Protein AF-A0A7S4EQ60-F1 (afdb_monomer)

Mean predicted aligned error: 7.99 Å

Secondary structure (DSSP, 8-state):
-HHHHHHHHHHHH---HHHHHHHHTT-THHHHHHHH-THHHHTTSPTT-HHHHTTS-SSHHHHHHHHHHHHHHHHHTTT-HHHHHHHHHHHHHHHHH---TTHHHHHHHHHHHHHHHHHHTS-TT-HHHHHHHHHHHHHHHHHHHHHHHHGGGSHHHHTTHHHHHHHHHHHHTT-STT--HHHHHHH-HHHHHHHHHHHHHHHHHHHHHHHHSPTT-GGGGHHHHHHHHHHHHHHHHH-THHHHHHHHHGGGGS--HHHHHHHHTTTSPPPPHHHHHHHHHHHHH-TTTT--TTSSSSS---TTSSHHHHHHHHHHHHHHHHHHHHHTT-HHHH-TTTTTS--TT---EESEEETTEESEEEEEEETTEEPP-THHHH-TTS-TTSB-HHHHHHT-HHHHHHHHH-GGGHHHHHHHHHHHHTHHHH-TT-EEEEEEEEEEETT--EEE-B-TTS-HHHHHHHHHHS-HHHHHHHHHHT-PPTT---B---TT-----------S-TTEEEEEEEHHHHHHS-EEEE-S-EEEEEEESS-----EEEEEESSS-GGGPEEEEE-TT-EEEE-S-SEEEEEE-TTS---S-TT-SS--EEEEEEEE--

Foldseek 3Di:
DLVLLVLLLVQLPDQDPVLVCVVCVLQLLQVLDVVQDPQVQCLQFDFLCVVLSVVADSHPVSNVVLSVVLSVLSNCVSVDLVSLVVNLVSLVSCLRNDQDLLSVLSVLVSQLSVLSSQLSPPDPVPLVLNLLSLLLLLLLLLLLLVQQLVLLVDPCLLQLLLQLCLQVVCVVVVNQVPPPSVVCCVVPVVVSNVVSVVSNVLSVQCSCCSAAPAQPDPSLCSLVVVLVVCLVGPCNPNNNSRSSSSVSSSVSSHDDVSQVVNCVVVVDDGGGSNRVLVVVVCCVPPVPPPPPDPDPPPDPPPPDSSVVSNVSSVCLNVLQVLQCVLQVNVCLFQVFSVVSHSSPSPKDKDQALDVLDGQKFKFKAQQPHTDAAPVCVVVVLDDRRTPPVCVSCVSPPSSVSCVGNHVVSVLSSLSSSCVSCPHCVNRVSHMFMFIGTWMDISLDATEGFFQRPDRSPVLNVVLVPDDSVVSVVCVSSSHRDPPSDGTAHDQPPDPPPPPPDDPPDSFKHKYKAFQQSCAVPWDKDFAQKKKKAKAKPDPDFWWWWKWFDLGPPSVRTDIDTHTHGDIDIDHRTGMITTGTDNVDPPVDGSRDNPGTMMMMMIGHDD

Structure (mmCIF, N/CA/C/O backbone):
data_AF-A0A7S4EQ60-F1
#
_entry.id   AF-A0A7S4EQ60-F1
#
loop_
_atom_site.group_PDB
_atom_site.id
_atom_site.type_symbol
_atom_site.label_atom_id
_atom_site.label_alt_id
_atom_site.label_comp_id
_atom_site.label_asym_id
_atom_site.label_entity_id
_atom_site.label_seq_id
_atom_site.pdbx_PDB_ins_code
_atom_site.Cartn_x
_atom_site.Cartn_y
_atom_site.Cartn_z
_atom_site.occupancy
_atom_site.B_iso_or_equiv
_atom_site.auth_seq_id
_atom_site.auth_comp_id
_atom_site.auth_asym_id
_atom_site.auth_atom_id
_atom_site.pdbx_PDB_model_num
ATOM 1 N N . MET A 1 1 ? -8.842 3.482 29.049 1.00 35.31 1 MET A N 1
ATOM 2 C CA . MET A 1 1 ? -8.895 4.311 27.819 1.00 35.31 1 MET A CA 1
ATOM 3 C C . MET A 1 1 ? -7.928 5.488 27.866 1.00 35.31 1 MET A C 1
ATOM 5 O O . MET A 1 1 ? -7.155 5.607 26.933 1.00 35.31 1 MET A O 1
ATOM 9 N N . LEU A 1 2 ? -7.858 6.271 28.951 1.00 31.08 2 LEU A N 1
ATOM 10 C CA . LEU A 1 2 ? -6.842 7.331 29.128 1.00 31.08 2 LEU A CA 1
ATOM 11 C C . LEU A 1 2 ? -5.395 6.834 28.940 1.00 31.08 2 LEU A C 1
ATOM 13 O O . LEU A 1 2 ? -4.630 7.429 28.195 1.00 31.08 2 LEU A O 1
ATOM 17 N N . LEU A 1 3 ? -5.065 5.662 29.495 1.00 36.66 3 LEU A N 1
ATOM 18 C CA . LEU A 1 3 ? -3.789 4.972 29.256 1.00 36.66 3 LEU A CA 1
ATOM 19 C C . LEU A 1 3 ? -3.560 4.569 27.791 1.00 36.66 3 LEU A C 1
ATOM 21 O O . LEU A 1 3 ? -2.415 4.502 27.377 1.00 36.66 3 LEU A O 1
ATOM 25 N N . VAL A 1 4 ? -4.616 4.329 27.005 1.00 42.75 4 VAL A N 1
ATOM 26 C CA . VAL A 1 4 ? -4.507 4.003 25.571 1.00 42.75 4 VAL A CA 1
ATOM 27 C C . VAL A 1 4 ? -4.148 5.244 24.767 1.00 42.75 4 VAL A C 1
ATOM 29 O O . VAL A 1 4 ? -3.251 5.163 23.935 1.00 42.75 4 VAL A O 1
ATOM 32 N N . CYS A 1 5 ? -4.738 6.400 25.093 1.00 39.25 5 CYS A N 1
ATOM 33 C CA . CYS A 1 5 ? -4.276 7.689 24.576 1.00 39.25 5 CYS A CA 1
ATOM 34 C C . CYS A 1 5 ? -2.818 7.956 24.990 1.00 39.25 5 CYS A C 1
ATOM 36 O O . CYS A 1 5 ? -2.003 8.225 24.116 1.00 39.25 5 CYS A O 1
ATOM 38 N N . CYS A 1 6 ? -2.451 7.766 26.270 1.00 42.09 6 CYS A N 1
ATOM 39 C CA . CYS A 1 6 ? -1.064 7.899 26.760 1.00 42.09 6 CYS A CA 1
ATOM 40 C C . CYS A 1 6 ? -0.061 6.941 26.093 1.00 42.09 6 CYS A C 1
ATOM 42 O O . CYS A 1 6 ? 1.130 7.241 26.025 1.00 42.09 6 CYS A O 1
ATOM 44 N N . PHE A 1 7 ? -0.511 5.785 25.607 1.00 47.03 7 PHE A N 1
ATOM 45 C CA . PHE A 1 7 ? 0.366 4.816 24.959 1.00 47.03 7 PHE A CA 1
ATOM 46 C C . PHE A 1 7 ? 0.511 5.084 23.463 1.00 47.03 7 PHE A C 1
ATOM 48 O O . PHE A 1 7 ? 1.642 5.111 22.984 1.00 47.03 7 PHE A O 1
ATOM 55 N N . VAL A 1 8 ? -0.588 5.395 22.758 1.00 44.66 8 VAL A N 1
ATOM 56 C CA . VAL A 1 8 ? -0.557 5.982 21.398 1.00 44.66 8 VAL A CA 1
ATOM 57 C C . VAL A 1 8 ? 0.331 7.241 21.381 1.00 44.66 8 VAL A C 1
ATOM 59 O O . VAL A 1 8 ? 0.967 7.551 20.383 1.00 44.66 8 VAL A O 1
ATOM 62 N N . LEU A 1 9 ? 0.482 7.908 22.520 1.00 43.78 9 LEU A N 1
ATOM 63 C CA . LEU A 1 9 ? 1.415 9.003 22.768 1.00 43.78 9 LEU A CA 1
ATOM 64 C C . LEU A 1 9 ? 2.905 8.632 22.749 1.00 43.78 9 LEU A C 1
ATOM 66 O O . LEU A 1 9 ? 3.676 9.267 22.035 1.00 43.78 9 LEU A O 1
ATOM 70 N N . PHE A 1 10 ? 3.330 7.603 23.489 1.00 37.44 10 PHE A N 1
ATOM 71 C CA . PHE A 1 10 ? 4.735 7.150 23.499 1.00 37.44 10 PHE A CA 1
ATOM 72 C C . PHE A 1 10 ? 5.164 6.618 22.118 1.00 37.44 10 PHE A C 1
ATOM 74 O O . PHE A 1 10 ? 6.274 6.840 21.637 1.00 37.44 10 PHE A O 1
ATOM 81 N N . CYS A 1 11 ? 4.216 5.991 21.430 1.00 40.78 11 CYS A N 1
ATOM 82 C CA . CYS A 1 11 ? 4.324 5.451 20.083 1.00 40.78 11 CYS A CA 1
ATOM 83 C C . CYS A 1 11 ? 4.802 6.453 19.021 1.00 40.78 11 CYS A C 1
ATOM 85 O O . CYS A 1 11 ? 5.648 6.112 18.196 1.00 40.78 11 CYS A O 1
ATOM 87 N N . PHE A 1 12 ? 4.277 7.682 19.035 1.00 38.66 12 PHE A N 1
ATOM 88 C CA . PHE A 1 12 ? 4.636 8.727 18.067 1.00 38.66 12 PHE A CA 1
ATOM 89 C C . PHE A 1 12 ? 6.031 9.339 18.313 1.00 38.66 12 PHE A C 1
ATOM 91 O O . PHE A 1 12 ? 6.581 10.009 17.431 1.00 38.66 12 PHE A O 1
ATOM 98 N N . VAL A 1 13 ? 6.625 9.104 19.489 1.00 36.03 13 VAL A N 1
ATOM 99 C CA . VAL A 1 13 ? 7.835 9.797 19.962 1.00 36.03 13 VAL A CA 1
ATOM 100 C C . VAL A 1 13 ? 9.104 8.942 19.823 1.00 36.03 13 VAL A C 1
ATOM 102 O O . VAL A 1 13 ? 10.157 9.479 19.488 1.00 36.03 13 VAL A O 1
ATOM 105 N N . SER A 1 14 ? 9.048 7.619 20.016 1.00 31.39 14 SER A N 1
ATOM 106 C CA . SER A 1 14 ? 10.261 6.816 20.287 1.00 31.39 14 SER A CA 1
ATOM 107 C C . SER A 1 14 ? 10.904 6.098 19.082 1.00 31.39 14 SER A C 1
ATOM 109 O O . SER A 1 14 ? 11.335 4.950 19.201 1.00 31.39 14 SER A O 1
ATOM 111 N N . ALA A 1 15 ? 11.035 6.759 17.927 1.00 36.94 15 ALA A N 1
ATOM 112 C CA . ALA A 1 15 ? 11.922 6.261 16.864 1.00 36.94 15 ALA A CA 1
ATOM 113 C C . ALA A 1 15 ? 13.407 6.479 17.261 1.00 36.94 15 ALA A C 1
ATOM 115 O O . ALA A 1 15 ? 13.760 7.578 17.692 1.00 36.94 15 ALA A O 1
ATOM 116 N N . PRO A 1 16 ? 14.309 5.481 17.158 1.00 36.06 16 PRO A N 1
ATOM 117 C CA . PRO A 1 16 ? 15.703 5.640 17.580 1.00 36.06 16 PRO A CA 1
ATOM 118 C C . PRO A 1 16 ? 16.502 6.563 16.643 1.00 36.06 16 PRO A C 1
ATOM 120 O O . PRO A 1 16 ? 16.438 6.411 15.422 1.00 36.06 16 PRO A O 1
ATOM 123 N N . LYS A 1 17 ? 17.331 7.455 17.220 1.00 35.84 17 LYS A N 1
ATOM 124 C CA . LYS A 1 17 ? 18.165 8.471 16.526 1.00 35.84 17 LYS A CA 1
ATOM 125 C C . LYS A 1 17 ? 19.006 7.937 15.347 1.00 35.84 17 LYS A C 1
ATOM 127 O O . LYS A 1 17 ? 19.201 8.658 14.377 1.00 35.84 17 LYS A O 1
ATOM 132 N N . LYS A 1 18 ? 19.468 6.678 15.385 1.00 32.97 18 LYS A N 1
ATOM 133 C CA . LYS A 1 18 ? 20.256 6.062 14.292 1.00 32.97 18 LYS A CA 1
ATOM 134 C C . LYS A 1 18 ? 19.406 5.462 13.158 1.00 32.97 18 LYS A C 1
ATOM 136 O O . LYS A 1 18 ? 19.837 5.513 12.017 1.00 32.97 18 LYS A O 1
ATOM 141 N N . SER A 1 19 ? 18.179 5.000 13.435 1.00 35.53 19 SER A N 1
ATOM 142 C CA . SER A 1 19 ? 17.189 4.710 12.373 1.00 35.53 19 SER A CA 1
ATOM 143 C C . SER A 1 19 ? 16.591 5.998 11.805 1.00 35.53 19 SER A C 1
ATOM 145 O O . SER A 1 19 ? 16.250 6.058 10.630 1.00 35.53 19 SER A O 1
ATOM 147 N N . MET A 1 20 ? 16.555 7.056 12.628 1.00 33.78 20 MET A N 1
ATOM 148 C CA . MET A 1 20 ? 16.254 8.404 12.182 1.00 33.78 20 MET A CA 1
ATOM 149 C C . MET A 1 20 ? 17.315 8.882 11.205 1.00 33.78 20 MET A C 1
ATOM 151 O O . MET A 1 20 ? 16.902 9.333 10.170 1.00 33.78 20 MET A O 1
ATOM 155 N N . ALA A 1 21 ? 18.623 8.685 11.381 1.00 30.27 21 ALA A N 1
ATOM 156 C CA . ALA A 1 21 ? 19.586 9.075 10.339 1.00 30.27 21 ALA A CA 1
ATOM 157 C C . ALA A 1 21 ? 19.311 8.428 8.958 1.00 30.27 21 ALA A C 1
ATOM 159 O O . ALA A 1 21 ? 19.474 9.102 7.957 1.00 30.27 21 ALA A O 1
ATOM 160 N N . ALA A 1 22 ? 18.793 7.195 8.873 1.00 32.56 22 ALA A N 1
ATOM 161 C CA . ALA A 1 22 ? 18.378 6.582 7.597 1.00 32.56 22 ALA A CA 1
ATOM 162 C C . ALA A 1 22 ? 16.990 7.054 7.092 1.00 32.56 22 ALA A C 1
ATOM 164 O O . ALA A 1 22 ? 16.714 7.019 5.894 1.00 32.56 22 ALA A O 1
ATOM 165 N N . TRP A 1 23 ? 16.124 7.536 7.992 1.00 32.59 23 TRP A N 1
ATOM 166 C CA . TRP A 1 23 ? 14.869 8.239 7.674 1.00 32.59 23 TRP A CA 1
ATOM 167 C C . TRP A 1 23 ? 15.075 9.748 7.400 1.00 32.59 23 TRP A C 1
ATOM 169 O O . TRP A 1 23 ? 14.255 10.357 6.727 1.00 32.59 23 TRP A O 1
ATOM 179 N N . PHE A 1 24 ? 16.175 10.330 7.892 1.00 32.47 24 PHE A N 1
ATOM 180 C CA . PHE A 1 24 ? 16.556 11.750 7.911 1.00 32.47 24 PHE A CA 1
ATOM 181 C C . PHE A 1 24 ? 17.666 12.086 6.906 1.00 32.47 24 PHE A C 1
ATOM 183 O O . PHE A 1 24 ? 17.723 13.215 6.446 1.00 32.47 24 PHE A O 1
ATOM 190 N N . LEU A 1 25 ? 18.443 11.117 6.410 1.00 32.62 25 LEU A N 1
ATOM 191 C CA . LEU A 1 25 ? 19.180 11.250 5.139 1.00 32.62 25 LEU A CA 1
ATOM 192 C C . LEU A 1 25 ? 18.228 11.337 3.929 1.00 32.62 25 LEU A C 1
ATOM 194 O O . LEU A 1 25 ? 18.667 11.485 2.798 1.00 32.62 25 LEU A O 1
ATOM 198 N N . ARG A 1 26 ? 16.910 11.291 4.174 1.00 40.22 26 ARG A N 1
ATOM 199 C CA . ARG A 1 26 ? 15.844 11.664 3.241 1.00 40.22 26 ARG A CA 1
ATOM 200 C C . ARG A 1 26 ? 15.302 13.087 3.480 1.00 40.22 26 ARG A C 1
ATOM 202 O O . ARG A 1 26 ? 14.237 13.366 2.970 1.00 40.22 26 ARG A O 1
ATOM 209 N N . TYR A 1 27 ? 15.926 13.963 4.279 1.00 41.75 27 TYR A N 1
ATOM 210 C CA . TYR A 1 27 ? 15.361 15.285 4.644 1.00 41.75 27 TYR A CA 1
ATOM 211 C C . TYR A 1 27 ? 15.945 16.498 3.895 1.00 41.75 27 TYR A C 1
ATOM 213 O O . TYR A 1 27 ? 15.439 17.603 4.092 1.00 41.75 27 TYR A O 1
ATOM 221 N N . ASP A 1 28 ? 16.881 16.305 2.959 1.00 35.84 28 ASP A N 1
ATOM 222 C CA . ASP A 1 28 ? 17.242 17.344 1.966 1.00 35.84 28 ASP A CA 1
ATOM 223 C C . ASP A 1 28 ? 16.096 17.675 0.982 1.00 35.84 28 ASP A C 1
ATOM 225 O O . ASP A 1 28 ? 16.182 18.622 0.205 1.00 35.84 28 ASP A O 1
ATOM 229 N N . ILE A 1 29 ? 14.972 16.958 1.109 1.00 40.00 29 ILE A N 1
ATOM 230 C CA . ILE A 1 29 ? 13.679 17.139 0.439 1.00 40.00 29 ILE A CA 1
ATOM 231 C C . ILE A 1 29 ? 13.255 18.606 0.309 1.00 40.00 29 ILE A C 1
ATOM 233 O O . ILE A 1 29 ? 12.805 19.015 -0.753 1.00 40.00 29 ILE A O 1
ATOM 237 N N . TYR A 1 30 ? 13.361 19.415 1.365 1.00 38.41 30 TYR A N 1
ATOM 238 C CA . TYR A 1 30 ? 12.691 20.720 1.369 1.00 38.41 30 TYR A CA 1
ATOM 239 C C . TYR A 1 30 ? 13.505 21.884 0.788 1.00 38.41 30 TYR A C 1
ATOM 241 O O . TYR A 1 30 ? 12.899 22.827 0.287 1.00 38.41 30 TYR A O 1
ATOM 249 N N . SER A 1 31 ? 14.844 21.822 0.798 1.00 37.16 31 SER A N 1
ATOM 250 C CA . SER A 1 31 ? 15.664 22.852 0.125 1.00 37.16 31 SER A CA 1
ATOM 251 C C . SER A 1 31 ? 15.678 22.660 -1.399 1.00 37.16 31 SER A C 1
ATOM 253 O O . SER A 1 31 ? 15.714 23.625 -2.158 1.00 37.16 31 SER A O 1
ATOM 255 N N . ALA A 1 32 ? 15.556 21.404 -1.832 1.00 39.94 32 ALA A N 1
ATOM 256 C CA . ALA A 1 32 ? 15.238 20.993 -3.191 1.00 39.94 32 ALA A CA 1
ATOM 257 C C . ALA A 1 32 ? 13.850 21.491 -3.643 1.00 39.94 32 ALA A C 1
ATOM 259 O O . ALA A 1 32 ? 13.713 22.121 -4.687 1.00 39.94 32 ALA A O 1
ATOM 260 N N . ILE A 1 33 ? 12.821 21.290 -2.811 1.00 41.94 33 ILE A N 1
ATOM 261 C CA . ILE A 1 33 ? 11.419 21.675 -3.074 1.00 41.94 33 ILE A CA 1
ATOM 262 C C . ILE A 1 33 ? 11.228 23.161 -3.387 1.00 41.94 33 ILE A C 1
ATOM 264 O O . ILE A 1 33 ? 10.439 23.491 -4.272 1.00 41.94 33 ILE A O 1
ATOM 268 N N . GLU A 1 34 ? 11.931 24.058 -2.692 1.00 46.81 34 GLU A N 1
ATOM 269 C CA . GLU A 1 34 ? 11.792 25.504 -2.918 1.00 46.81 34 GLU A CA 1
ATOM 270 C C . GLU A 1 34 ? 12.225 25.900 -4.345 1.00 46.81 34 GLU A C 1
ATOM 272 O O . GLU A 1 34 ? 11.746 26.894 -4.887 1.00 46.81 34 GLU A O 1
ATOM 277 N N . LYS A 1 35 ? 13.057 25.072 -4.999 1.00 44.09 35 LYS A N 1
ATOM 278 C CA . LYS A 1 35 ? 13.492 25.261 -6.390 1.00 44.09 35 LYS A CA 1
ATOM 279 C C . LYS A 1 35 ? 12.542 24.680 -7.442 1.00 44.09 35 LYS A C 1
ATOM 281 O O . LYS A 1 35 ? 12.590 25.150 -8.574 1.00 44.09 35 LYS A O 1
ATOM 286 N N . VAL A 1 36 ? 11.706 23.686 -7.115 1.00 47.22 36 VAL A N 1
ATOM 287 C CA . VAL A 1 36 ? 10.884 22.959 -8.118 1.00 47.22 36 VAL A CA 1
ATOM 288 C C . VAL A 1 36 ? 9.399 23.370 -8.110 1.00 47.22 36 V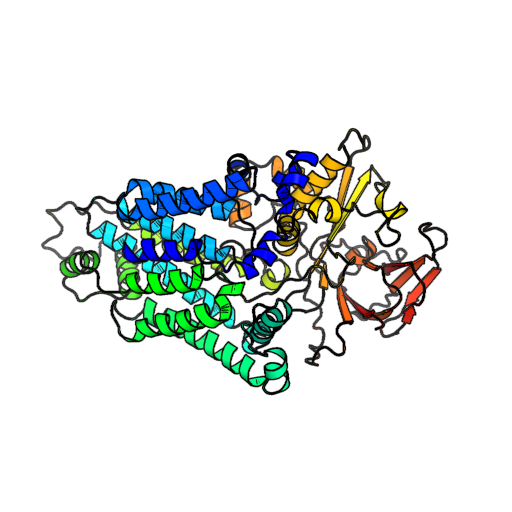AL A C 1
ATOM 290 O O . VAL A 1 36 ? 8.647 23.022 -9.017 1.00 47.22 36 VAL A O 1
ATOM 293 N N . GLY A 1 37 ? 8.975 24.201 -7.153 1.00 52.97 37 GLY A N 1
ATOM 294 C CA . GLY A 1 37 ? 7.659 24.850 -7.166 1.00 52.97 37 GLY A CA 1
ATOM 295 C C . GLY A 1 37 ? 6.481 23.949 -6.762 1.00 52.97 37 GLY A C 1
ATOM 296 O O . GLY A 1 37 ? 6.626 22.773 -6.435 1.00 52.97 37 GLY A O 1
ATOM 297 N N . HIS A 1 38 ? 5.274 24.527 -6.766 1.00 55.41 38 HIS A N 1
ATOM 298 C CA . HIS A 1 38 ? 4.036 23.911 -6.262 1.00 55.41 38 HIS A CA 1
ATOM 299 C C . HIS A 1 38 ? 3.579 22.628 -6.985 1.00 55.41 38 HIS A C 1
ATOM 301 O O . HIS A 1 38 ? 2.645 21.977 -6.532 1.00 55.41 38 HIS A O 1
ATOM 307 N N . THR A 1 39 ? 4.197 22.259 -8.099 1.00 50.78 39 THR A N 1
ATOM 308 C CA . THR A 1 39 ? 3.744 21.203 -9.014 1.00 50.78 39 THR A CA 1
ATOM 309 C C . THR A 1 39 ? 4.140 19.806 -8.540 1.00 50.78 39 THR A C 1
ATOM 311 O O . THR A 1 39 ? 3.306 18.903 -8.477 1.00 50.78 39 THR A O 1
ATOM 314 N N . VAL A 1 40 ? 5.380 19.627 -8.073 1.00 54.78 40 VAL A N 1
ATOM 315 C CA . VAL A 1 40 ? 5.894 18.333 -7.573 1.00 54.78 40 VAL A CA 1
ATOM 316 C C . VAL A 1 40 ? 5.121 17.829 -6.350 1.00 54.78 40 VAL A C 1
ATOM 318 O O . VAL A 1 40 ? 5.009 16.631 -6.089 1.00 54.78 40 VAL A O 1
ATOM 321 N N . HIS A 1 41 ? 4.535 18.761 -5.614 1.00 55.78 41 HIS A N 1
ATOM 322 C CA . HIS A 1 41 ? 3.712 18.524 -4.446 1.00 55.78 41 HIS A CA 1
ATOM 323 C C . HIS A 1 41 ? 2.432 17.726 -4.724 1.00 55.78 41 HIS A C 1
ATOM 325 O O . HIS A 1 41 ? 2.101 16.816 -3.956 1.00 55.78 41 HIS A O 1
ATOM 331 N N . ASP A 1 42 ? 1.755 17.995 -5.842 1.00 57.06 42 ASP A N 1
ATOM 332 C CA . ASP A 1 42 ? 0.503 17.322 -6.197 1.00 57.06 42 ASP A CA 1
ATOM 333 C C . ASP A 1 42 ? 0.712 15.818 -6.421 1.00 57.06 42 ASP A C 1
ATOM 335 O O . ASP A 1 42 ? -0.129 15.011 -6.010 1.00 57.06 42 ASP A O 1
ATOM 339 N N . ALA A 1 43 ? 1.862 15.421 -6.982 1.00 52.59 43 ALA A N 1
ATOM 340 C CA . ALA A 1 43 ? 2.224 14.018 -7.218 1.00 52.59 43 ALA A CA 1
ATOM 341 C C . ALA A 1 43 ? 2.476 13.205 -5.943 1.00 52.59 43 ALA A C 1
ATOM 343 O O . ALA A 1 43 ? 2.476 11.974 -5.980 1.00 52.59 43 ALA A O 1
ATOM 344 N N . LEU A 1 44 ? 2.643 13.873 -4.799 1.00 56.91 44 LEU A N 1
ATOM 345 C CA . LEU A 1 44 ? 2.834 13.233 -3.496 1.00 56.91 44 LEU A CA 1
ATOM 346 C C . LEU A 1 44 ? 1.566 13.201 -2.648 1.00 56.91 44 LEU A C 1
ATOM 348 O O . LEU A 1 44 ? 1.617 12.743 -1.500 1.00 56.91 44 LEU A O 1
ATOM 352 N N . SER A 1 45 ? 0.451 13.710 -3.161 1.00 64.81 45 SER A N 1
ATOM 353 C CA . SER A 1 45 ? -0.856 13.576 -2.529 1.00 64.81 45 SER A CA 1
ATOM 354 C C . SER A 1 45 ? -1.538 12.312 -3.038 1.00 64.81 45 SER A C 1
ATOM 356 O O . SER A 1 45 ? -1.344 11.911 -4.184 1.00 64.81 45 SER A O 1
ATOM 358 N N . TYR A 1 46 ? -2.360 11.677 -2.206 1.00 68.44 46 TYR A N 1
ATOM 359 C CA . TYR A 1 46 ? -3.284 10.677 -2.732 1.00 68.44 46 TYR A CA 1
ATOM 360 C C . TYR A 1 46 ? -4.380 11.367 -3.531 1.00 68.44 46 TYR A C 1
ATOM 362 O O . TYR A 1 46 ? -4.777 12.484 -3.186 1.00 68.44 46 TYR A O 1
ATOM 370 N N . ASP A 1 47 ? -4.867 10.720 -4.586 1.00 63.16 47 ASP A N 1
ATOM 371 C CA . ASP A 1 47 ? -6.011 11.244 -5.323 1.00 63.16 47 ASP A CA 1
ATOM 372 C C . ASP A 1 47 ? -7.166 11.549 -4.354 1.00 63.16 47 ASP A C 1
ATOM 374 O O . ASP A 1 47 ? -7.471 10.777 -3.439 1.00 63.16 47 ASP A O 1
ATOM 378 N N . HIS A 1 48 ? -7.768 12.729 -4.532 1.00 68.88 48 HIS A N 1
ATOM 379 C CA . HIS A 1 48 ? -8.938 13.260 -3.811 1.00 68.88 48 HIS A CA 1
ATOM 380 C C . HIS A 1 48 ? -8.690 13.790 -2.393 1.00 68.88 48 HIS A C 1
ATOM 382 O O . HIS A 1 48 ? -9.624 14.252 -1.721 1.00 68.88 48 HIS A O 1
ATOM 388 N N . ALA A 1 49 ? -7.435 13.757 -1.947 1.00 73.00 49 ALA A N 1
ATOM 389 C CA . ALA A 1 49 ? -6.964 14.443 -0.750 1.00 73.00 49 ALA A CA 1
ATOM 390 C C . ALA A 1 49 ? -6.043 15.629 -1.087 1.00 73.00 49 ALA A C 1
ATOM 392 O O . ALA A 1 49 ? -5.272 16.067 -0.233 1.00 73.00 49 ALA A O 1
ATOM 393 N N . GLU A 1 50 ? -6.128 16.174 -2.305 1.00 74.62 50 GLU A N 1
ATOM 394 C CA . GLU A 1 50 ? -5.319 17.322 -2.740 1.00 74.62 50 GLU A CA 1
ATOM 395 C C . GLU A 1 50 ? -5.578 18.536 -1.837 1.00 74.62 50 GLU A C 1
ATOM 397 O O . GLU A 1 50 ? -4.660 19.255 -1.457 1.00 74.62 50 GLU A O 1
ATOM 402 N N . TRP A 1 51 ? -6.821 18.702 -1.375 1.00 76.69 51 TRP A N 1
ATOM 403 C CA . TRP A 1 51 ? -7.185 19.755 -0.425 1.00 76.69 51 TRP A CA 1
ATOM 404 C C . TRP A 1 51 ? -6.451 19.638 0.920 1.00 76.69 51 TRP A C 1
ATOM 406 O O . TRP A 1 51 ? -6.121 20.652 1.529 1.00 76.69 51 TRP A O 1
ATOM 416 N N . VAL A 1 52 ? -6.156 18.416 1.382 1.00 76.56 52 VAL A N 1
ATOM 417 C CA . VAL A 1 52 ? -5.392 18.199 2.623 1.00 76.56 52 VAL A CA 1
ATOM 418 C C . VAL A 1 52 ? -3.949 18.648 2.429 1.00 76.56 52 VAL A C 1
ATOM 420 O O . VAL A 1 52 ? -3.308 19.111 3.371 1.00 76.56 52 VAL A O 1
ATOM 423 N N . TYR A 1 53 ? -3.442 18.533 1.201 1.00 68.06 53 TYR A N 1
ATOM 424 C CA . TYR A 1 53 ? -2.082 18.910 0.869 1.00 68.06 53 TYR A CA 1
ATOM 425 C C . TYR A 1 53 ? -1.846 20.418 0.989 1.00 68.06 53 TYR A C 1
ATOM 427 O O . TYR A 1 53 ? -0.820 20.816 1.531 1.00 68.06 53 TYR A O 1
ATOM 435 N N . TYR A 1 54 ? -2.801 21.268 0.595 1.00 74.94 54 TYR A N 1
ATOM 436 C CA . TYR A 1 54 ? -2.678 22.722 0.807 1.00 74.94 54 TYR A CA 1
ATOM 437 C C . TYR A 1 54 ? -2.540 23.110 2.288 1.00 74.94 54 TYR A C 1
ATOM 439 O O . TYR A 1 54 ? -2.095 24.209 2.608 1.00 74.94 54 TYR A O 1
ATOM 447 N N . HIS A 1 55 ? -2.901 22.201 3.195 1.00 79.06 55 HIS A N 1
ATOM 448 C CA . HIS A 1 55 ? -2.731 22.351 4.636 1.00 79.06 55 HIS A CA 1
ATOM 449 C C . HIS A 1 55 ? -1.572 21.517 5.197 1.00 79.06 55 HIS A C 1
ATOM 451 O O . HIS A 1 55 ? -1.339 21.524 6.408 1.00 79.06 55 HIS A O 1
ATOM 457 N N . ALA A 1 56 ? -0.856 20.770 4.355 1.00 73.69 56 ALA A N 1
ATOM 458 C CA . ALA A 1 56 ? 0.337 20.055 4.762 1.00 73.69 56 ALA A CA 1
ATOM 459 C C . ALA A 1 56 ? 1.473 21.057 5.044 1.00 73.69 56 ALA A C 1
ATOM 461 O O . ALA A 1 56 ? 1.590 22.084 4.373 1.00 73.69 56 ALA A O 1
ATOM 462 N N . PRO A 1 57 ? 2.319 20.784 6.046 1.00 73.81 57 PRO A N 1
ATOM 463 C CA . PRO A 1 57 ? 3.450 21.642 6.357 1.00 73.81 57 PRO A CA 1
ATOM 464 C C . PRO A 1 57 ? 4.423 21.688 5.173 1.00 73.81 57 PRO A C 1
ATOM 466 O O . PRO A 1 57 ? 4.953 20.660 4.766 1.00 73.81 57 PRO A O 1
ATOM 469 N N . GLY A 1 58 ? 4.677 22.889 4.649 1.00 67.69 58 GLY A N 1
ATOM 470 C CA . GLY A 1 58 ? 5.557 23.103 3.494 1.00 67.69 58 GLY A CA 1
ATOM 471 C C . GLY A 1 58 ? 7.055 23.084 3.809 1.00 67.69 58 GLY A C 1
ATOM 472 O O . GLY A 1 58 ? 7.856 23.255 2.901 1.00 67.69 58 GLY A O 1
ATOM 473 N N . THR A 1 59 ? 7.450 22.897 5.075 1.00 71.94 59 THR A N 1
ATOM 474 C CA . THR A 1 59 ? 8.860 22.852 5.499 1.00 71.94 59 THR A CA 1
ATOM 475 C C . THR A 1 59 ? 9.110 21.714 6.501 1.00 71.94 59 THR A C 1
ATOM 477 O O . THR A 1 59 ? 8.167 21.250 7.163 1.00 71.94 59 THR A O 1
ATOM 480 N N . PRO A 1 60 ? 10.368 21.258 6.687 1.00 63.69 60 PRO A N 1
ATOM 481 C CA . PRO A 1 60 ? 10.690 20.233 7.678 1.00 63.69 60 PRO A CA 1
ATOM 482 C C . PRO A 1 60 ? 10.413 20.727 9.094 1.00 63.69 60 PRO A C 1
ATOM 484 O O . PRO A 1 60 ? 9.875 19.992 9.918 1.00 63.69 60 PRO A O 1
ATOM 487 N N . GLU A 1 61 ? 10.740 21.992 9.365 1.00 77.06 61 GLU A N 1
ATOM 488 C CA . GLU A 1 61 ? 10.485 22.626 10.653 1.00 77.06 61 GLU A CA 1
ATOM 489 C C . GLU A 1 61 ? 8.980 22.693 10.941 1.00 77.06 61 GLU A C 1
ATOM 491 O O . GLU A 1 61 ? 8.553 22.337 12.035 1.00 77.06 61 GLU A O 1
ATOM 496 N N . ALA A 1 62 ? 8.156 23.079 9.958 1.00 77.12 62 ALA A N 1
ATOM 497 C CA . ALA A 1 62 ? 6.702 23.065 10.099 1.00 77.12 62 ALA A CA 1
ATOM 498 C C . ALA A 1 62 ? 6.163 21.641 10.299 1.00 77.12 62 ALA A C 1
ATOM 500 O O . ALA A 1 62 ? 5.240 21.444 11.086 1.00 77.12 62 ALA A O 1
ATOM 501 N N . THR A 1 63 ? 6.757 20.641 9.641 1.00 75.38 63 THR A N 1
ATOM 502 C CA . THR A 1 63 ? 6.391 19.227 9.808 1.00 75.38 63 THR A CA 1
ATOM 503 C C . THR A 1 63 ? 6.684 18.748 11.225 1.00 75.38 63 THR A C 1
ATOM 505 O O . THR A 1 63 ? 5.829 18.140 11.868 1.00 75.38 63 THR A O 1
ATOM 508 N N . GLU A 1 64 ? 7.870 19.058 11.743 1.00 75.56 64 GLU A N 1
ATOM 509 C CA . GLU A 1 64 ? 8.265 18.688 13.098 1.00 75.56 64 GLU A CA 1
ATOM 510 C C . GLU A 1 64 ? 7.445 19.460 14.145 1.00 75.56 64 GLU A C 1
ATOM 512 O O . GLU A 1 64 ? 6.964 18.865 15.108 1.00 75.56 64 GLU A O 1
ATOM 517 N N . LYS A 1 65 ? 7.168 20.753 13.923 1.00 84.12 65 LYS A N 1
ATOM 518 C CA . LYS A 1 65 ? 6.233 21.536 14.750 1.00 84.12 65 LYS A CA 1
ATOM 519 C C . LYS A 1 65 ? 4.835 20.923 14.751 1.00 84.12 65 LYS A C 1
ATOM 521 O O . LYS A 1 65 ? 4.263 20.757 15.823 1.00 84.12 65 LYS A O 1
ATOM 526 N N . LEU A 1 66 ? 4.298 20.541 13.589 1.00 84.50 66 LEU A N 1
ATOM 527 C CA . LEU A 1 66 ? 2.991 19.887 13.479 1.00 84.50 66 LEU A CA 1
ATOM 528 C C . LEU A 1 66 ? 2.978 18.540 14.208 1.00 84.50 66 LEU A C 1
ATOM 530 O O . LEU A 1 66 ? 1.992 18.199 14.861 1.00 84.50 66 LEU A O 1
ATOM 534 N N . ARG A 1 67 ? 4.076 17.784 14.152 1.00 78.94 67 ARG A N 1
ATOM 535 C CA . ARG A 1 67 ? 4.232 16.536 14.900 1.00 78.94 67 ARG A CA 1
ATOM 536 C C . ARG A 1 67 ? 4.210 16.777 16.409 1.00 78.94 67 ARG A C 1
ATOM 538 O O . ARG A 1 67 ? 3.423 16.134 17.101 1.00 78.94 67 ARG A O 1
ATOM 545 N N . TRP A 1 68 ? 5.019 17.704 16.925 1.00 85.88 68 TRP A N 1
ATOM 546 C CA . TRP A 1 68 ? 5.017 18.051 18.353 1.00 85.88 68 TRP A CA 1
ATOM 547 C C . TRP A 1 68 ? 3.682 18.632 18.804 1.00 85.88 68 TRP A C 1
ATOM 549 O O . TRP A 1 68 ? 3.198 18.284 19.878 1.00 85.88 68 TRP A O 1
ATOM 559 N N . PHE A 1 69 ? 3.041 19.440 17.961 1.00 91.12 69 PHE A N 1
ATOM 560 C CA . PHE A 1 69 ? 1.686 19.919 18.189 1.00 91.12 69 PHE A CA 1
ATOM 561 C C . PHE A 1 69 ? 0.691 18.758 18.267 1.00 91.12 69 PHE A C 1
ATOM 563 O O . PHE A 1 69 ? -0.085 18.684 19.212 1.00 91.12 69 PHE A O 1
ATOM 570 N N . THR A 1 70 ? 0.761 17.792 17.348 1.00 85.56 70 THR A N 1
ATOM 571 C CA . THR A 1 70 ? -0.081 16.585 17.371 1.00 85.56 70 THR A CA 1
ATOM 572 C C . THR A 1 70 ? 0.136 15.773 18.646 1.00 85.56 70 THR A C 1
ATOM 574 O O . THR A 1 70 ? -0.831 15.307 19.245 1.00 85.56 70 THR A O 1
ATOM 577 N N . ILE A 1 71 ? 1.382 15.652 19.114 1.00 83.25 71 ILE A N 1
ATOM 578 C CA . ILE A 1 71 ? 1.718 15.016 20.396 1.00 83.25 71 ILE A CA 1
ATOM 579 C C . ILE A 1 71 ? 1.105 15.799 21.566 1.00 83.25 71 ILE A C 1
ATOM 581 O O . ILE A 1 71 ? 0.466 15.202 22.431 1.00 83.25 71 ILE A O 1
ATOM 585 N N . ALA A 1 72 ? 1.241 17.125 21.586 1.00 89.88 72 ALA A N 1
ATOM 586 C CA . ALA A 1 72 ? 0.671 17.976 22.627 1.00 89.88 72 ALA A CA 1
ATOM 587 C C . ALA A 1 72 ? -0.865 17.901 22.659 1.00 89.88 72 ALA A C 1
ATOM 589 O O . ALA A 1 72 ? -1.451 17.751 23.728 1.00 89.88 72 ALA A O 1
ATOM 590 N N . VAL A 1 73 ? -1.523 17.920 21.496 1.00 91.06 73 VAL A N 1
ATOM 591 C CA . VAL A 1 73 ? -2.976 17.725 21.367 1.00 91.06 73 VAL A CA 1
ATOM 592 C C . VAL A 1 73 ? -3.378 16.328 21.835 1.00 91.06 73 VAL A C 1
ATOM 594 O O . VAL A 1 73 ? -4.381 16.178 22.531 1.00 91.06 73 VAL A O 1
ATOM 597 N N . CYS A 1 74 ? -2.584 15.304 21.521 1.00 84.19 74 CYS A N 1
ATOM 598 C CA . CYS A 1 74 ? -2.815 13.955 22.024 1.00 84.19 74 CYS A CA 1
ATOM 599 C C . CYS A 1 74 ? -2.728 13.902 23.562 1.00 84.19 74 CYS A C 1
ATOM 601 O O . CYS A 1 74 ? -3.597 13.306 24.194 1.00 84.19 74 CYS A O 1
ATOM 603 N N . LEU A 1 75 ? -1.757 14.583 24.190 1.00 86.19 75 LEU A N 1
ATOM 604 C CA . LEU A 1 75 ? -1.686 14.723 25.658 1.00 86.19 75 LEU A CA 1
ATOM 605 C C . LEU A 1 75 ? -2.897 15.465 26.210 1.00 86.19 75 LEU A C 1
ATOM 607 O O . LEU A 1 75 ? -3.516 15.011 27.168 1.00 86.19 75 LEU A O 1
ATOM 611 N N . ALA A 1 76 ? -3.282 16.572 25.582 1.00 90.81 76 ALA A N 1
ATOM 612 C CA . ALA A 1 76 ? -4.459 17.330 25.981 1.00 90.81 76 ALA A CA 1
ATOM 613 C C . ALA A 1 76 ? -5.752 16.502 25.863 1.00 90.81 76 ALA A C 1
ATOM 615 O O . ALA A 1 76 ? -6.670 16.694 26.658 1.00 90.81 76 ALA A O 1
ATOM 616 N N . SER A 1 77 ? -5.814 15.537 24.937 1.00 89.19 77 SER A N 1
ATOM 617 C CA . SER A 1 77 ? -6.964 14.636 24.749 1.00 89.19 77 SER A CA 1
ATOM 618 C C . SER A 1 77 ? -7.258 13.740 25.957 1.00 89.19 77 SER A C 1
ATOM 620 O O . SER A 1 77 ? -8.370 13.237 26.097 1.00 89.19 77 SER A O 1
ATOM 622 N N . ILE A 1 78 ? -6.291 13.582 26.868 1.00 84.94 78 ILE A N 1
ATOM 623 C CA . ILE A 1 78 ? -6.476 12.909 28.161 1.00 84.94 78 ILE A CA 1
ATOM 624 C C . ILE A 1 78 ? -7.423 13.722 29.056 1.00 84.94 78 ILE A C 1
ATOM 626 O O . ILE A 1 78 ? -8.199 13.167 29.827 1.00 84.94 78 ILE A O 1
ATOM 630 N N . PHE A 1 79 ? -7.371 15.047 28.955 1.00 90.50 79 PHE A N 1
ATOM 631 C CA . PHE A 1 79 ? -8.077 15.953 29.858 1.00 90.50 79 PHE A CA 1
ATOM 632 C C . PHE A 1 79 ? -9.242 16.687 29.187 1.00 90.50 79 PHE A C 1
ATOM 634 O O . PHE A 1 79 ? -10.022 17.340 29.875 1.00 90.50 79 PHE A O 1
ATOM 641 N N . SER A 1 80 ? -9.370 16.600 27.859 1.00 92.44 80 SER A N 1
ATOM 642 C CA . SER A 1 80 ? -10.341 17.373 27.083 1.00 92.44 80 SER A CA 1
ATOM 643 C C . SER A 1 80 ? -10.975 16.558 25.958 1.00 92.44 80 SER A C 1
ATOM 645 O O . SER A 1 80 ? -10.297 16.109 25.030 1.00 92.44 80 SER A O 1
ATOM 647 N N . ASP A 1 81 ? -12.306 16.455 25.996 1.00 91.44 81 ASP A N 1
ATOM 648 C CA . ASP A 1 81 ? -13.106 15.809 24.952 1.00 91.44 81 ASP A CA 1
ATOM 649 C C . ASP A 1 81 ? -12.934 16.529 23.600 1.00 91.44 81 ASP A C 1
ATOM 651 O O . ASP A 1 81 ? -12.800 15.877 22.563 1.00 91.44 81 ASP A O 1
ATOM 655 N N . THR A 1 82 ? -12.811 17.860 23.588 1.00 93.94 82 THR A N 1
ATOM 656 C CA . THR A 1 82 ? -12.538 18.641 22.367 1.00 93.94 82 THR A CA 1
ATOM 657 C C . THR A 1 82 ? -11.171 18.308 21.770 1.00 93.94 82 THR A C 1
ATOM 659 O O . THR A 1 82 ? -11.032 18.183 20.551 1.00 93.94 82 THR A O 1
ATOM 662 N N . ALA A 1 83 ? -10.153 18.104 22.611 1.00 93.69 83 ALA A N 1
ATOM 663 C CA . ALA A 1 83 ? -8.823 17.730 22.136 1.00 93.69 83 ALA A CA 1
ATOM 664 C C . ALA A 1 83 ? -8.804 16.330 21.491 1.00 93.69 83 ALA A C 1
ATOM 666 O O . ALA A 1 83 ? -7.993 16.095 20.598 1.00 93.69 83 ALA A O 1
ATOM 667 N N . THR A 1 84 ? -9.726 15.423 21.848 1.00 90.25 84 THR A N 1
ATOM 668 C CA . THR A 1 84 ? -9.866 14.129 21.144 1.00 90.25 84 THR A CA 1
ATOM 669 C C . THR A 1 84 ? -10.352 14.292 19.700 1.00 90.25 84 THR A C 1
ATOM 671 O O . THR A 1 84 ? -9.890 13.563 18.823 1.00 90.25 84 THR A O 1
ATOM 674 N N . ILE A 1 85 ? -11.226 15.271 19.426 1.00 95.19 85 ILE A N 1
ATOM 675 C CA . ILE A 1 85 ? -11.677 15.596 18.063 1.00 95.19 85 ILE A CA 1
ATOM 676 C C . ILE A 1 85 ? -10.511 16.171 17.264 1.00 95.19 85 ILE A C 1
ATOM 678 O O . ILE A 1 85 ? -10.230 15.702 16.163 1.00 95.19 85 ILE A O 1
ATOM 682 N N . LEU A 1 86 ? -9.797 17.148 17.832 1.00 95.38 86 LEU A N 1
ATOM 683 C CA . LEU A 1 86 ? -8.639 17.745 17.168 1.00 95.38 86 LEU A CA 1
ATOM 684 C C . LEU A 1 86 ? -7.558 16.694 16.883 1.00 95.38 86 LEU A C 1
ATOM 686 O O . LEU A 1 86 ? -7.009 16.664 15.786 1.00 95.38 86 LEU A O 1
ATOM 690 N N . PHE A 1 87 ? -7.300 15.782 17.825 1.00 93.00 87 PHE A N 1
ATOM 691 C CA . PHE A 1 87 ? -6.377 14.671 17.608 1.00 93.00 87 PHE A CA 1
ATOM 692 C C . PHE A 1 87 ? -6.829 13.754 16.464 1.00 93.00 87 PHE A C 1
ATOM 694 O O . PHE A 1 87 ? -6.009 13.384 15.628 1.00 93.00 87 PHE A O 1
ATOM 701 N N . ALA A 1 88 ? -8.121 13.417 16.380 1.00 93.94 88 ALA A N 1
ATOM 702 C CA . ALA A 1 88 ? -8.656 12.619 15.278 1.00 93.94 88 ALA A CA 1
ATOM 703 C C . ALA A 1 88 ? -8.498 13.324 13.918 1.00 93.94 88 ALA A C 1
ATOM 705 O O . ALA A 1 88 ? -8.126 12.676 12.939 1.00 93.94 88 ALA A O 1
ATOM 706 N N . ILE A 1 89 ? -8.703 14.645 13.862 1.00 93.38 89 ILE A N 1
ATOM 707 C CA . ILE A 1 89 ? -8.480 15.457 12.654 1.00 93.38 89 ILE A CA 1
ATOM 708 C C . ILE A 1 89 ? -7.003 15.434 12.252 1.00 93.38 89 ILE A C 1
ATOM 710 O O . ILE A 1 89 ? -6.702 15.166 11.093 1.00 93.38 89 ILE A O 1
ATOM 714 N N . LEU A 1 90 ? -6.081 15.649 13.196 1.00 89.88 90 LEU A N 1
ATOM 715 C CA . LEU A 1 90 ? -4.636 15.614 12.933 1.00 89.88 90 LEU A CA 1
ATOM 716 C C . LEU A 1 90 ? -4.163 14.216 12.502 1.00 89.88 90 LEU A C 1
ATOM 718 O O . LEU A 1 90 ? -3.365 14.089 11.575 1.00 89.88 90 LEU A O 1
ATOM 722 N N . ALA A 1 91 ? -4.691 13.151 13.112 1.00 89.12 91 ALA A N 1
ATOM 723 C CA . ALA A 1 91 ? -4.435 11.778 12.678 1.00 89.12 91 ALA A CA 1
ATOM 724 C C . ALA A 1 91 ? -4.972 11.521 11.257 1.00 89.12 91 ALA A C 1
ATOM 726 O O . ALA A 1 91 ? -4.310 10.856 10.460 1.00 89.12 91 ALA A O 1
ATOM 727 N N . GLY A 1 92 ? -6.138 12.089 10.927 1.00 89.38 92 GLY A N 1
ATOM 728 C CA . GLY A 1 92 ? -6.714 12.099 9.583 1.00 89.38 92 GLY A CA 1
ATOM 729 C C . GLY A 1 92 ? -5.807 12.809 8.582 1.00 89.38 92 GLY A C 1
ATOM 730 O O . GLY A 1 92 ? -5.428 12.238 7.562 1.00 89.38 92 GLY A O 1
ATOM 731 N N . GLN A 1 93 ? -5.380 14.029 8.905 1.00 86.62 93 GLN A N 1
ATOM 732 C CA . GLN A 1 93 ? -4.425 14.781 8.099 1.00 86.62 93 GLN A CA 1
ATOM 733 C C . GLN A 1 93 ? -3.164 13.952 7.848 1.00 86.62 93 GLN A C 1
ATOM 735 O O . GLN A 1 93 ? -2.733 13.841 6.702 1.00 86.62 93 GLN A O 1
ATOM 740 N N . LEU A 1 94 ? -2.614 13.298 8.877 1.00 82.69 94 LEU A N 1
ATOM 741 C CA . LEU A 1 94 ? -1.425 12.464 8.735 1.00 82.69 94 LEU A CA 1
ATOM 742 C C . LEU A 1 94 ? -1.640 11.305 7.758 1.00 82.69 94 LEU A C 1
ATOM 744 O O . LEU A 1 94 ? -0.777 11.075 6.923 1.00 82.69 94 LEU A O 1
ATOM 748 N N . ILE A 1 95 ? -2.761 10.580 7.806 1.00 84.81 95 ILE A N 1
ATOM 749 C CA . ILE A 1 95 ? -2.985 9.486 6.847 1.00 84.81 95 ILE A CA 1
ATOM 750 C C . ILE A 1 95 ? -3.209 9.982 5.414 1.00 84.81 95 ILE A C 1
ATOM 752 O O . ILE A 1 95 ? -2.738 9.361 4.460 1.00 84.81 95 ILE A O 1
ATOM 756 N N . PHE A 1 96 ? -3.901 11.101 5.231 1.00 82.94 96 PHE A N 1
ATOM 757 C CA . PHE A 1 96 ? -4.131 11.651 3.896 1.00 82.94 96 PHE A CA 1
ATOM 758 C C . PHE A 1 96 ? -2.864 12.270 3.295 1.00 82.94 96 PHE A C 1
ATOM 760 O O . PHE A 1 96 ? -2.674 12.234 2.081 1.00 82.94 96 PHE A O 1
ATOM 767 N N . THR A 1 97 ? -1.960 12.748 4.151 1.00 75.50 97 THR A N 1
ATOM 768 C CA . THR A 1 97 ? -0.661 13.318 3.774 1.00 75.50 97 THR A CA 1
ATOM 769 C C . THR A 1 97 ? 0.503 12.349 3.919 1.00 75.50 97 THR A C 1
ATOM 771 O O . THR A 1 97 ? 1.625 12.762 3.658 1.00 75.50 97 THR A O 1
ATOM 774 N N . SER A 1 98 ? 0.305 11.092 4.313 1.00 71.94 98 SER A N 1
ATOM 775 C CA . SER A 1 98 ? 1.378 10.100 4.429 1.00 71.94 98 SER A CA 1
ATOM 776 C C . SER A 1 98 ? 1.243 9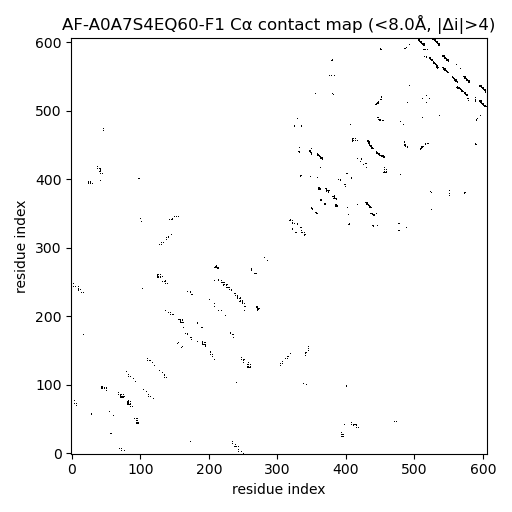.062 3.326 1.00 71.94 98 SER A C 1
ATOM 778 O O . SER A 1 98 ? 0.158 8.554 3.053 1.00 71.94 98 SER A O 1
ATOM 780 N N . LEU A 1 99 ? 2.363 8.736 2.684 1.00 68.94 99 LEU A N 1
ATOM 781 C CA . LEU A 1 99 ? 2.446 7.684 1.676 1.00 68.94 99 LEU A CA 1
ATOM 782 C C . LEU A 1 99 ? 3.608 6.770 2.056 1.00 68.94 99 LEU A C 1
ATOM 784 O O . LEU A 1 99 ? 4.762 7.020 1.719 1.00 68.94 99 LEU A O 1
ATOM 788 N N . THR A 1 100 ? 3.298 5.749 2.854 1.00 71.44 100 THR A N 1
ATOM 789 C CA . THR A 1 100 ? 4.275 4.801 3.406 1.00 71.44 100 THR A CA 1
ATOM 790 C C . THR A 1 100 ? 3.796 3.363 3.214 1.00 71.44 100 THR A C 1
ATOM 792 O O . THR A 1 100 ? 2.592 3.114 3.158 1.00 71.44 100 THR A O 1
ATOM 795 N N . CYS A 1 101 ? 4.726 2.398 3.191 1.00 67.12 101 CYS A N 1
ATOM 796 C CA . CYS A 1 101 ? 4.410 0.960 3.109 1.00 67.12 101 CYS A CA 1
ATOM 797 C C . CYS A 1 101 ? 3.544 0.463 4.269 1.00 67.12 101 CYS A C 1
ATOM 799 O O . CYS A 1 101 ? 2.867 -0.556 4.157 1.00 67.12 101 CYS A O 1
ATOM 801 N N . PHE A 1 102 ? 3.541 1.209 5.374 1.00 75.00 102 PHE A N 1
ATOM 802 C CA . PHE A 1 102 ? 2.811 0.898 6.594 1.00 75.00 102 PHE A CA 1
ATOM 803 C C . PHE A 1 102 ? 1.633 1.850 6.821 1.00 75.00 102 PHE A C 1
ATOM 805 O O . PHE A 1 102 ? 1.244 2.094 7.964 1.00 75.00 102 PHE A O 1
ATOM 812 N N . ILE A 1 103 ? 1.044 2.384 5.744 1.00 82.94 103 ILE A N 1
ATOM 813 C CA . ILE A 1 103 ? -0.076 3.330 5.831 1.00 82.94 103 ILE A CA 1
ATOM 814 C C . ILE A 1 103 ? -1.258 2.779 6.639 1.00 82.94 103 ILE A C 1
ATOM 816 O O . ILE A 1 103 ? -1.936 3.534 7.331 1.00 82.94 103 ILE A O 1
ATOM 820 N N . ASN A 1 104 ? -1.453 1.460 6.650 1.00 87.62 104 ASN A N 1
ATOM 821 C CA . ASN A 1 104 ? -2.532 0.833 7.407 1.00 87.62 104 ASN A CA 1
ATOM 822 C C . ASN A 1 104 ? -2.335 0.954 8.938 1.00 87.62 104 ASN A C 1
ATOM 824 O O . ASN A 1 104 ? -3.319 0.949 9.670 1.00 87.62 104 ASN A O 1
ATOM 828 N N . HIS A 1 105 ? -1.107 1.134 9.456 1.00 88.12 105 HIS A N 1
ATOM 829 C CA . HIS A 1 105 ? -0.913 1.462 10.881 1.00 88.12 105 HIS A CA 1
ATOM 830 C C . HIS A 1 105 ? -1.490 2.838 11.204 1.00 88.12 105 HIS A C 1
ATOM 832 O O . HIS A 1 105 ? -2.272 2.985 12.140 1.00 88.12 105 HIS A O 1
ATOM 838 N N . TYR A 1 106 ? -1.161 3.837 10.383 1.00 86.69 106 TYR A N 1
ATOM 839 C CA . TYR A 1 106 ? -1.745 5.170 10.508 1.00 86.69 106 TYR A CA 1
ATOM 840 C C . TYR A 1 106 ? -3.258 5.137 10.296 1.00 86.69 106 TYR A C 1
ATOM 842 O O . TYR A 1 106 ? -3.978 5.885 10.953 1.00 86.69 106 TYR A O 1
ATOM 850 N N . TYR A 1 107 ? -3.748 4.222 9.454 1.00 91.75 107 TYR A N 1
ATOM 851 C CA . TYR A 1 107 ? -5.179 4.027 9.262 1.00 91.75 107 TYR A CA 1
ATOM 852 C C . TYR A 1 107 ? -5.847 3.546 10.535 1.00 91.75 107 TYR A C 1
ATOM 854 O O . TYR A 1 107 ? -6.815 4.156 10.982 1.00 91.75 107 TYR A O 1
ATOM 862 N N . LEU A 1 108 ? -5.283 2.524 11.177 1.00 92.69 108 LEU A N 1
ATOM 863 C CA . LEU A 1 108 ? -5.761 2.062 12.471 1.00 92.69 108 LEU A CA 1
ATOM 864 C C . LEU A 1 108 ? -5.752 3.190 13.509 1.00 92.69 108 LEU A C 1
ATOM 866 O O . LEU A 1 108 ? -6.732 3.353 14.233 1.00 92.69 108 LEU A O 1
ATOM 870 N N . PHE A 1 109 ? -4.688 3.994 13.569 1.00 90.25 109 PHE A N 1
ATOM 871 C CA . PHE A 1 109 ? -4.599 5.102 14.526 1.00 90.25 109 PHE A CA 1
ATOM 872 C C . PHE A 1 109 ? -5.680 6.153 14.282 1.00 90.25 109 PHE A C 1
ATOM 874 O O . PHE A 1 109 ? -6.342 6.572 15.228 1.00 90.25 109 PHE A O 1
ATOM 881 N N . PHE A 1 110 ? -5.909 6.527 13.023 1.00 93.12 110 PHE A N 1
ATOM 882 C CA . PHE A 1 110 ? -6.977 7.443 12.641 1.00 93.12 110 PHE A CA 1
ATOM 883 C C . PHE A 1 110 ? -8.363 6.898 13.013 1.00 93.12 110 PHE A C 1
ATOM 885 O O . PHE A 1 110 ? -9.170 7.618 13.605 1.00 93.12 110 PHE A O 1
ATOM 892 N N . LEU A 1 111 ? -8.636 5.622 12.729 1.00 95.12 111 LEU A N 1
ATOM 893 C CA . LEU A 1 111 ? -9.910 4.988 13.070 1.00 95.12 111 LEU A CA 1
ATOM 894 C C . LEU A 1 111 ? -10.133 4.935 14.582 1.00 95.12 111 LEU A C 1
ATOM 896 O O . LEU A 1 111 ? -11.201 5.313 15.059 1.00 95.12 111 LEU A O 1
ATOM 900 N N . LEU A 1 112 ? -9.125 4.516 15.351 1.00 93.75 112 LEU A N 1
ATOM 901 C CA . LEU A 1 112 ? -9.216 4.466 16.809 1.00 93.75 112 LEU A CA 1
ATOM 902 C C . LEU A 1 112 ? -9.375 5.865 17.412 1.00 93.75 112 LEU A C 1
ATOM 904 O O . LEU A 1 112 ? -10.218 6.037 18.288 1.00 93.75 112 LEU A O 1
ATOM 908 N N . ALA A 1 113 ? -8.635 6.867 16.926 1.00 92.31 113 ALA A N 1
ATOM 909 C CA . ALA A 1 113 ? -8.783 8.258 17.356 1.00 92.31 113 ALA A CA 1
ATOM 910 C C . ALA A 1 113 ? -10.187 8.798 17.044 1.00 92.31 113 ALA A C 1
ATOM 912 O O . ALA A 1 113 ? -10.817 9.426 17.894 1.00 92.31 113 ALA A O 1
ATOM 913 N N . THR A 1 114 ? -10.720 8.481 15.862 1.00 95.50 114 THR A N 1
ATOM 914 C CA . THR A 1 114 ? -12.082 8.856 15.465 1.00 95.50 114 THR A CA 1
ATOM 915 C C . THR A 1 114 ? -13.120 8.224 16.393 1.00 95.50 114 THR A C 1
ATOM 917 O O . THR A 1 114 ? -13.965 8.930 16.943 1.00 95.50 114 THR A O 1
ATOM 920 N N . LEU A 1 115 ? -13.031 6.916 16.651 1.00 94.94 115 LEU A N 1
ATOM 921 C CA . LEU A 1 115 ? -13.920 6.232 17.594 1.00 94.94 115 LEU A CA 1
ATOM 922 C C . LEU A 1 115 ? -13.781 6.758 19.032 1.00 94.94 115 LEU A C 1
ATOM 924 O O . LEU A 1 115 ? -14.792 6.879 19.725 1.00 94.94 115 LEU A O 1
ATOM 928 N N . MET A 1 116 ? -12.564 7.100 19.478 1.00 91.88 116 MET A N 1
ATOM 929 C CA . MET A 1 116 ? -12.352 7.743 20.783 1.00 91.88 116 MET A CA 1
ATOM 930 C C . MET A 1 116 ? -13.081 9.079 20.845 1.00 91.88 116 MET A C 1
ATOM 932 O O . MET A 1 116 ? -13.745 9.359 21.837 1.00 91.88 116 MET A O 1
ATOM 936 N N . SER A 1 117 ? -12.985 9.886 19.785 1.00 94.19 117 SER A N 1
ATOM 937 C CA . SER A 1 117 ? -13.620 11.201 19.742 1.00 94.19 117 SER A CA 1
ATOM 938 C C . SER A 1 117 ? -15.140 11.101 19.901 1.00 94.19 117 SER A C 1
ATOM 940 O O . SER A 1 117 ? -15.715 11.806 20.733 1.00 94.19 117 SER A O 1
ATOM 942 N N . PHE A 1 118 ? -15.784 10.144 19.220 1.00 94.50 118 PHE A N 1
ATOM 943 C CA . PHE A 1 118 ? -17.212 9.858 19.390 1.00 94.50 118 PHE A CA 1
ATOM 944 C C . PHE A 1 118 ? -17.571 9.323 20.778 1.00 94.50 118 PHE A C 1
ATOM 946 O O . PHE A 1 118 ? -18.619 9.681 21.317 1.00 94.50 118 PHE A O 1
ATOM 953 N N . TYR A 1 119 ? -16.718 8.484 21.369 1.00 92.00 119 TYR A N 1
ATOM 954 C CA . TYR A 1 119 ? -16.909 7.995 22.731 1.00 92.00 119 TYR A CA 1
ATOM 955 C C . TYR A 1 119 ? -16.859 9.135 23.761 1.00 92.00 119 TYR A C 1
ATOM 957 O O . TYR A 1 119 ? -17.784 9.270 24.564 1.00 92.00 119 TYR A O 1
ATOM 965 N N . CYS A 1 120 ? -15.810 9.963 23.719 1.00 90.12 120 CYS A N 1
ATOM 966 C CA . CYS A 1 120 ? -15.578 11.041 24.681 1.00 90.12 120 CYS A CA 1
ATOM 967 C C . CYS A 1 120 ? -16.625 12.155 24.568 1.00 90.12 120 CYS A C 1
ATOM 969 O O . CYS A 1 120 ? -17.112 12.643 25.581 1.00 90.12 120 CYS A O 1
ATOM 971 N N . ASN A 1 121 ? -17.057 12.490 23.349 1.00 91.25 121 ASN A N 1
ATOM 972 C CA . ASN A 1 121 ? -18.049 13.545 23.109 1.00 91.25 121 ASN A CA 1
ATOM 973 C C . ASN A 1 121 ? -19.505 13.048 23.166 1.00 91.25 121 ASN A C 1
ATOM 975 O O . ASN A 1 121 ? -20.445 13.799 22.897 1.00 91.25 121 ASN A O 1
ATOM 979 N N . CYS A 1 122 ? -19.732 11.781 23.519 1.00 89.88 122 CYS A N 1
ATOM 980 C CA . CYS A 1 122 ? -21.073 11.301 23.813 1.00 89.88 122 CYS A CA 1
ATOM 981 C C . CYS A 1 122 ? -21.516 11.774 25.208 1.00 89.88 122 CYS A C 1
ATOM 983 O O . CYS A 1 122 ? -20.759 11.681 26.172 1.00 89.88 122 CYS A O 1
ATOM 985 N N . SER A 1 123 ? -22.783 12.196 25.335 1.00 89.06 123 SER A N 1
ATOM 986 C CA . SER A 1 123 ? -23.412 12.501 26.631 1.00 89.06 123 SER A CA 1
ATOM 987 C C . SER A 1 123 ? -23.106 11.407 27.663 1.00 89.06 123 SER A C 1
ATOM 989 O O . SER A 1 123 ? -23.315 10.218 27.395 1.00 89.06 123 SER A O 1
ATOM 991 N N . LYS A 1 124 ? -22.600 11.829 28.831 1.00 86.56 124 LYS A N 1
ATOM 992 C CA . LYS A 1 124 ? -22.179 10.947 29.932 1.00 86.56 124 LYS A CA 1
ATOM 993 C C . LYS A 1 124 ? -23.339 10.112 30.480 1.00 86.56 124 LYS A C 1
ATOM 995 O O . LYS A 1 124 ? -23.121 8.969 30.868 1.00 86.56 124 LYS A O 1
ATOM 1000 N N . ASP A 1 125 ? -24.557 10.638 30.397 1.00 88.12 125 ASP A N 1
ATOM 1001 C CA . ASP A 1 125 ? -25.781 9.970 30.854 1.00 88.12 125 ASP A CA 1
ATOM 1002 C C . ASP A 1 125 ? -26.264 8.890 29.875 1.00 88.12 125 ASP A C 1
ATOM 1004 O O . ASP A 1 125 ? -27.076 8.032 30.212 1.00 88.12 125 ASP A O 1
ATOM 1008 N N . ASN A 1 126 ? -25.748 8.884 28.642 1.00 88.75 126 ASN A N 1
ATO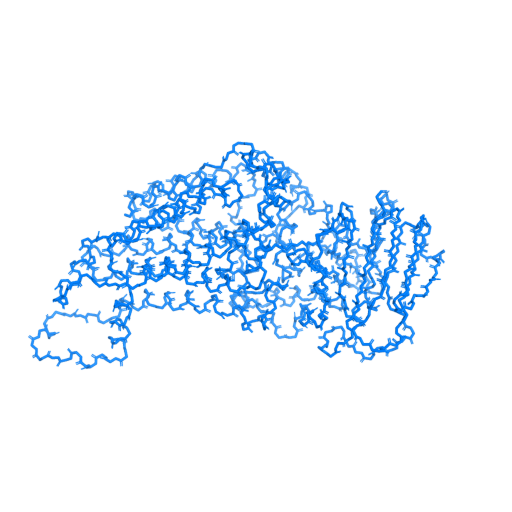M 1009 C CA . ASN A 1 126 ? -26.112 7.905 27.627 1.00 88.75 126 ASN A CA 1
ATOM 1010 C C . ASN A 1 126 ? -25.164 6.696 27.647 1.00 88.75 126 ASN A C 1
ATOM 1012 O O . ASN A 1 126 ? -24.384 6.473 26.713 1.00 88.75 126 ASN A O 1
ATOM 1016 N N . ILE A 1 127 ? -25.262 5.910 28.723 1.00 88.06 127 ILE A N 1
ATOM 1017 C CA . ILE A 1 127 ? -24.452 4.706 28.974 1.00 88.06 127 ILE A CA 1
ATOM 1018 C C . ILE A 1 127 ? -24.481 3.757 27.769 1.00 88.06 127 ILE A C 1
ATOM 1020 O O . ILE A 1 127 ? -23.428 3.332 27.298 1.00 88.06 127 ILE A O 1
ATOM 1024 N N . ARG A 1 128 ? -25.664 3.513 27.194 1.00 88.00 128 ARG A N 1
ATOM 1025 C CA . ARG A 1 128 ? -25.838 2.619 26.041 1.00 88.00 128 ARG A CA 1
ATOM 1026 C C . ARG A 1 128 ? -25.040 3.046 24.814 1.00 88.00 128 ARG A C 1
ATOM 1028 O O . ARG A 1 128 ? -24.435 2.216 24.140 1.00 88.00 128 ARG A O 1
ATOM 1035 N N . ASN A 1 129 ? -25.024 4.340 24.499 1.00 89.00 129 ASN A N 1
ATOM 1036 C CA . ASN A 1 129 ? -24.256 4.836 23.357 1.00 89.00 129 ASN A CA 1
ATOM 1037 C C . ASN A 1 129 ? -22.744 4.734 23.615 1.00 89.00 129 ASN A C 1
ATOM 1039 O O . ASN A 1 129 ? -21.999 4.308 22.736 1.00 89.00 129 ASN A O 1
ATOM 1043 N N . ARG A 1 130 ? -22.296 5.043 24.839 1.00 89.00 130 ARG A N 1
ATOM 1044 C CA . ARG A 1 130 ? -20.893 4.864 25.253 1.00 89.00 130 ARG A CA 1
ATOM 1045 C C . ARG A 1 130 ? -20.452 3.403 25.163 1.00 89.00 130 ARG A C 1
ATOM 1047 O O . ARG A 1 130 ? -19.405 3.130 24.580 1.00 89.00 130 ARG A O 1
ATOM 1054 N N . ALA A 1 131 ? -21.266 2.472 25.660 1.00 91.50 131 ALA A N 1
ATOM 1055 C CA . ALA A 1 131 ? -21.027 1.038 25.520 1.00 91.50 131 ALA 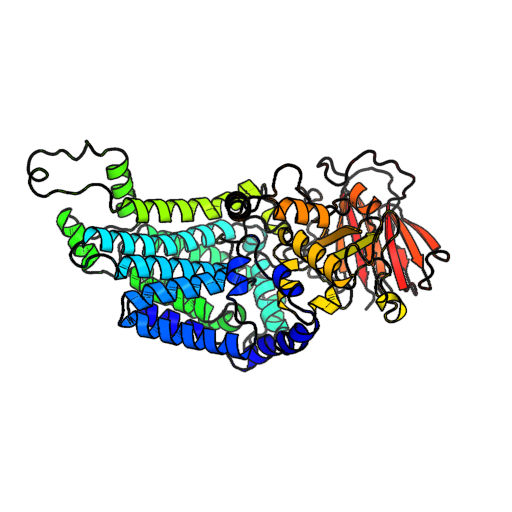A CA 1
ATOM 1056 C C . ALA A 1 131 ? -20.929 0.637 24.039 1.00 91.50 131 ALA A C 1
ATOM 1058 O O . ALA A 1 131 ? -19.990 -0.056 23.647 1.00 91.50 131 ALA A O 1
ATOM 1059 N N . GLY A 1 132 ? -21.826 1.150 23.190 1.00 92.75 132 GLY A N 1
ATOM 1060 C CA . GLY A 1 132 ? -21.776 0.968 21.739 1.00 92.75 132 GLY A CA 1
ATOM 1061 C C . GLY A 1 132 ? -20.447 1.369 21.102 1.00 92.75 132 GLY A C 1
ATOM 1062 O O . GLY A 1 132 ? -19.879 0.596 20.331 1.00 92.75 132 GLY A O 1
ATOM 1063 N N . TRP A 1 133 ? -19.916 2.543 21.452 1.00 93.88 133 TRP A N 1
ATOM 1064 C CA . TRP A 1 133 ? -18.610 2.989 20.963 1.00 93.88 133 TRP A CA 1
ATOM 1065 C C . TRP A 1 133 ? -17.460 2.126 21.492 1.00 93.88 133 TRP A C 1
ATOM 1067 O O . TRP A 1 133 ? -16.583 1.770 20.710 1.00 93.88 133 TRP A O 1
ATOM 1077 N N . ILE A 1 134 ? -17.487 1.695 22.761 1.00 93.44 134 ILE A N 1
ATOM 1078 C CA . ILE A 1 134 ? -16.508 0.725 23.299 1.00 93.44 134 ILE A CA 1
ATOM 1079 C C . ILE A 1 134 ? -16.527 -0.573 22.483 1.00 93.44 134 ILE A C 1
ATOM 1081 O O . ILE A 1 134 ? -15.472 -1.107 22.133 1.00 93.44 134 ILE A O 1
ATOM 1085 N N . HIS A 1 135 ? -17.712 -1.072 22.128 1.00 95.06 135 HIS A N 1
ATOM 1086 C CA . HIS A 1 135 ? -17.830 -2.235 21.256 1.00 95.06 135 HIS A CA 1
ATOM 1087 C C . HIS A 1 135 ? -17.327 -1.961 19.832 1.00 95.06 135 HIS A C 1
ATOM 1089 O O . HIS A 1 135 ? -16.680 -2.843 19.277 1.00 95.06 135 HIS A O 1
ATOM 1095 N N . ALA A 1 136 ? -17.522 -0.768 19.260 1.00 96.19 136 ALA A N 1
ATOM 1096 C CA . ALA A 1 136 ? -16.922 -0.404 17.970 1.00 96.19 136 ALA A CA 1
ATOM 1097 C C . ALA A 1 136 ? -15.387 -0.393 18.019 1.00 96.19 136 ALA A C 1
ATOM 1099 O O . ALA A 1 136 ? -14.737 -0.898 17.111 1.00 96.19 136 ALA A O 1
ATOM 1100 N N . ILE A 1 137 ? -14.800 0.113 19.105 1.00 95.69 137 ILE A N 1
ATOM 1101 C CA . ILE A 1 137 ? -13.345 0.124 19.322 1.00 95.69 137 ILE A CA 1
ATOM 1102 C C . ILE A 1 137 ? -12.806 -1.306 19.395 1.00 95.69 137 ILE A C 1
ATOM 1104 O O . ILE A 1 137 ? -11.839 -1.641 18.714 1.00 95.69 137 ILE A O 1
ATOM 1108 N N . ARG A 1 138 ? -13.459 -2.173 20.181 1.00 96.62 138 ARG A N 1
ATOM 1109 C CA . ARG A 1 138 ? -13.137 -3.609 20.240 1.00 96.62 138 ARG A CA 1
ATOM 1110 C C . ARG A 1 138 ? -13.264 -4.255 18.862 1.00 96.62 138 ARG A C 1
ATOM 1112 O O . ARG A 1 138 ? -12.355 -4.952 18.427 1.00 96.62 138 ARG A O 1
ATOM 1119 N N . GLY A 1 139 ? -14.365 -3.985 18.167 1.00 97.06 139 GLY A N 1
ATOM 1120 C CA . GLY A 1 139 ? -14.636 -4.530 16.844 1.00 97.06 139 GLY A CA 1
ATOM 1121 C C . GLY A 1 139 ? -13.604 -4.102 15.805 1.00 97.06 139 GLY A C 1
ATOM 1122 O O . GLY A 1 139 ? -13.181 -4.937 15.017 1.00 97.06 139 GLY A O 1
ATOM 1123 N N . GLN A 1 140 ? -13.108 -2.862 15.853 1.00 97.44 140 GLN A N 1
ATOM 1124 C CA . GLN A 1 140 ? -12.026 -2.410 14.974 1.00 97.44 140 GLN A CA 1
ATOM 1125 C C . GLN A 1 140 ? -10.758 -3.254 15.149 1.00 97.44 140 GLN A C 1
ATOM 1127 O O . GLN A 1 140 ? -10.130 -3.648 14.170 1.00 97.44 140 GLN A O 1
ATOM 1132 N N . VAL A 1 141 ? -10.383 -3.556 16.393 1.00 96.56 141 VAL A N 1
ATOM 1133 C CA . VAL A 1 141 ? -9.216 -4.400 16.691 1.00 96.56 141 VAL A CA 1
ATOM 1134 C C . VAL A 1 141 ? -9.459 -5.836 16.220 1.00 96.56 141 VAL A C 1
ATOM 1136 O O . VAL A 1 141 ? -8.575 -6.440 15.620 1.00 96.56 141 VAL A O 1
ATOM 1139 N N . VAL A 1 142 ? -10.668 -6.368 16.436 1.00 97.94 142 VAL A N 1
ATOM 1140 C CA . VAL A 1 142 ? -11.075 -7.693 15.936 1.00 97.94 142 VAL A CA 1
ATOM 1141 C C . VAL A 1 142 ? -10.967 -7.766 14.413 1.00 97.94 142 VAL A C 1
ATOM 1143 O O . VAL A 1 142 ? -10.421 -8.740 13.905 1.00 97.94 142 VAL A O 1
ATOM 1146 N N . VAL A 1 143 ? -11.433 -6.742 13.691 1.00 97.38 143 VAL A N 1
ATOM 1147 C CA . VAL A 1 143 ? -11.336 -6.648 12.226 1.00 97.38 143 VAL A CA 1
ATOM 1148 C C . VAL A 1 143 ? -9.879 -6.748 11.773 1.00 97.38 143 VAL A C 1
ATOM 1150 O O . VAL A 1 143 ? -9.573 -7.556 10.900 1.00 97.38 143 VAL A O 1
ATOM 1153 N N . VAL A 1 144 ? -8.968 -5.988 12.395 1.00 96.06 144 VAL A N 1
ATOM 1154 C CA . VAL A 1 144 ? -7.534 -6.039 12.059 1.00 96.06 144 VAL A CA 1
ATOM 1155 C C . VAL A 1 144 ? -6.996 -7.464 12.174 1.00 96.06 144 VAL A C 1
ATOM 1157 O O . VAL A 1 144 ? -6.353 -7.939 11.243 1.00 96.06 144 VAL A O 1
ATOM 1160 N N . TYR A 1 145 ? -7.289 -8.170 13.270 1.00 96.50 145 TYR A N 1
ATOM 1161 C CA . TYR A 1 145 ? -6.817 -9.546 13.456 1.00 96.50 145 TYR A CA 1
ATOM 1162 C C . TYR A 1 145 ? -7.495 -10.563 12.545 1.00 96.50 145 TYR A C 1
ATOM 1164 O O . TYR A 1 145 ? -6.836 -11.498 12.099 1.00 96.50 145 TYR A O 1
ATOM 1172 N N . ALA A 1 146 ? -8.782 -10.385 12.245 1.00 97.00 146 ALA A N 1
ATOM 1173 C CA . ALA A 1 146 ? -9.498 -11.259 11.325 1.00 97.00 146 ALA A CA 1
ATOM 1174 C C . ALA A 1 146 ? -8.822 -11.272 9.951 1.00 97.00 146 ALA A C 1
ATOM 1176 O O . ALA A 1 146 ? -8.519 -12.332 9.411 1.00 97.00 146 ALA A O 1
ATOM 1177 N N . PHE A 1 147 ? -8.517 -10.089 9.417 1.00 96.12 147 PHE A N 1
ATOM 1178 C CA . PHE A 1 147 ? -7.829 -9.975 8.137 1.00 96.12 147 PHE A CA 1
ATOM 1179 C C . PHE A 1 147 ? -6.338 -10.305 8.238 1.00 96.12 147 PHE A C 1
ATOM 1181 O O . PHE A 1 147 ? -5.815 -10.963 7.346 1.00 96.12 147 PHE A O 1
ATOM 1188 N N . ALA A 1 148 ? -5.652 -9.939 9.325 1.00 93.88 148 ALA A N 1
ATOM 1189 C CA . ALA A 1 148 ? -4.257 -10.334 9.526 1.00 93.88 148 ALA A CA 1
ATOM 1190 C C . ALA A 1 148 ? -4.080 -11.862 9.575 1.00 93.88 148 ALA A C 1
ATOM 1192 O O . ALA A 1 148 ? -3.044 -12.353 9.131 1.00 93.88 148 ALA A O 1
ATOM 1193 N N . SER A 1 149 ? -5.076 -12.592 10.088 1.00 95.06 149 SER A N 1
ATOM 1194 C CA . SER A 1 149 ? -5.163 -14.055 10.037 1.00 95.06 149 SER A CA 1
ATOM 1195 C C . SER A 1 149 ? -5.477 -14.539 8.619 1.00 95.06 149 SER A C 1
ATOM 1197 O O . SER A 1 149 ? -4.692 -15.295 8.052 1.00 95.06 149 SER A O 1
ATOM 1199 N N . LEU A 1 150 ? -6.573 -14.054 8.021 1.00 94.56 150 LEU A N 1
ATOM 1200 C CA . LEU A 1 150 ? -7.045 -14.484 6.700 1.00 94.56 150 LEU A CA 1
ATOM 1201 C C . LEU A 1 150 ? -5.970 -14.343 5.621 1.00 94.56 150 LEU A C 1
ATOM 1203 O O . LEU A 1 150 ? -5.758 -15.250 4.823 1.00 94.56 150 LEU A O 1
ATOM 1207 N N . TRP A 1 151 ? -5.271 -13.214 5.600 1.00 92.38 151 TRP A N 1
ATOM 1208 C CA . TRP A 1 151 ? -4.319 -12.935 4.538 1.00 92.38 151 TRP A CA 1
ATOM 1209 C C . TRP A 1 151 ? -2.979 -13.669 4.689 1.00 92.38 151 TRP A C 1
ATOM 1211 O O . TRP A 1 151 ? -2.216 -13.740 3.733 1.00 92.38 151 TRP A O 1
ATOM 1221 N N . LYS A 1 152 ? -2.692 -14.273 5.850 1.00 94.00 152 LYS A N 1
ATOM 1222 C CA . LYS A 1 152 ? -1.506 -15.130 6.034 1.00 94.00 152 LYS A CA 1
ATOM 1223 C C . LYS A 1 152 ? -1.674 -16.544 5.474 1.00 94.00 152 LYS A C 1
ATOM 1225 O O . LYS A 1 152 ? -0.732 -17.328 5.530 1.00 94.00 152 LYS A O 1
ATOM 1230 N N . PHE A 1 153 ? -2.845 -16.869 4.927 1.00 93.44 153 PHE A N 1
ATOM 1231 C CA . PHE A 1 153 ? -3.047 -18.085 4.136 1.00 93.44 153 PHE A CA 1
ATOM 1232 C C . PHE A 1 153 ? -2.510 -17.964 2.700 1.00 93.44 153 PHE A C 1
ATOM 1234 O O . PHE A 1 153 ? -2.685 -18.879 1.900 1.00 93.44 153 PHE A O 1
ATOM 1241 N N . ASP A 1 154 ? -1.837 -16.857 2.381 1.00 90.94 154 ASP A N 1
ATOM 1242 C CA . ASP A 1 154 ? -1.050 -16.699 1.165 1.00 90.94 154 ASP A CA 1
ATOM 1243 C C . ASP A 1 154 ? 0.083 -17.743 1.074 1.00 90.94 154 ASP A C 1
ATOM 1245 O O . ASP A 1 154 ? 0.726 -18.083 2.074 1.00 90.94 154 ASP A O 1
ATOM 1249 N N . SER A 1 155 ? 0.343 -18.257 -0.131 1.00 91.06 155 SER A N 1
ATOM 1250 C CA . SER A 1 155 ? 1.340 -19.310 -0.361 1.00 91.06 155 SER A CA 1
ATOM 1251 C C . SER A 1 155 ? 2.767 -18.887 -0.004 1.00 91.06 155 SER A C 1
ATOM 1253 O O . SER A 1 155 ? 3.549 -19.704 0.495 1.00 91.06 155 SER A O 1
ATOM 1255 N N . ASP A 1 156 ? 3.120 -17.618 -0.208 1.00 90.12 156 ASP A N 1
ATOM 1256 C CA . ASP A 1 156 ? 4.455 -17.101 0.099 1.00 90.12 156 ASP A CA 1
ATOM 1257 C C . ASP A 1 156 ? 4.632 -16.912 1.609 1.00 90.12 156 ASP A C 1
ATOM 1259 O O . ASP A 1 156 ? 5.740 -17.017 2.144 1.00 90.12 156 ASP A O 1
ATOM 1263 N N . TRP A 1 157 ? 3.534 -16.682 2.333 1.00 93.62 157 TRP A N 1
ATOM 1264 C CA . TRP A 1 157 ? 3.569 -16.641 3.789 1.00 93.62 157 TRP A CA 1
ATOM 1265 C C . TRP A 1 157 ? 3.706 -18.053 4.346 1.00 93.62 157 TRP A C 1
ATOM 1267 O O . TRP A 1 157 ? 4.606 -18.322 5.140 1.00 93.62 157 TRP A O 1
ATOM 1277 N N . LEU A 1 158 ? 2.854 -18.977 3.893 1.00 94.81 158 LEU A N 1
ATOM 1278 C CA . LEU A 1 158 ? 2.841 -20.367 4.354 1.00 94.81 158 LEU A CA 1
ATOM 1279 C C . LEU A 1 158 ? 4.120 -21.136 4.008 1.00 94.81 158 LEU A C 1
ATOM 1281 O O . LEU A 1 158 ? 4.419 -22.121 4.672 1.00 94.81 158 LEU A O 1
ATOM 1285 N N . SER A 1 159 ? 4.894 -20.692 3.017 1.00 93.69 159 SER A N 1
ATOM 1286 C CA . SER A 1 159 ? 6.225 -21.241 2.722 1.00 93.69 159 SER A CA 1
ATOM 1287 C C . SER A 1 159 ? 7.346 -20.661 3.597 1.00 93.69 159 SER A C 1
ATOM 1289 O O . SER A 1 159 ? 8.480 -21.131 3.530 1.00 93.69 159 SER A O 1
ATOM 1291 N N . GLY A 1 160 ? 7.056 -19.651 4.424 1.00 93.44 160 GLY A N 1
ATOM 1292 C CA . GLY A 1 160 ? 8.048 -18.910 5.207 1.00 93.44 160 GLY A CA 1
ATOM 1293 C C . GLY A 1 160 ? 8.850 -17.891 4.394 1.00 93.44 160 GLY A C 1
ATOM 1294 O O . GLY A 1 160 ? 9.715 -17.212 4.951 1.00 93.44 160 GLY A O 1
ATOM 1295 N N . TYR A 1 161 ? 8.558 -17.750 3.100 1.00 91.06 161 TYR A N 1
ATOM 1296 C CA . TYR A 1 161 ? 9.315 -16.907 2.191 1.00 91.06 161 TYR A CA 1
ATOM 1297 C C . TYR A 1 161 ? 9.231 -15.426 2.575 1.00 91.06 161 TYR A C 1
ATOM 1299 O O . TYR A 1 161 ? 10.266 -14.810 2.831 1.00 91.06 161 TYR A O 1
ATOM 1307 N N . ILE A 1 162 ? 8.020 -14.877 2.735 1.00 90.81 162 ILE A N 1
ATOM 1308 C CA . ILE A 1 162 ? 7.825 -13.473 3.150 1.00 90.81 162 ILE A CA 1
ATOM 1309 C C . ILE A 1 162 ? 8.544 -13.189 4.473 1.00 90.81 162 ILE A C 1
ATOM 1311 O O . ILE A 1 162 ? 9.228 -12.177 4.624 1.00 90.81 162 ILE A O 1
ATOM 1315 N N . VAL A 1 163 ? 8.429 -14.108 5.434 1.00 92.25 163 VAL A N 1
ATOM 1316 C CA . VAL A 1 163 ? 9.057 -13.970 6.752 1.00 92.25 163 VAL A CA 1
ATOM 1317 C C . VAL A 1 163 ? 10.581 -13.943 6.637 1.00 92.25 163 VAL A C 1
ATOM 1319 O O . VAL A 1 163 ? 11.221 -13.121 7.292 1.00 92.25 163 VAL A O 1
ATOM 1322 N N . SER A 1 164 ? 11.168 -14.784 5.781 1.00 92.19 164 SER A N 1
ATOM 1323 C CA . SER A 1 164 ? 12.606 -14.742 5.506 1.00 92.19 164 SER A CA 1
ATOM 1324 C C . SER A 1 164 ? 13.036 -13.406 4.909 1.00 92.19 164 SER A C 1
ATOM 1326 O O . SER A 1 164 ? 13.956 -12.790 5.444 1.00 92.19 164 SER A O 1
ATOM 1328 N N . GLN A 1 165 ? 12.317 -12.890 3.907 1.00 89.19 165 GLN A N 1
ATOM 1329 C CA . GLN A 1 165 ? 12.646 -11.605 3.290 1.00 89.19 165 GLN A CA 1
ATOM 1330 C C . GLN A 1 165 ? 12.574 -10.456 4.295 1.00 89.19 165 GLN A C 1
ATOM 1332 O O . GLN A 1 165 ? 13.490 -9.642 4.360 1.00 89.19 165 GLN A O 1
ATOM 1337 N N . ILE A 1 166 ? 11.545 -10.418 5.149 1.00 88.12 166 ILE A N 1
ATOM 1338 C CA . ILE A 1 166 ? 11.417 -9.394 6.196 1.00 88.12 166 ILE A CA 1
ATOM 1339 C C . ILE A 1 166 ? 12.675 -9.348 7.073 1.00 88.12 166 ILE A C 1
ATOM 1341 O O . ILE A 1 166 ? 13.259 -8.280 7.254 1.00 88.12 166 ILE A O 1
ATOM 1345 N N . PHE A 1 167 ? 13.114 -10.489 7.603 1.00 90.69 167 PHE A N 1
ATOM 1346 C CA . PHE A 1 167 ? 14.251 -10.535 8.523 1.00 90.69 167 PHE A CA 1
ATOM 1347 C C . PHE A 1 167 ? 15.607 -10.362 7.828 1.00 90.69 167 PHE A C 1
ATOM 1349 O O . PHE A 1 167 ? 16.476 -9.680 8.372 1.00 90.69 167 PHE A O 1
ATOM 1356 N N . LEU A 1 168 ? 15.787 -10.909 6.623 1.00 90.38 168 LEU A N 1
ATOM 1357 C CA . LEU A 1 168 ? 16.998 -10.692 5.825 1.00 90.38 168 LEU A CA 1
ATOM 1358 C C . LEU A 1 168 ? 17.157 -9.208 5.476 1.00 90.38 168 LEU A C 1
ATOM 1360 O O . LEU A 1 168 ? 18.213 -8.627 5.719 1.00 90.38 168 LEU A O 1
ATOM 1364 N N . ASN A 1 169 ? 16.074 -8.555 5.051 1.00 84.75 169 ASN A N 1
ATOM 1365 C CA . ASN A 1 169 ? 16.062 -7.116 4.803 1.00 84.75 169 ASN A CA 1
ATOM 1366 C C . ASN A 1 169 ? 16.389 -6.295 6.060 1.00 84.75 169 ASN A C 1
ATOM 1368 O O . ASN A 1 169 ? 16.958 -5.209 5.950 1.00 84.75 169 ASN A O 1
ATOM 1372 N N . PHE A 1 170 ? 16.042 -6.769 7.265 1.00 86.12 170 PHE A N 1
ATOM 1373 C CA . PHE A 1 170 ? 16.423 -6.071 8.501 1.00 86.12 170 PHE A CA 1
ATOM 1374 C C . PHE A 1 170 ? 17.933 -6.080 8.712 1.00 86.12 170 PHE A C 1
ATOM 1376 O O . PHE A 1 170 ? 18.484 -5.098 9.206 1.00 86.12 170 PHE A O 1
ATOM 1383 N N . GLU A 1 171 ? 18.605 -7.170 8.351 1.00 88.31 171 GLU A N 1
ATOM 1384 C CA . GLU A 1 171 ? 20.063 -7.252 8.403 1.00 88.31 171 GLU A CA 1
ATOM 1385 C C . GLU A 1 171 ? 20.715 -6.381 7.336 1.00 88.31 171 GLU A C 1
ATOM 1387 O O . GLU A 1 171 ? 21.589 -5.587 7.677 1.00 88.31 171 GLU A O 1
ATOM 1392 N N . GLU A 1 172 ? 20.228 -6.431 6.095 1.00 85.25 172 GLU A N 1
ATOM 1393 C CA . GLU A 1 172 ? 20.737 -5.591 5.001 1.00 85.25 172 GLU A CA 1
ATOM 1394 C C . GLU A 1 172 ? 20.614 -4.089 5.305 1.00 85.25 172 GLU A C 1
ATOM 1396 O O . GLU A 1 172 ? 21.486 -3.300 4.949 1.00 85.25 172 GLU A O 1
ATOM 1401 N N . GLN A 1 173 ? 19.560 -3.687 6.020 1.00 81.19 173 GLN A N 1
ATOM 1402 C CA . GLN A 1 173 ? 19.325 -2.297 6.425 1.00 81.19 173 GLN A CA 1
ATOM 1403 C C . GLN A 1 173 ? 20.009 -1.908 7.745 1.00 81.19 173 GLN A C 1
ATOM 1405 O O . GLN A 1 173 ? 19.863 -0.770 8.193 1.00 81.19 173 GLN A O 1
ATOM 1410 N N . GLY A 1 174 ? 20.715 -2.829 8.409 1.00 86.94 174 GLY A N 1
ATOM 1411 C CA . GLY A 1 174 ? 21.371 -2.570 9.694 1.00 86.94 174 GLY A CA 1
ATOM 1412 C C . GLY A 1 174 ? 20.409 -2.356 10.874 1.00 86.94 174 GLY A C 1
ATOM 1413 O O . GLY A 1 174 ? 20.782 -1.740 11.873 1.00 86.94 174 GLY A O 1
ATOM 1414 N N . VAL A 1 175 ? 19.171 -2.855 10.779 1.00 84.25 175 VAL A N 1
ATOM 1415 C CA . VAL A 1 175 ? 18.123 -2.774 11.819 1.00 84.25 175 VAL A CA 1
ATOM 1416 C C . VAL A 1 175 ? 17.807 -4.133 12.466 1.00 84.25 175 VAL A C 1
ATOM 1418 O O . VAL A 1 175 ? 16.809 -4.297 13.166 1.00 84.25 175 VAL A O 1
ATOM 1421 N N . ASN A 1 176 ? 18.680 -5.124 12.274 1.00 86.75 176 ASN A N 1
ATOM 1422 C CA . ASN A 1 176 ? 18.565 -6.482 12.821 1.00 86.75 176 ASN A CA 1
ATOM 1423 C C . ASN A 1 176 ? 18.877 -6.606 14.320 1.00 86.75 176 ASN A C 1
ATOM 1425 O O . ASN A 1 176 ? 18.763 -7.700 14.869 1.00 86.75 176 ASN A O 1
ATOM 1429 N N . ARG A 1 177 ? 19.313 -5.524 14.981 1.00 86.56 177 ARG A N 1
ATOM 1430 C CA . ARG A 1 177 ? 19.720 -5.514 16.401 1.00 86.56 177 ARG A CA 1
ATOM 1431 C C . ARG A 1 177 ? 20.809 -6.548 16.736 1.00 86.56 177 ARG A C 1
ATOM 1433 O O . ARG A 1 177 ? 20.826 -7.094 17.835 1.00 86.56 177 ARG A O 1
ATOM 1440 N N . GLY A 1 178 ? 21.710 -6.813 15.789 1.00 89.38 178 GLY A N 1
ATOM 1441 C CA . GLY A 1 178 ? 22.800 -7.779 15.956 1.00 89.38 178 GLY A CA 1
ATOM 1442 C C . GLY A 1 178 ? 22.394 -9.246 15.782 1.00 89.38 178 GLY A C 1
ATOM 1443 O O . GLY A 1 178 ? 23.231 -10.122 15.984 1.00 89.38 178 GLY A O 1
ATOM 1444 N N . ILE A 1 179 ? 21.146 -9.535 15.398 1.00 90.38 179 ILE A N 1
ATOM 1445 C CA . ILE A 1 179 ? 20.707 -10.899 15.082 1.00 90.38 179 ILE A CA 1
ATOM 1446 C C . ILE A 1 179 ? 21.181 -11.260 13.658 1.00 90.38 179 ILE A C 1
ATOM 1448 O O . ILE A 1 179 ? 20.813 -10.559 12.713 1.00 90.38 179 ILE A O 1
ATOM 1452 N N . PRO A 1 180 ? 21.978 -12.331 13.466 1.00 95.00 180 PRO A N 1
ATOM 1453 C CA . PRO A 1 180 ? 22.526 -12.702 12.159 1.00 95.00 180 PRO A CA 1
ATOM 1454 C C . PRO A 1 180 ? 21.509 -13.524 11.346 1.00 95.00 180 PRO A C 1
ATOM 1456 O O . PRO A 1 180 ? 21.658 -14.737 11.183 1.00 95.00 180 PRO A O 1
ATOM 1459 N N . TRP A 1 181 ? 20.439 -12.879 10.879 1.00 93.88 181 TRP A N 1
ATOM 1460 C CA . TRP A 1 181 ? 19.338 -13.497 10.132 1.00 93.88 181 TRP A CA 1
ATOM 1461 C C . TRP A 1 181 ? 19.793 -14.263 8.886 1.00 93.88 181 TRP A C 1
ATOM 1463 O O . TRP A 1 181 ? 19.282 -15.348 8.634 1.00 93.88 181 TRP A O 1
ATOM 1473 N N . SER A 1 182 ? 20.784 -13.757 8.158 1.00 94.56 182 SER A N 1
ATOM 1474 C CA . SER A 1 182 ? 21.407 -14.382 6.989 1.00 94.56 182 SER A CA 1
ATOM 1475 C C . SER A 1 182 ? 22.015 -15.742 7.336 1.00 94.56 182 SER A C 1
ATOM 1477 O O . SER A 1 182 ? 21.733 -16.752 6.689 1.00 94.56 182 SER A O 1
ATOM 1479 N N . ARG A 1 183 ? 22.778 -15.799 8.433 1.00 95.81 183 ARG A N 1
ATOM 1480 C CA . ARG A 1 183 ? 23.370 -17.034 8.958 1.00 95.81 183 ARG A CA 1
ATOM 1481 C C . ARG A 1 183 ? 22.304 -17.991 9.484 1.00 95.81 183 ARG A C 1
ATOM 1483 O O . ARG A 1 183 ? 22.406 -19.194 9.247 1.00 95.81 183 ARG A O 1
ATOM 1490 N N . LEU A 1 184 ? 21.287 -17.471 10.175 1.00 95.88 184 LEU A N 1
ATOM 1491 C CA . LEU A 1 184 ? 20.157 -18.264 10.665 1.00 95.88 184 LEU A CA 1
ATOM 1492 C C . LEU A 1 184 ? 19.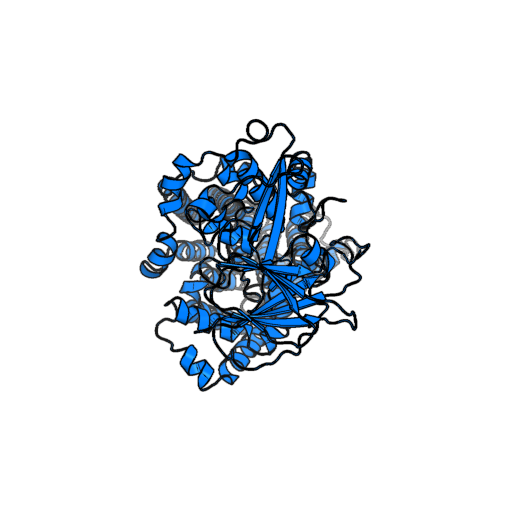348 -18.865 9.517 1.00 95.88 184 LEU A C 1
ATOM 1494 O O . LEU A 1 184 ? 18.962 -20.021 9.610 1.00 95.88 184 LEU A O 1
ATOM 1498 N N . TYR A 1 185 ? 19.134 -18.126 8.431 1.00 94.56 185 TYR A N 1
ATOM 1499 C CA . TYR A 1 185 ? 18.462 -18.625 7.234 1.00 94.56 185 TYR A CA 1
ATOM 1500 C C . TYR A 1 185 ? 19.272 -19.722 6.550 1.00 94.56 185 TYR A C 1
ATOM 1502 O O . TYR A 1 185 ? 18.727 -20.780 6.248 1.00 94.56 185 TYR A O 1
ATOM 1510 N N . ALA A 1 186 ? 20.584 -19.519 6.396 1.00 94.31 186 ALA A N 1
ATOM 1511 C CA . ALA A 1 186 ? 21.471 -20.521 5.812 1.00 94.31 186 ALA A CA 1
ATOM 1512 C C . ALA A 1 186 ? 21.557 -21.809 6.654 1.00 94.31 186 ALA A C 1
ATOM 1514 O O . ALA A 1 186 ? 21.636 -22.900 6.100 1.00 94.31 186 ALA A O 1
ATOM 1515 N N . SER A 1 187 ? 21.544 -21.693 7.987 1.00 97.25 187 SER A N 1
ATOM 1516 C CA . SER A 1 187 ? 21.676 -22.844 8.896 1.00 97.25 187 SER A CA 1
ATOM 1517 C C . SER A 1 187 ? 20.340 -23.516 9.235 1.00 97.25 187 SER A C 1
ATOM 1519 O O . SER A 1 187 ? 20.290 -24.728 9.418 1.00 97.25 187 SER A O 1
ATOM 1521 N N . TYR A 1 188 ? 19.257 -22.742 9.333 1.00 96.94 188 TYR A N 1
ATOM 1522 C CA . TYR A 1 188 ? 17.952 -23.178 9.837 1.00 96.94 188 TYR A CA 1
ATOM 1523 C C . TYR A 1 188 ? 16.797 -22.557 9.030 1.00 96.94 188 TYR A C 1
ATOM 1525 O O . TYR A 1 188 ? 15.982 -21.820 9.588 1.00 96.94 188 TYR A O 1
ATOM 1533 N N . PRO A 1 189 ? 16.645 -22.869 7.731 1.00 93.31 189 PRO A N 1
ATOM 1534 C CA . PRO A 1 189 ? 15.565 -22.299 6.917 1.00 93.31 189 PRO A CA 1
ATOM 1535 C C . PRO A 1 189 ? 14.166 -22.615 7.484 1.00 93.31 189 PRO A C 1
ATOM 1537 O O . PRO A 1 189 ? 13.261 -21.784 7.422 1.00 93.31 189 PRO A O 1
ATOM 1540 N N . GLN A 1 190 ? 14.005 -23.769 8.144 1.00 96.69 190 GLN A N 1
ATOM 1541 C CA . GLN A 1 190 ? 12.759 -24.175 8.812 1.00 96.69 190 GLN A CA 1
ATOM 1542 C C . GLN A 1 190 ? 12.342 -23.248 9.968 1.00 96.69 190 GLN A C 1
ATOM 1544 O O . GLN A 1 190 ? 11.164 -23.201 10.315 1.00 96.69 190 GLN A O 1
ATOM 1549 N N . LEU A 1 191 ? 13.269 -22.471 10.544 1.00 95.94 191 LEU A N 1
ATOM 1550 C CA . LEU A 1 191 ? 12.945 -21.462 11.557 1.00 95.94 191 LEU A CA 1
ATOM 1551 C C . LEU A 1 191 ? 11.971 -20.411 11.005 1.00 95.94 191 LEU A C 1
ATOM 1553 O O . LEU A 1 191 ? 11.055 -19.989 11.705 1.00 95.94 191 LEU A O 1
ATOM 1557 N N . PHE A 1 192 ? 12.137 -20.008 9.746 1.00 95.06 192 PHE A N 1
ATOM 1558 C CA . PHE A 1 192 ? 11.310 -18.976 9.116 1.00 95.06 192 PHE A CA 1
ATOM 1559 C C . PHE A 1 192 ? 9.916 -19.503 8.790 1.00 95.06 192 PHE A C 1
ATOM 1561 O O . PHE A 1 192 ? 8.933 -18.800 9.022 1.00 95.06 192 PHE A O 1
ATOM 1568 N N . LEU A 1 193 ? 9.822 -20.766 8.365 1.00 96.12 193 LEU A N 1
ATOM 1569 C CA . LEU A 1 193 ? 8.547 -21.468 8.245 1.00 96.12 193 LEU A CA 1
ATOM 1570 C C . LEU A 1 193 ? 7.842 -21.565 9.605 1.00 96.12 193 LEU A C 1
ATOM 1572 O O . LEU A 1 193 ? 6.667 -21.225 9.719 1.00 96.12 193 LEU A O 1
ATOM 1576 N N . PHE A 1 194 ? 8.565 -21.958 10.657 1.00 96.50 194 PHE A N 1
ATOM 1577 C CA . PHE A 1 194 ? 8.022 -22.014 12.013 1.00 96.50 194 PHE A CA 1
ATOM 1578 C C . PHE A 1 194 ? 7.489 -20.650 12.475 1.00 96.50 194 PHE A C 1
ATOM 1580 O O . PHE A 1 194 ? 6.376 -20.577 12.999 1.00 96.50 194 PHE A O 1
ATOM 1587 N N . ILE A 1 195 ? 8.236 -19.561 12.251 1.00 94.06 195 ILE A N 1
ATOM 1588 C CA . ILE A 1 195 ? 7.786 -18.201 12.583 1.00 94.06 195 ILE A CA 1
ATOM 1589 C C . ILE A 1 195 ? 6.545 -17.824 11.762 1.00 94.06 195 ILE A C 1
ATOM 1591 O O . ILE A 1 195 ? 5.606 -17.253 12.315 1.00 94.06 195 ILE A O 1
ATOM 1595 N N . ALA A 1 196 ? 6.499 -18.169 10.474 1.00 94.88 196 ALA A N 1
ATOM 1596 C CA . ALA A 1 196 ? 5.359 -17.875 9.611 1.00 94.88 196 ALA A CA 1
ATOM 1597 C C . ALA A 1 196 ? 4.073 -18.580 10.066 1.00 94.88 196 ALA A C 1
ATOM 1599 O O . ALA A 1 196 ? 3.043 -17.922 10.248 1.00 94.88 196 ALA A O 1
ATOM 1600 N N . ILE A 1 197 ? 4.139 -19.889 10.328 1.00 96.69 197 ILE A N 1
ATOM 1601 C CA . ILE A 1 197 ? 3.006 -20.675 10.840 1.00 96.69 197 ILE A CA 1
ATOM 1602 C C . ILE A 1 197 ? 2.605 -20.205 12.242 1.00 96.69 197 ILE A C 1
ATOM 1604 O O . ILE A 1 197 ? 1.416 -20.061 12.530 1.00 96.69 197 ILE A O 1
ATOM 1608 N N . SER A 1 198 ? 3.580 -19.873 13.093 1.00 94.81 198 SER A N 1
ATOM 1609 C CA . SER A 1 198 ? 3.311 -19.260 14.399 1.00 94.81 198 SER A CA 1
ATOM 1610 C C . SER A 1 198 ? 2.567 -17.931 14.248 1.00 94.81 198 SER A C 1
ATOM 1612 O O . SER A 1 198 ? 1.645 -17.664 15.011 1.00 94.81 198 SER A O 1
ATOM 1614 N N . GLY A 1 199 ? 2.907 -17.120 13.242 1.00 93.25 199 GLY A N 1
ATOM 1615 C CA . GLY A 1 199 ? 2.193 -15.886 12.913 1.00 93.25 199 GLY A CA 1
ATOM 1616 C C . GLY A 1 199 ? 0.728 -16.123 12.533 1.00 93.25 199 GLY A C 1
ATOM 1617 O O . GLY A 1 199 ? -0.146 -15.440 13.063 1.00 93.25 199 GLY A O 1
ATOM 1618 N N . VAL A 1 200 ? 0.444 -17.120 11.681 1.00 95.75 200 VAL A N 1
ATOM 1619 C CA . VAL A 1 200 ? -0.937 -17.527 11.334 1.00 95.75 200 VAL A CA 1
ATOM 1620 C C . VAL A 1 200 ? -1.698 -17.929 12.594 1.00 95.75 200 VAL A C 1
ATOM 1622 O O . VAL A 1 200 ? -2.802 -17.441 12.844 1.00 95.75 200 VAL A O 1
ATOM 1625 N N . PHE A 1 201 ? -1.103 -18.806 13.405 1.00 96.25 201 PHE A N 1
ATOM 1626 C CA . PHE A 1 201 ? -1.724 -19.310 14.623 1.00 96.25 201 PHE A CA 1
ATOM 1627 C C . PHE A 1 201 ? -2.016 -18.184 15.619 1.00 96.25 201 PHE A C 1
ATOM 1629 O O . PHE A 1 201 ? -3.133 -18.093 16.122 1.00 96.25 201 PHE A O 1
ATOM 1636 N N . LEU A 1 202 ? -1.046 -17.302 15.876 1.00 95.12 202 LEU A N 1
ATOM 1637 C CA . LEU A 1 202 ? -1.180 -16.216 16.846 1.00 95.12 202 LEU A CA 1
ATOM 1638 C C . LEU A 1 202 ? -2.258 -15.211 16.440 1.00 95.12 202 LEU A C 1
ATOM 1640 O O . LEU A 1 202 ? -3.109 -14.892 17.268 1.00 95.12 202 LEU A O 1
ATOM 1644 N N . ASP A 1 203 ? -2.281 -14.758 15.185 1.00 95.88 203 ASP A N 1
ATOM 1645 C CA . ASP A 1 203 ? -3.305 -13.809 14.732 1.00 95.88 203 ASP A CA 1
ATOM 1646 C C . ASP A 1 203 ? -4.699 -14.441 14.699 1.00 95.88 203 ASP A C 1
ATOM 1648 O O . ASP A 1 203 ? -5.670 -13.811 15.123 1.00 95.88 203 ASP A O 1
ATOM 1652 N N . THR A 1 204 ? -4.803 -15.711 14.290 1.00 96.88 204 THR A N 1
ATOM 1653 C CA . THR A 1 204 ? -6.068 -16.463 14.332 1.00 96.88 204 THR A CA 1
ATOM 1654 C C . THR A 1 204 ? -6.559 -16.617 15.768 1.00 96.88 204 THR A C 1
ATOM 1656 O O . THR A 1 204 ? -7.718 -16.344 16.073 1.00 96.88 204 THR A O 1
ATOM 1659 N N . MET A 1 205 ? -5.675 -17.010 16.683 1.00 97.25 205 MET A N 1
ATOM 1660 C CA . MET A 1 205 ? -6.015 -17.185 18.088 1.00 97.25 205 MET A CA 1
ATOM 1661 C C . MET A 1 205 ? -6.414 -15.850 18.730 1.00 97.25 205 MET A C 1
ATOM 1663 O O . MET A 1 205 ? -7.382 -15.812 19.487 1.00 97.25 205 MET A O 1
ATOM 1667 N N . LEU A 1 206 ? -5.733 -14.746 18.407 1.00 96.75 206 LEU A N 1
ATOM 1668 C CA . LEU A 1 206 ? -6.110 -13.408 18.868 1.00 96.75 206 LEU A CA 1
ATOM 1669 C C . LEU A 1 206 ? -7.472 -12.985 18.319 1.00 96.75 206 LEU A C 1
ATOM 1671 O O . LEU A 1 206 ? -8.301 -12.521 19.099 1.00 96.75 206 LEU A O 1
ATOM 1675 N N . PHE A 1 207 ? -7.755 -13.212 17.034 1.00 97.50 207 PHE A N 1
ATOM 1676 C CA . PHE A 1 207 ? -9.088 -12.996 16.472 1.00 97.50 207 PHE A CA 1
ATOM 1677 C C . PHE A 1 207 ? -10.157 -13.775 17.253 1.00 97.50 207 PHE A C 1
ATOM 1679 O O . PHE A 1 207 ? -11.108 -13.172 17.751 1.00 97.50 207 PHE A O 1
ATOM 1686 N N . LEU A 1 208 ? -9.976 -15.088 17.437 1.00 97.88 208 LEU A N 1
ATOM 1687 C CA . LEU A 1 208 ? -10.947 -15.936 18.133 1.00 97.88 208 LEU A CA 1
ATOM 1688 C C . LEU A 1 208 ? -11.150 -15.501 19.594 1.00 97.88 208 LEU A C 1
ATOM 1690 O O . LEU A 1 208 ? -12.280 -15.363 20.064 1.00 97.88 208 LEU A O 1
ATOM 1694 N N . VAL A 1 209 ? -10.059 -15.241 20.316 1.00 97.69 209 VAL A N 1
ATOM 1695 C CA . VAL A 1 209 ? -10.091 -14.836 21.727 1.00 97.69 209 VAL A CA 1
ATOM 1696 C C . VAL A 1 209 ? -10.761 -13.473 21.906 1.00 97.69 209 VAL A C 1
ATOM 1698 O O . VAL A 1 209 ? -11.547 -13.299 22.837 1.00 97.69 209 VAL A O 1
ATOM 1701 N N . LEU A 1 210 ? -10.475 -12.502 21.040 1.00 97.25 210 LEU A N 1
ATOM 1702 C CA . LEU A 1 210 ? -11.041 -11.153 21.135 1.00 97.25 210 LEU A CA 1
ATOM 1703 C C . LEU A 1 210 ? -12.498 -11.096 20.648 1.00 97.25 210 LEU A C 1
ATOM 1705 O O . LEU A 1 210 ? -13.288 -10.312 21.175 1.00 97.25 210 LEU A O 1
ATOM 1709 N N . MET A 1 211 ? -12.866 -11.936 19.677 1.00 97.75 211 MET A N 1
ATOM 1710 C CA . MET A 1 211 ? -14.220 -12.003 19.127 1.00 97.75 211 MET A CA 1
ATOM 1711 C C . MET A 1 211 ? -15.187 -12.750 20.055 1.00 97.75 211 MET A C 1
ATOM 1713 O O . MET A 1 211 ? -16.274 -12.245 20.354 1.00 97.75 211 MET A O 1
ATOM 1717 N N . PHE A 1 212 ? -14.799 -13.939 20.526 1.00 98.06 212 PHE A N 1
ATOM 1718 C CA . PHE A 1 212 ? -15.721 -14.888 21.159 1.00 98.06 212 PHE A CA 1
ATOM 1719 C C . PHE A 1 212 ? -15.598 -14.979 22.681 1.00 98.06 212 PHE A C 1
ATOM 1721 O O . PHE A 1 212 ? -16.569 -15.353 23.338 1.00 98.06 212 PHE A O 1
ATOM 1728 N N . LEU A 1 213 ? -14.451 -14.630 23.277 1.00 97.62 213 LEU A N 1
ATOM 1729 C CA . LEU A 1 213 ? -14.308 -14.673 24.735 1.00 97.62 213 LEU A CA 1
ATOM 1730 C C . LEU A 1 213 ? -14.735 -13.354 25.381 1.00 97.62 213 LEU A C 1
ATOM 1732 O O . LEU A 1 213 ? -14.687 -12.275 24.788 1.00 97.62 213 LEU A O 1
ATOM 1736 N N . ARG A 1 214 ? -15.177 -13.449 26.636 1.00 97.00 214 ARG A N 1
ATOM 1737 C CA . ARG A 1 214 ? -15.645 -12.292 27.405 1.00 97.00 214 ARG A CA 1
ATOM 1738 C C . ARG A 1 214 ? -14.484 -11.333 27.724 1.00 97.00 214 ARG A C 1
ATOM 1740 O O . ARG A 1 214 ? -13.359 -11.790 27.946 1.00 97.00 214 ARG A O 1
ATOM 1747 N N . PRO A 1 215 ? -14.732 -10.014 27.801 1.00 94.88 215 PRO A N 1
ATOM 1748 C CA . PRO A 1 215 ? -13.745 -9.052 28.283 1.00 94.88 215 PRO A CA 1
ATOM 1749 C C . PRO A 1 215 ? -13.143 -9.442 29.647 1.00 94.88 215 PRO A C 1
ATOM 1751 O O . PRO A 1 215 ? -13.863 -9.829 30.569 1.00 94.88 215 PRO A O 1
ATOM 1754 N N . GLY A 1 216 ? -11.818 -9.347 29.773 1.00 94.12 216 GLY A N 1
ATOM 1755 C CA . GLY A 1 216 ? -11.047 -9.724 30.960 1.00 94.12 216 GLY A CA 1
ATOM 1756 C C . GLY A 1 216 ? -10.607 -11.192 30.989 1.00 94.12 216 GLY A C 1
ATOM 1757 O O . GLY A 1 216 ? -9.987 -11.625 31.962 1.00 94.12 216 GLY A O 1
ATOM 1758 N N . HIS A 1 217 ? -10.900 -11.977 29.945 1.00 97.31 217 HIS A N 1
ATOM 1759 C CA . HIS A 1 217 ? -10.464 -13.369 29.875 1.00 97.31 217 HIS A CA 1
ATOM 1760 C C . HIS A 1 217 ? -8.929 -13.478 29.847 1.00 97.31 217 HIS A C 1
ATOM 1762 O O . HIS A 1 217 ? -8.258 -12.776 29.092 1.00 97.31 217 HIS A O 1
ATOM 1768 N N . LYS A 1 218 ? -8.348 -14.406 30.625 1.00 97.00 218 LYS A N 1
ATOM 1769 C CA . LYS A 1 218 ? -6.883 -14.526 30.793 1.00 97.00 218 LYS A CA 1
ATOM 1770 C C . LYS A 1 218 ? -6.132 -14.739 29.471 1.00 97.00 218 LYS A C 1
ATOM 1772 O O . LYS A 1 218 ? -5.041 -14.200 29.316 1.00 97.00 218 LYS A O 1
ATOM 1777 N N . LEU A 1 219 ? -6.726 -15.457 28.511 1.00 96.69 219 LEU A N 1
ATOM 1778 C CA . LEU A 1 219 ? -6.123 -15.690 27.186 1.00 96.69 219 LEU A CA 1
ATOM 1779 C C . LEU A 1 219 ? -5.904 -14.405 26.372 1.00 96.69 219 LEU A C 1
ATOM 1781 O O . LEU A 1 219 ? -5.026 -14.379 25.517 1.00 96.69 219 LEU A O 1
ATOM 1785 N N . GLN A 1 220 ? -6.614 -13.311 26.667 1.00 94.44 220 GLN A N 1
ATOM 1786 C CA . GLN A 1 220 ? -6.379 -12.020 26.004 1.00 94.44 220 GLN A CA 1
ATOM 1787 C C . GLN A 1 220 ? -4.972 -11.467 26.299 1.00 94.44 220 GLN A C 1
ATOM 1789 O O . GLN A 1 220 ? -4.444 -10.676 25.521 1.00 94.44 220 GLN A O 1
ATOM 1794 N N . ARG A 1 221 ? -4.313 -11.930 27.377 1.00 93.81 221 ARG A N 1
ATOM 1795 C CA . ARG A 1 221 ? -2.927 -11.561 27.718 1.00 93.81 221 ARG A CA 1
ATOM 1796 C C . ARG A 1 221 ? -1.896 -12.078 26.716 1.00 93.81 221 ARG A C 1
ATOM 1798 O O . ARG A 1 221 ? -0.794 -11.543 26.678 1.00 93.81 221 ARG A O 1
ATOM 1805 N N . ILE A 1 222 ? -2.239 -13.058 25.879 1.00 93.44 222 ILE A N 1
ATOM 1806 C CA . ILE A 1 222 ? -1.343 -13.531 24.813 1.00 93.44 222 ILE A CA 1
ATOM 1807 C C . ILE A 1 222 ? -1.005 -12.390 23.841 1.00 93.44 222 ILE A C 1
ATOM 1809 O O . ILE A 1 222 ? 0.118 -12.324 23.347 1.00 93.44 222 ILE A O 1
ATOM 1813 N N . GLY A 1 223 ? -1.913 -11.422 23.660 1.00 92.75 223 GLY A N 1
ATOM 1814 C CA . GLY A 1 223 ? -1.641 -10.222 22.867 1.00 92.75 223 GLY A CA 1
ATOM 1815 C C . GLY A 1 223 ? -0.469 -9.392 23.400 1.00 92.75 223 GLY A C 1
ATOM 1816 O O . GLY A 1 223 ? 0.279 -8.833 22.605 1.00 92.75 223 GLY A O 1
ATOM 1817 N N . LEU A 1 224 ? -0.249 -9.358 24.722 1.00 92.75 224 LEU A N 1
ATOM 1818 C CA . LEU A 1 224 ? 0.894 -8.663 25.329 1.00 92.75 224 LEU A CA 1
ATOM 1819 C C . LEU A 1 224 ? 2.217 -9.352 24.985 1.00 92.75 224 LEU A C 1
ATOM 1821 O O . LEU A 1 224 ? 3.190 -8.677 24.674 1.00 92.75 224 LEU A O 1
ATOM 1825 N N . VAL A 1 225 ? 2.248 -10.686 25.024 1.00 91.00 225 VAL A N 1
ATOM 1826 C CA . VAL A 1 225 ? 3.445 -11.466 24.671 1.00 91.00 225 VAL A CA 1
ATOM 1827 C C . VAL A 1 225 ? 3.756 -11.300 23.187 1.00 91.00 225 VAL A C 1
ATOM 1829 O O . VAL A 1 225 ? 4.885 -10.970 22.830 1.00 91.00 225 VAL A O 1
ATOM 1832 N N . PHE A 1 226 ? 2.742 -11.455 22.333 1.00 92.31 226 PHE A N 1
ATOM 1833 C CA . PHE A 1 226 ? 2.883 -11.297 20.889 1.00 92.31 226 PHE A CA 1
ATOM 1834 C C . PHE A 1 226 ? 3.386 -9.901 20.514 1.00 92.31 226 PHE A C 1
ATOM 1836 O O . PHE A 1 226 ? 4.390 -9.770 19.816 1.00 92.31 226 PHE A O 1
ATOM 1843 N N . HIS A 1 227 ? 2.750 -8.847 21.031 1.00 93.38 227 HIS A N 1
ATOM 1844 C CA . HIS A 1 227 ? 3.161 -7.482 20.707 1.00 93.38 227 HIS A CA 1
ATOM 1845 C C . HIS A 1 227 ? 4.416 -7.016 21.430 1.00 93.38 227 HIS A C 1
ATOM 1847 O O . HIS A 1 227 ? 5.129 -6.155 20.925 1.00 93.38 227 HIS A O 1
ATOM 1853 N N . GLY A 1 228 ? 4.744 -7.608 22.577 1.00 92.19 228 GLY A N 1
ATOM 1854 C CA . GLY A 1 228 ? 6.052 -7.442 23.203 1.00 92.19 228 GLY A CA 1
ATOM 1855 C C . GLY A 1 228 ? 7.164 -7.995 22.309 1.00 92.19 228 GLY A C 1
ATOM 1856 O O . GLY A 1 228 ? 8.169 -7.321 22.081 1.00 92.19 228 GLY A O 1
ATOM 1857 N N . PHE A 1 229 ? 6.952 -9.179 21.728 1.00 89.44 229 PHE A N 1
ATOM 1858 C CA . PHE A 1 229 ? 7.879 -9.771 20.766 1.00 89.44 229 PHE A CA 1
ATOM 1859 C C . PHE A 1 229 ? 8.020 -8.920 19.498 1.00 89.44 229 PHE A C 1
ATOM 1861 O O . PHE A 1 229 ? 9.148 -8.637 19.088 1.00 89.44 229 PHE A O 1
ATOM 1868 N N . THR A 1 230 ? 6.921 -8.457 18.891 1.00 88.75 230 THR A N 1
ATOM 1869 C CA . THR A 1 230 ? 6.992 -7.600 17.690 1.00 88.75 230 THR A CA 1
ATOM 1870 C C . THR A 1 230 ? 7.594 -6.226 18.001 1.00 88.75 230 THR A C 1
ATOM 1872 O O . THR A 1 230 ? 8.393 -5.717 17.215 1.00 88.75 230 THR A O 1
ATOM 1875 N N . ALA A 1 231 ? 7.328 -5.642 19.177 1.00 89.38 231 ALA A N 1
ATOM 1876 C CA . ALA A 1 231 ? 8.013 -4.432 19.638 1.00 89.38 231 ALA A CA 1
ATOM 1877 C C . ALA A 1 231 ? 9.524 -4.645 19.766 1.00 89.38 231 ALA A C 1
ATOM 1879 O O . ALA A 1 231 ? 10.311 -3.772 19.394 1.00 89.38 231 ALA A O 1
ATOM 1880 N N . PHE A 1 232 ? 9.958 -5.798 20.266 1.00 87.75 232 PHE A N 1
ATOM 1881 C CA . PHE A 1 232 ? 11.377 -6.088 20.409 1.00 87.75 232 PHE A CA 1
ATOM 1882 C C . PHE A 1 232 ? 12.059 -6.370 19.063 1.00 87.75 232 PHE A C 1
ATOM 1884 O O . PHE A 1 232 ? 13.133 -5.838 18.800 1.00 87.75 232 PHE A O 1
ATOM 1891 N N . THR A 1 233 ? 11.446 -7.171 18.197 1.00 83.62 233 THR A N 1
ATOM 1892 C CA . THR A 1 233 ? 12.093 -7.652 16.965 1.00 83.62 233 THR A CA 1
ATOM 1893 C C . THR A 1 233 ? 11.883 -6.738 15.761 1.00 83.62 233 THR A C 1
ATOM 1895 O O . THR A 1 233 ? 12.786 -6.616 14.940 1.00 83.62 233 THR A O 1
ATOM 1898 N N . MET A 1 234 ? 10.734 -6.062 15.654 1.00 85.94 234 MET A N 1
ATOM 1899 C CA . MET A 1 234 ? 10.323 -5.364 14.426 1.00 85.94 234 MET A CA 1
ATOM 1900 C C . MET A 1 234 ? 10.212 -3.840 14.561 1.00 85.94 234 MET A C 1
ATOM 1902 O O . MET A 1 234 ? 10.139 -3.153 13.543 1.00 85.94 234 MET A O 1
ATOM 1906 N N . SER A 1 235 ? 10.224 -3.268 15.772 1.00 85.62 235 SER A N 1
ATOM 1907 C CA . SER A 1 235 ? 9.922 -1.832 15.979 1.00 85.62 235 SER A CA 1
ATOM 1908 C C . SER A 1 235 ? 10.822 -0.845 15.231 1.00 85.62 235 SER A C 1
ATOM 1910 O O . SER A 1 235 ? 10.392 0.278 14.982 1.00 85.62 235 SER A O 1
ATOM 1912 N N . GLN A 1 236 ? 12.047 -1.227 14.855 1.00 80.56 236 GLN A N 1
ATOM 1913 C CA . GLN A 1 236 ? 12.915 -0.365 14.042 1.00 80.56 236 GLN A CA 1
ATOM 1914 C C . GLN A 1 236 ? 12.442 -0.253 12.587 1.00 80.56 236 GLN A C 1
ATOM 1916 O O . GLN A 1 236 ? 12.696 0.765 11.953 1.00 80.56 236 GLN A O 1
ATOM 1921 N N . ARG A 1 237 ? 11.725 -1.262 12.074 1.00 77.56 237 ARG A N 1
ATOM 1922 C CA . ARG A 1 237 ? 11.142 -1.251 10.728 1.00 77.56 237 ARG A CA 1
ATOM 1923 C C . ARG A 1 237 ? 9.712 -0.730 10.733 1.00 77.56 237 ARG A C 1
ATOM 1925 O O . ARG A 1 237 ? 9.391 0.184 9.983 1.00 77.56 237 ARG A O 1
ATOM 1932 N N . ILE A 1 238 ? 8.853 -1.335 11.554 1.00 76.44 238 ILE A N 1
ATOM 1933 C CA . ILE A 1 238 ? 7.407 -1.062 11.532 1.00 76.44 238 ILE A CA 1
ATOM 1934 C C . ILE A 1 238 ? 7.005 0.133 12.405 1.00 76.44 238 ILE A C 1
ATOM 1936 O O . ILE A 1 238 ? 5.836 0.518 12.433 1.00 76.44 238 ILE A O 1
ATOM 1940 N N . GLY A 1 239 ? 7.975 0.716 13.112 1.00 82.62 239 GLY A N 1
ATOM 1941 C CA . GLY A 1 239 ? 7.755 1.698 14.160 1.00 82.62 239 GLY A CA 1
ATOM 1942 C C . GLY A 1 239 ? 7.365 1.026 15.475 1.00 82.62 239 GLY A C 1
ATOM 1943 O O . GLY A 1 239 ? 6.636 0.037 15.516 1.00 82.62 239 GLY A O 1
ATOM 1944 N N . ILE A 1 240 ? 7.822 1.587 16.592 1.00 84.69 240 ILE A N 1
ATOM 1945 C CA . ILE A 1 240 ? 7.377 1.147 17.922 1.00 84.69 240 ILE A CA 1
ATOM 1946 C C . ILE A 1 240 ? 5.892 1.463 18.161 1.00 84.69 240 ILE A C 1
ATOM 1948 O O . ILE A 1 240 ? 5.265 0.898 19.055 1.00 84.69 240 ILE A O 1
ATOM 1952 N N . SER A 1 241 ? 5.321 2.351 17.343 1.00 83.19 241 SER A N 1
ATOM 1953 C CA . SER A 1 241 ? 3.973 2.864 17.518 1.00 83.19 241 SER A CA 1
ATOM 1954 C C . SER A 1 241 ? 2.889 1.809 17.406 1.00 83.19 241 SER A C 1
ATOM 1956 O O . SER A 1 241 ? 1.950 1.770 18.199 1.00 83.19 241 SER A O 1
ATOM 1958 N N . PHE A 1 242 ? 3.022 0.933 16.422 1.00 87.56 242 PHE A N 1
ATOM 1959 C CA . PHE A 1 242 ? 2.049 -0.113 16.181 1.00 87.56 242 PHE A CA 1
ATOM 1960 C C . PHE A 1 242 ? 1.949 -1.123 17.336 1.00 87.56 242 PHE A C 1
ATOM 1962 O O . PHE A 1 242 ? 0.867 -1.228 17.918 1.00 87.56 242 PHE A O 1
ATOM 1969 N N . PRO A 1 243 ? 3.024 -1.835 17.730 1.00 90.81 243 PRO A N 1
ATOM 1970 C CA . PRO A 1 243 ? 2.910 -2.882 18.743 1.00 90.81 243 PRO A CA 1
ATOM 1971 C C . PRO A 1 243 ? 2.463 -2.331 20.099 1.00 90.81 243 PRO A C 1
ATOM 1973 O O . PRO A 1 243 ? 1.636 -2.934 20.778 1.00 90.81 243 PRO A O 1
ATOM 1976 N N . LEU A 1 244 ? 2.927 -1.141 20.472 1.00 87.62 244 LEU A N 1
ATOM 1977 C CA . LEU A 1 244 ? 2.476 -0.473 21.687 1.00 87.62 244 LEU A CA 1
ATOM 1978 C C . LEU A 1 244 ? 0.990 -0.073 21.600 1.00 87.62 244 LEU A C 1
ATOM 1980 O O . LEU A 1 244 ? 0.244 -0.329 22.545 1.00 87.62 244 LEU A O 1
ATOM 1984 N N . THR A 1 245 ? 0.521 0.477 20.473 1.00 88.06 245 THR A N 1
ATOM 1985 C CA . THR A 1 245 ? -0.914 0.756 20.277 1.00 88.06 245 THR A CA 1
ATOM 1986 C C . THR A 1 245 ? -1.748 -0.511 20.428 1.00 88.06 245 THR A C 1
ATOM 1988 O O . THR A 1 245 ? -2.801 -0.475 21.058 1.00 88.06 245 THR A O 1
ATOM 1991 N N . MET A 1 246 ? -1.270 -1.646 19.921 1.00 92.81 246 MET A N 1
ATOM 1992 C CA . MET A 1 246 ? -1.976 -2.917 20.055 1.00 92.81 246 MET A CA 1
ATOM 1993 C C . MET A 1 246 ? -1.961 -3.470 21.489 1.00 92.81 246 MET A C 1
ATOM 1995 O O . MET A 1 246 ? -2.983 -3.973 21.956 1.00 92.81 246 MET A O 1
ATOM 1999 N N . ILE A 1 247 ? -0.853 -3.322 22.227 1.00 91.69 247 ILE A N 1
ATOM 2000 C CA . ILE A 1 247 ? -0.798 -3.623 23.672 1.00 91.69 247 ILE A CA 1
ATOM 2001 C C . ILE A 1 247 ? -1.843 -2.791 24.415 1.00 91.69 247 ILE A C 1
ATOM 2003 O O . ILE A 1 247 ? -2.624 -3.314 25.212 1.00 91.69 247 ILE A O 1
ATOM 2007 N N . ALA A 1 248 ? -1.894 -1.497 24.115 1.00 88.38 248 ALA A N 1
ATOM 2008 C CA . ALA A 1 248 ? -2.838 -0.580 24.721 1.00 88.38 248 ALA A CA 1
ATOM 2009 C C . ALA A 1 248 ? -4.288 -0.899 24.329 1.00 88.38 248 ALA A C 1
ATOM 2011 O O . ALA A 1 248 ? -5.175 -0.880 25.180 1.00 88.38 248 ALA A O 1
ATOM 2012 N N . ALA A 1 249 ? -4.538 -1.280 23.077 1.00 89.44 249 ALA A N 1
ATOM 2013 C CA . ALA A 1 249 ? -5.843 -1.738 22.616 1.00 89.44 249 ALA A CA 1
ATOM 2014 C C . ALA A 1 249 ? -6.338 -2.969 23.400 1.00 89.44 249 ALA A C 1
ATOM 2016 O O . ALA A 1 249 ? -7.539 -3.100 23.634 1.00 89.44 249 ALA A O 1
ATOM 2017 N N . GLY A 1 250 ? -5.432 -3.809 23.917 1.00 90.69 250 GLY A N 1
ATOM 2018 C CA . GLY A 1 250 ? -5.761 -4.887 24.857 1.00 90.69 250 GLY A CA 1
ATOM 2019 C C . GLY A 1 250 ? -6.475 -4.413 26.134 1.00 90.69 250 GLY A C 1
ATOM 2020 O O . GLY A 1 250 ? -7.273 -5.158 26.709 1.00 90.69 250 GLY A O 1
ATOM 2021 N N . LEU A 1 251 ? -6.280 -3.154 26.552 1.00 90.12 251 LEU A N 1
ATOM 2022 C CA . LEU A 1 251 ? -7.015 -2.552 27.671 1.00 90.12 251 LEU A CA 1
ATOM 2023 C C . LEU A 1 251 ? -8.500 -2.347 27.351 1.00 90.12 251 LEU A C 1
ATOM 2025 O O . LEU A 1 251 ? -9.326 -2.411 28.257 1.00 90.12 251 LEU A O 1
ATOM 2029 N N . ALA A 1 252 ? -8.863 -2.142 26.079 1.00 90.50 252 ALA A N 1
ATOM 2030 C CA . ALA A 1 252 ? -10.266 -2.042 25.677 1.00 90.50 252 ALA A CA 1
ATOM 2031 C C . ALA A 1 252 ? -11.017 -3.361 25.915 1.00 90.50 252 ALA A C 1
ATOM 2033 O O . ALA A 1 252 ? -12.230 -3.350 26.115 1.00 90.50 252 ALA A O 1
ATOM 2034 N N . PHE A 1 253 ? -10.309 -4.492 25.949 1.00 93.81 253 PHE A N 1
ATOM 2035 C CA . PHE A 1 253 ? -10.870 -5.812 26.227 1.00 93.81 253 PHE A CA 1
ATOM 2036 C C . PHE A 1 253 ? -10.887 -6.166 27.714 1.00 93.81 253 PHE A C 1
ATOM 2038 O O . PHE A 1 253 ? -11.284 -7.272 28.052 1.00 93.81 253 PHE A O 1
ATOM 2045 N N . GLN A 1 254 ? -10.525 -5.253 28.616 1.00 93.81 254 GLN A N 1
ATOM 2046 C CA . GLN A 1 254 ? -10.790 -5.440 30.043 1.00 93.81 254 GLN A CA 1
ATOM 2047 C C . GLN A 1 254 ? -12.252 -5.117 30.378 1.00 93.81 254 GLN A C 1
ATOM 2049 O O . GLN A 1 254 ? -12.978 -4.494 29.593 1.00 93.81 254 GLN A O 1
ATOM 2054 N N . ARG A 1 255 ? -12.691 -5.575 31.552 1.00 92.12 255 ARG A N 1
ATOM 2055 C CA . ARG A 1 255 ? -13.990 -5.206 32.123 1.00 92.12 255 ARG A CA 1
ATOM 2056 C C . ARG A 1 255 ? -14.077 -3.686 32.296 1.00 92.12 255 ARG A C 1
ATOM 2058 O O . ARG A 1 255 ? -13.099 -3.047 32.675 1.00 92.12 255 ARG A O 1
ATOM 2065 N N . CYS A 1 256 ? -15.227 -3.117 31.947 1.00 90.12 256 CYS A N 1
ATOM 2066 C CA . CYS A 1 256 ? -15.457 -1.675 31.906 1.00 90.12 256 CYS A CA 1
ATOM 2067 C C . CYS A 1 256 ? -16.845 -1.396 32.474 1.00 90.12 256 CYS A C 1
ATOM 2069 O O . CYS A 1 256 ? -17.822 -1.947 31.961 1.00 90.12 256 CYS A O 1
ATOM 2071 N N . GLY A 1 257 ? -16.927 -0.528 33.483 1.00 87.88 257 GLY A N 1
ATOM 2072 C CA . GLY A 1 257 ? -18.169 -0.280 34.214 1.00 87.88 257 GLY A CA 1
ATOM 2073 C C . GLY A 1 257 ? -19.312 0.219 33.328 1.00 87.88 257 GLY A C 1
ATOM 2074 O O . GLY A 1 257 ? -20.459 -0.132 33.564 1.00 87.88 257 GLY A O 1
ATOM 2075 N N . GLU A 1 258 ? -19.035 0.989 32.271 1.00 86.69 258 GLU A N 1
ATOM 2076 C CA . GLU A 1 258 ? -20.064 1.427 31.318 1.00 86.69 258 GLU A CA 1
ATOM 2077 C C . GLU A 1 258 ? -20.698 0.267 30.542 1.00 86.69 258 GLU A C 1
ATOM 2079 O O . GLU A 1 258 ? -21.907 0.267 30.331 1.00 86.69 258 GLU A O 1
ATOM 2084 N N . VAL A 1 259 ? -19.898 -0.717 30.120 1.00 88.12 259 VAL A N 1
ATOM 2085 C CA . VAL A 1 259 ? -20.403 -1.898 29.399 1.00 88.12 259 VAL A CA 1
ATOM 2086 C C . VAL A 1 259 ? -21.155 -2.816 30.355 1.00 88.12 259 VAL A C 1
ATOM 2088 O O . VAL A 1 259 ? -22.202 -3.341 29.995 1.00 88.12 259 VAL A O 1
ATOM 2091 N N . GLU A 1 260 ? -20.642 -2.977 31.574 1.00 90.50 260 GLU A N 1
ATOM 2092 C CA . GLU A 1 260 ? -21.296 -3.762 32.622 1.00 90.50 260 GLU A CA 1
ATOM 2093 C C . GLU A 1 260 ? -22.663 -3.176 32.979 1.00 90.50 260 GLU A C 1
ATOM 2095 O O . GLU A 1 260 ? -23.646 -3.902 32.938 1.00 90.50 260 GLU A O 1
ATOM 2100 N N . LYS A 1 261 ? -22.760 -1.858 33.203 1.00 88.81 261 LYS A N 1
ATOM 2101 C CA . LYS A 1 261 ? -24.034 -1.173 33.486 1.00 88.81 261 LYS A CA 1
ATOM 2102 C C . LYS A 1 261 ? -25.046 -1.276 32.339 1.00 88.81 261 LYS A C 1
ATOM 2104 O O . LYS A 1 261 ? -26.236 -1.436 32.593 1.00 88.81 261 LYS A O 1
ATOM 2109 N N . ASP A 1 262 ? -24.602 -1.178 31.081 1.00 87.69 262 ASP A N 1
ATOM 2110 C CA . ASP A 1 262 ? -25.487 -1.362 29.915 1.00 87.69 262 ASP A CA 1
ATOM 2111 C C . ASP A 1 262 ? -26.037 -2.796 29.834 1.00 87.69 262 ASP A C 1
ATOM 2113 O O . ASP A 1 262 ? -27.187 -3.009 29.457 1.00 87.69 262 ASP A O 1
ATOM 2117 N N . GLN A 1 263 ? -25.221 -3.785 30.205 1.00 87.25 263 GLN A N 1
ATOM 2118 C CA . GLN A 1 263 ? -25.568 -5.205 30.117 1.00 87.25 263 GLN A CA 1
ATOM 2119 C C . GLN A 1 263 ? -26.319 -5.722 31.350 1.00 87.25 263 GLN A C 1
ATOM 2121 O O . GLN A 1 263 ? -27.151 -6.616 31.215 1.00 87.25 263 GLN A O 1
ATOM 2126 N N . GLU A 1 264 ? -26.121 -5.114 32.518 1.00 87.56 264 GLU A N 1
ATOM 2127 C CA . GLU A 1 264 ? -26.915 -5.366 33.724 1.00 87.56 264 GLU A CA 1
ATOM 2128 C C . GLU A 1 264 ? -28.400 -5.060 33.477 1.00 87.56 264 GLU A C 1
ATOM 2130 O O . GLU A 1 264 ? -29.268 -5.834 33.877 1.00 87.56 264 GLU A O 1
ATOM 2135 N N . TRP A 1 265 ? -28.705 -4.012 32.699 1.00 77.38 265 TRP A N 1
ATOM 2136 C CA . TRP A 1 265 ? -30.073 -3.714 32.251 1.00 77.38 265 TRP A CA 1
ATOM 2137 C C . TRP A 1 265 ? -30.692 -4.833 31.395 1.00 77.38 265 TRP A C 1
ATOM 2139 O O . TRP A 1 265 ? -31.911 -4.994 31.357 1.00 77.38 265 TRP A O 1
ATOM 2149 N N . LEU A 1 266 ? -29.861 -5.631 30.720 1.00 80.19 266 LEU A N 1
ATOM 2150 C CA . LEU A 1 266 ? -30.288 -6.801 29.950 1.00 80.19 266 LEU A CA 1
ATOM 2151 C C . LEU A 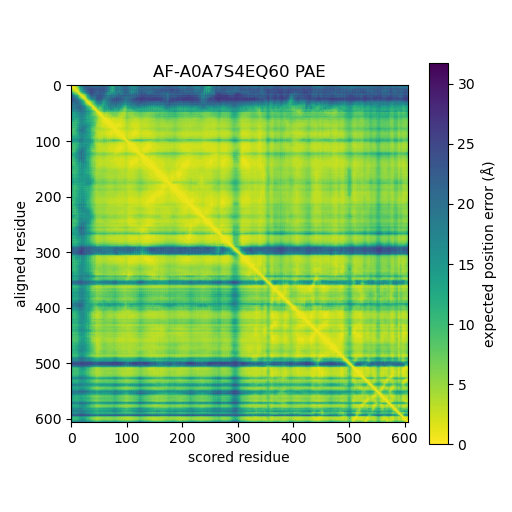1 266 ? -30.401 -8.073 30.813 1.00 80.19 266 LEU A C 1
ATOM 2153 O O . LEU A 1 266 ? -30.750 -9.125 30.279 1.00 80.19 266 LEU A O 1
ATOM 2157 N N . GLY A 1 267 ? -30.121 -7.991 32.120 1.00 80.12 267 GLY A N 1
ATOM 2158 C CA . GLY A 1 267 ? -30.254 -9.094 33.073 1.00 80.12 267 GLY A CA 1
ATOM 2159 C C . GLY A 1 267 ? -29.237 -10.223 32.886 1.00 80.12 267 GLY A C 1
ATOM 2160 O O . GLY A 1 267 ? -29.527 -11.359 33.257 1.00 80.12 267 GLY A O 1
ATOM 2161 N N . GLY A 1 268 ? -28.077 -9.950 32.276 1.00 82.88 268 GLY A N 1
ATOM 2162 C CA . GLY A 1 268 ? -27.098 -10.977 31.909 1.00 82.88 268 GLY A CA 1
ATOM 2163 C C . GLY A 1 268 ? -25.647 -10.648 32.266 1.00 82.88 268 GLY A C 1
ATOM 2164 O O . GLY A 1 268 ? -25.290 -9.513 32.565 1.00 82.88 268 GLY A O 1
ATOM 2165 N N . ASP A 1 269 ? -24.803 -11.680 32.197 1.00 90.75 269 ASP A N 1
ATOM 2166 C CA . ASP A 1 269 ? -23.342 -11.575 32.274 1.00 90.75 269 ASP A CA 1
ATOM 2167 C C . ASP A 1 269 ? -22.753 -10.684 31.169 1.00 90.75 269 ASP A C 1
ATOM 2169 O O . ASP A 1 269 ? -23.340 -10.519 30.095 1.00 90.75 269 ASP A O 1
ATOM 2173 N N . VAL A 1 270 ? -21.510 -10.225 31.377 1.00 92.06 270 VAL A N 1
ATOM 2174 C CA . VAL A 1 270 ? -20.784 -9.449 30.365 1.00 92.06 270 VAL A CA 1
ATOM 2175 C C . VAL A 1 270 ? -20.663 -10.223 29.049 1.00 92.06 270 VAL A C 1
ATOM 2177 O O . VAL A 1 270 ? -20.034 -11.286 28.997 1.00 92.06 270 VAL A O 1
ATOM 2180 N N . LEU A 1 271 ? -21.222 -9.671 27.972 1.00 94.62 271 LEU A N 1
ATOM 2181 C CA . LEU A 1 271 ? -21.237 -10.299 26.650 1.00 94.62 271 LEU A CA 1
ATOM 2182 C C . LEU A 1 271 ? -19.860 -10.216 25.973 1.00 94.62 271 LEU A C 1
ATOM 2184 O O . LEU A 1 271 ? -19.160 -9.200 26.048 1.00 94.62 271 LEU A O 1
ATOM 2188 N N . SER A 1 272 ? -19.493 -11.273 25.243 1.00 96.31 272 SER A N 1
ATOM 2189 C CA . SER A 1 272 ? -18.407 -11.213 24.251 1.00 96.31 272 SER A CA 1
ATOM 2190 C C . SER A 1 272 ? -18.746 -10.244 23.108 1.00 96.31 272 SER A C 1
ATOM 2192 O O . SER A 1 272 ? -19.901 -9.838 22.934 1.00 96.31 272 SER A O 1
ATOM 2194 N N . HIS A 1 273 ? -17.751 -9.867 22.296 1.00 95.81 273 HIS A N 1
ATOM 2195 C CA . HIS A 1 273 ? -17.995 -8.981 21.155 1.00 95.81 273 HIS A CA 1
ATOM 2196 C C . HIS A 1 273 ? -18.956 -9.617 20.134 1.00 95.81 273 HIS A C 1
ATOM 2198 O O . HIS A 1 273 ? -19.889 -8.952 19.684 1.00 95.81 273 HIS A O 1
ATOM 2204 N N . PHE A 1 274 ? -18.799 -10.913 19.848 1.00 97.31 274 PHE A N 1
ATOM 2205 C CA . PHE A 1 274 ? -19.707 -11.671 18.985 1.00 97.31 274 PHE A CA 1
ATOM 2206 C C . PHE A 1 274 ? -21.146 -11.693 19.513 1.00 97.31 274 PHE A C 1
ATOM 2208 O O . PHE A 1 274 ? -22.073 -11.372 18.772 1.00 97.31 274 PHE A O 1
ATOM 2215 N N . GLN A 1 275 ? -21.346 -12.008 20.798 1.00 96.00 275 GLN A N 1
ATOM 2216 C CA . GLN A 1 275 ? -22.684 -12.016 21.404 1.00 96.00 275 GLN A CA 1
ATOM 2217 C C . GLN A 1 275 ? -23.340 -10.632 21.353 1.00 96.00 275 GLN A C 1
ATOM 2219 O O . GLN A 1 275 ? -24.530 -10.523 21.060 1.00 96.00 275 GLN A O 1
ATOM 2224 N N . TRP A 1 276 ? -22.565 -9.567 21.583 1.00 95.00 276 TRP A N 1
ATOM 2225 C CA . TRP A 1 276 ? -23.058 -8.200 21.436 1.00 95.00 276 TRP A CA 1
ATOM 2226 C C . TRP A 1 276 ? -23.476 -7.893 19.991 1.00 95.00 276 TRP A C 1
ATOM 2228 O O . TRP A 1 276 ? -24.566 -7.362 19.783 1.00 95.00 276 TRP A O 1
ATOM 2238 N N . LEU A 1 277 ? -22.666 -8.264 18.990 1.00 95.06 277 LEU A N 1
ATOM 2239 C CA . LEU A 1 277 ? -23.010 -8.092 17.572 1.00 95.06 277 LEU A CA 1
ATOM 2240 C C . LEU A 1 277 ? -24.284 -8.857 17.201 1.00 95.06 277 LEU A C 1
ATOM 2242 O O . LEU A 1 277 ? -25.184 -8.283 16.589 1.00 95.06 277 LEU A O 1
ATOM 2246 N N . GLN A 1 278 ? -24.390 -10.121 17.617 1.00 95.00 278 GLN A N 1
ATOM 2247 C CA . GLN A 1 278 ? -25.570 -10.952 17.388 1.00 95.00 278 GLN A CA 1
ATOM 2248 C C . GLN A 1 278 ? -26.825 -10.305 17.985 1.00 95.00 278 GLN A C 1
ATOM 2250 O O . GLN A 1 278 ? -27.850 -10.221 17.307 1.00 95.00 278 GLN A O 1
ATOM 2255 N N . LEU A 1 279 ? -26.735 -9.785 19.213 1.00 91.25 279 LEU A N 1
ATOM 2256 C CA . LEU A 1 279 ? -27.824 -9.046 19.848 1.00 91.25 279 LEU A CA 1
ATOM 2257 C C . LEU A 1 279 ? -28.197 -7.791 19.043 1.00 91.25 279 LEU A C 1
ATOM 2259 O O . LEU A 1 279 ? -29.378 -7.570 18.781 1.00 91.25 279 LEU A O 1
ATOM 2263 N N . GLN A 1 280 ? -27.224 -6.984 18.600 1.00 91.06 280 GLN A N 1
ATOM 2264 C CA . GLN A 1 280 ? -27.515 -5.793 17.789 1.00 91.06 280 GLN A CA 1
ATOM 2265 C C . GLN A 1 280 ? -28.182 -6.150 16.455 1.00 91.06 280 GLN A C 1
ATOM 2267 O O . GLN A 1 280 ? -29.141 -5.488 16.058 1.00 91.06 280 GLN A O 1
ATOM 2272 N N . MET A 1 281 ? -27.733 -7.215 15.786 1.00 90.94 281 MET A N 1
ATOM 2273 C CA . MET A 1 281 ? -28.355 -7.697 14.550 1.00 90.94 281 MET A CA 1
ATOM 2274 C C . MET A 1 281 ? -29.788 -8.186 14.793 1.00 90.94 281 MET A C 1
ATOM 2276 O O . MET A 1 281 ? -30.691 -7.838 14.034 1.00 90.94 281 MET A O 1
ATOM 2280 N N . GLN A 1 282 ? -30.036 -8.936 15.870 1.00 90.25 282 GLN A N 1
ATOM 2281 C CA . GLN A 1 282 ? -31.387 -9.376 16.235 1.00 90.25 282 GLN A CA 1
ATOM 2282 C C . GLN A 1 282 ? -32.315 -8.189 16.519 1.00 90.25 282 GLN A C 1
ATOM 2284 O O . GLN A 1 282 ? -33.440 -8.157 16.018 1.00 90.25 282 GLN A O 1
ATOM 2289 N N . LEU A 1 283 ? -31.835 -7.189 17.265 1.00 86.19 283 LEU A N 1
ATOM 2290 C CA . LEU A 1 283 ? -32.581 -5.961 17.545 1.00 86.19 283 LEU A CA 1
ATOM 2291 C C . LEU A 1 283 ? -32.860 -5.143 16.274 1.00 86.19 283 LEU A C 1
ATOM 2293 O O . LEU A 1 283 ? -33.910 -4.506 16.182 1.00 86.19 283 LEU A O 1
ATOM 2297 N N . TRP A 1 284 ? -31.951 -5.171 15.294 1.00 86.81 284 TRP A N 1
ATOM 2298 C CA . TRP A 1 284 ? -32.129 -4.502 14.005 1.00 86.81 284 TRP A CA 1
ATOM 2299 C C . TRP A 1 284 ? -33.175 -5.199 13.133 1.00 86.81 284 TRP A C 1
ATOM 2301 O O . TRP A 1 284 ? -34.108 -4.551 12.661 1.00 86.81 284 TRP A O 1
ATOM 2311 N N . PHE A 1 285 ? -33.030 -6.507 12.898 1.00 89.06 285 PHE A N 1
ATOM 2312 C CA . PHE A 1 285 ? -33.875 -7.247 11.953 1.00 89.06 285 PHE A CA 1
ATOM 2313 C C . PHE A 1 285 ? -35.233 -7.651 12.535 1.00 89.06 285 PHE A C 1
ATOM 2315 O O . PHE A 1 285 ? -36.194 -7.820 11.786 1.00 89.06 285 PHE A O 1
ATOM 2322 N N . ARG A 1 286 ? -35.347 -7.809 13.860 1.00 88.50 286 ARG A N 1
ATOM 2323 C CA . ARG A 1 286 ? -36.582 -8.253 14.530 1.00 88.50 286 ARG A CA 1
ATOM 2324 C C . ARG A 1 286 ? -37.008 -7.300 15.654 1.00 88.50 286 ARG A C 1
ATOM 2326 O O . ARG A 1 286 ? -37.180 -7.732 16.796 1.00 88.50 286 ARG A O 1
ATOM 2333 N N . PRO A 1 287 ? -37.285 -6.017 15.355 1.00 81.56 287 PRO A N 1
ATOM 2334 C CA . PRO A 1 287 ? -37.600 -5.021 16.381 1.00 81.56 287 PRO A CA 1
ATOM 2335 C C . PRO A 1 287 ? -38.894 -5.318 17.160 1.00 81.56 287 PRO A C 1
ATOM 2337 O O . PRO A 1 287 ? -39.093 -4.769 18.240 1.00 81.56 287 PRO A O 1
ATOM 2340 N N . ASN A 1 288 ? -39.785 -6.164 16.628 1.00 81.94 288 ASN A N 1
ATOM 2341 C CA . ASN A 1 288 ? -41.057 -6.523 17.264 1.00 81.94 288 ASN A CA 1
ATOM 2342 C C . ASN A 1 288 ? -40.985 -7.775 18.155 1.00 81.94 288 ASN A C 1
ATOM 2344 O O . ASN A 1 288 ? -41.913 -7.997 18.926 1.00 81.94 288 ASN A O 1
ATOM 2348 N N . HIS A 1 289 ? -39.921 -8.585 18.074 1.00 77.00 289 HIS A N 1
ATOM 2349 C CA . HIS A 1 289 ? -39.864 -9.873 18.780 1.00 77.00 289 HIS A CA 1
ATOM 2350 C C . HIS A 1 289 ? -39.657 -9.720 20.296 1.00 77.00 289 HIS A C 1
ATOM 2352 O O . HIS A 1 289 ? -40.116 -10.560 21.060 1.00 77.00 289 HIS A O 1
ATOM 2358 N N . PHE A 1 290 ? -39.053 -8.612 20.732 1.00 68.50 290 PHE A N 1
ATOM 2359 C CA . PHE A 1 290 ? -38.815 -8.290 22.144 1.00 68.50 290 PHE A CA 1
ATOM 2360 C C . PHE A 1 290 ? -39.970 -7.523 22.812 1.00 68.50 290 PHE A C 1
ATOM 2362 O O . PHE A 1 290 ? -39.794 -6.950 23.884 1.00 68.50 290 PHE A O 1
ATOM 2369 N N . LYS A 1 291 ? -41.169 -7.500 22.210 1.00 63.38 291 LYS A N 1
ATOM 2370 C CA . LYS A 1 291 ? -42.381 -6.927 22.825 1.00 63.38 291 LYS A CA 1
ATOM 2371 C C . LYS A 1 291 ? -42.975 -7.858 23.897 1.00 63.38 291 LYS A C 1
ATOM 2373 O O . LYS A 1 291 ? -44.170 -8.148 23.879 1.00 63.38 291 LYS A O 1
ATOM 2378 N N . THR A 1 292 ? -42.155 -8.346 24.823 1.00 56.97 292 THR A N 1
ATOM 2379 C CA . THR A 1 292 ? -42.649 -9.041 26.018 1.00 56.97 292 THR A CA 1
ATOM 2380 C C . THR A 1 292 ? -43.185 -7.993 27.003 1.00 56.97 292 THR A C 1
ATOM 2382 O O . THR A 1 292 ? -42.682 -6.874 27.089 1.00 56.97 292 THR A O 1
ATOM 2385 N N . LYS A 1 293 ? -44.292 -8.308 27.671 1.00 54.34 293 LYS A N 1
ATOM 2386 C CA . LYS A 1 293 ? -45.433 -7.393 27.835 1.00 54.34 293 LYS A CA 1
ATOM 2387 C C . LYS A 1 293 ? -45.385 -6.384 29.004 1.00 54.34 293 LYS A C 1
ATOM 2389 O O . LYS A 1 293 ? -46.451 -5.873 29.317 1.00 54.34 293 LYS A O 1
ATOM 2394 N N . GLN A 1 294 ? -44.254 -6.069 29.661 1.00 50.31 294 GLN A N 1
ATOM 2395 C CA . GLN A 1 294 ? -44.365 -5.348 30.956 1.00 50.31 294 GLN A CA 1
ATOM 2396 C C . GLN A 1 294 ? -43.366 -4.241 31.348 1.00 50.31 294 GLN A C 1
ATOM 2398 O O . GLN A 1 294 ? -43.557 -3.665 32.411 1.00 50.31 294 GLN A O 1
ATOM 2403 N N . THR A 1 295 ? -42.377 -3.836 30.536 1.00 52.84 295 THR A N 1
ATOM 2404 C CA . THR A 1 295 ? -41.440 -2.772 31.010 1.00 52.84 295 THR A CA 1
ATOM 2405 C C . THR A 1 295 ? -40.936 -1.782 29.958 1.00 52.84 295 THR A C 1
ATOM 2407 O O . THR A 1 295 ? -40.132 -0.908 30.263 1.00 52.84 295 THR A O 1
ATOM 2410 N N . ILE A 1 296 ? -41.398 -1.868 28.707 1.00 53.03 296 ILE A N 1
ATOM 2411 C CA . ILE A 1 296 ? -40.865 -1.041 27.602 1.00 53.03 296 ILE A CA 1
ATOM 2412 C C . ILE A 1 296 ? -41.687 0.247 27.380 1.00 53.03 296 ILE A C 1
ATOM 2414 O O . ILE A 1 296 ? -41.278 1.121 26.617 1.00 53.03 296 ILE A O 1
ATOM 2418 N N . GLN A 1 297 ? -42.837 0.399 28.043 1.00 45.34 297 GLN A N 1
ATOM 2419 C CA . GLN A 1 297 ? -43.808 1.436 27.684 1.00 45.34 297 GLN A CA 1
ATOM 2420 C C . GLN A 1 297 ? -43.580 2.813 28.341 1.00 45.34 297 GLN A C 1
ATOM 2422 O O . GLN A 1 297 ? -44.129 3.783 27.832 1.00 45.34 297 GLN A O 1
ATOM 2427 N N . GLU A 1 298 ? -42.733 2.959 29.371 1.00 48.03 298 GLU A N 1
ATOM 2428 C CA . GLU A 1 298 ? -42.651 4.234 30.124 1.00 48.03 298 GLU A CA 1
ATOM 2429 C C . GLU A 1 298 ? -41.326 5.001 30.084 1.00 48.03 298 GLU A C 1
ATOM 2431 O O . GLU A 1 298 ? -41.282 6.153 30.508 1.00 48.03 298 GLU A O 1
ATOM 2436 N N . GLN A 1 299 ? -40.253 4.473 29.502 1.00 48.38 299 GLN A N 1
ATOM 2437 C CA . GLN A 1 299 ? -39.042 5.273 29.306 1.00 48.38 299 GLN A CA 1
ATOM 2438 C C . GLN A 1 299 ? -38.650 5.216 27.851 1.00 48.38 299 GLN A C 1
ATOM 2440 O O . GLN A 1 299 ? -38.262 4.167 27.350 1.00 48.38 299 GLN A O 1
ATOM 2445 N N . GLY A 1 300 ? -38.816 6.346 27.161 1.00 46.84 300 GLY A N 1
ATOM 2446 C CA . GLY A 1 300 ? -38.593 6.495 25.734 1.00 46.84 300 GLY A CA 1
ATOM 2447 C C . GLY A 1 300 ? -37.212 6.006 25.314 1.00 46.84 300 GLY A C 1
ATOM 2448 O O . GLY A 1 300 ? -36.269 6.789 25.192 1.00 46.84 300 GLY A O 1
ATOM 2449 N N . VAL A 1 301 ? -37.126 4.709 25.011 1.00 49.09 301 VAL A N 1
ATOM 2450 C CA . VAL A 1 301 ? -36.054 4.080 24.255 1.00 49.09 301 VAL A CA 1
ATOM 2451 C C . VAL A 1 301 ? -36.151 4.690 22.865 1.00 49.09 301 VAL A C 1
ATOM 2453 O O . VAL A 1 301 ? -36.752 4.126 21.949 1.00 49.09 301 VAL A O 1
ATOM 2456 N N . LYS A 1 302 ? -35.616 5.909 22.721 1.00 53.78 302 LYS A N 1
ATOM 2457 C CA . LYS A 1 302 ? -35.382 6.574 21.445 1.00 53.78 302 LYS A CA 1
ATOM 2458 C C . LYS A 1 302 ? -34.526 5.610 20.634 1.00 53.78 302 LYS A C 1
ATOM 2460 O O . LYS A 1 302 ? -33.305 5.541 20.787 1.00 53.78 302 LYS A O 1
ATOM 2465 N N . LYS A 1 303 ? -35.207 4.803 19.818 1.00 57.94 303 LYS A N 1
ATOM 2466 C CA . LYS A 1 303 ? -34.622 3.919 18.818 1.00 57.94 303 LYS A CA 1
ATOM 2467 C C . LYS A 1 303 ? -33.560 4.721 18.052 1.00 57.94 303 LYS A C 1
ATOM 2469 O O . LYS A 1 303 ? -33.822 5.862 17.684 1.00 57.94 303 LYS A O 1
ATOM 2474 N N . ARG A 1 304 ? -32.425 4.075 17.746 1.00 58.16 304 ARG A N 1
ATOM 2475 C CA . ARG A 1 304 ? -31.447 4.420 16.679 1.00 58.16 304 ARG A CA 1
ATOM 2476 C C . ARG A 1 304 ? -30.089 5.067 17.021 1.00 58.16 304 ARG A C 1
ATOM 2478 O O . ARG A 1 304 ? -29.421 5.487 16.087 1.00 58.16 304 ARG A O 1
ATOM 2485 N N . LYS A 1 305 ? -29.570 5.071 18.259 1.00 64.00 305 LYS A N 1
ATOM 2486 C CA . LYS A 1 305 ? -28.182 5.574 18.484 1.00 64.00 305 LYS A CA 1
ATOM 2487 C C . LYS A 1 305 ? -27.043 4.553 18.299 1.00 64.00 305 LYS A C 1
ATOM 2489 O O . LYS A 1 305 ? -25.921 4.969 18.059 1.00 64.00 305 LYS A O 1
ATOM 2494 N N . LEU A 1 306 ? -27.322 3.245 18.288 1.00 80.00 306 LEU A N 1
ATOM 2495 C CA . LEU A 1 306 ? -26.305 2.207 18.002 1.00 80.00 306 LEU A CA 1
ATOM 2496 C C . LEU A 1 306 ? -26.108 1.912 16.503 1.00 80.00 306 LEU A C 1
ATOM 2498 O O . LEU A 1 306 ? -25.288 1.074 16.138 1.00 80.00 306 LEU A O 1
ATOM 2502 N N . LEU A 1 307 ? -26.836 2.621 15.635 1.00 87.12 307 LEU A N 1
ATOM 2503 C CA . LEU A 1 307 ? -26.748 2.477 14.183 1.00 87.12 307 LEU A CA 1
ATOM 2504 C C . LEU A 1 307 ? -25.335 2.794 13.669 1.00 87.12 307 LEU A C 1
ATOM 2506 O O . LEU A 1 307 ? -24.786 2.033 12.880 1.00 87.12 307 LEU A O 1
ATOM 2510 N N . PHE A 1 308 ? -24.726 3.879 14.155 1.00 91.50 308 PHE A N 1
ATOM 2511 C CA . PHE A 1 308 ? -23.414 4.327 13.684 1.00 91.50 308 PHE A CA 1
ATOM 2512 C C . PHE A 1 308 ? -22.268 3.368 14.041 1.00 91.50 308 PHE A C 1
ATOM 2514 O O . PHE A 1 308 ? -21.545 2.997 13.119 1.00 91.50 308 PHE A O 1
ATOM 2521 N N . PRO A 1 309 ? -22.114 2.892 15.298 1.00 93.62 309 PRO A N 1
ATOM 2522 C CA . PRO A 1 309 ? -21.161 1.829 15.627 1.00 93.62 309 PRO A CA 1
ATOM 2523 C C . PRO A 1 309 ? -21.267 0.601 14.715 1.00 93.62 309 PRO A C 1
ATOM 2525 O O . PRO A 1 309 ? -20.251 0.088 14.252 1.00 93.62 309 PRO A O 1
ATOM 2528 N N . LEU A 1 310 ? -22.491 0.139 14.426 1.00 93.56 310 LEU A N 1
ATOM 2529 C CA . LEU A 1 310 ? -22.689 -1.047 13.595 1.00 93.56 310 LEU A CA 1
ATOM 2530 C C . LEU A 1 310 ? -22.359 -0.782 12.121 1.00 93.56 310 LEU A C 1
ATOM 2532 O O . LEU A 1 310 ? -21.682 -1.597 11.502 1.00 93.56 310 LEU A O 1
ATOM 2536 N N . LEU A 1 311 ? -22.793 0.357 11.571 1.00 94.06 311 LEU A N 1
ATOM 2537 C CA . LEU A 1 311 ? -22.448 0.763 10.204 1.00 94.06 311 LEU A CA 1
ATOM 2538 C C . LEU A 1 311 ? -20.940 0.954 10.034 1.00 94.06 311 LEU A C 1
ATOM 2540 O O . LEU A 1 311 ? -20.392 0.550 9.013 1.00 94.06 311 LEU A O 1
ATOM 2544 N N . PHE A 1 312 ? -20.267 1.521 11.038 1.00 95.81 312 PHE A N 1
ATOM 2545 C CA . PHE A 1 312 ? -18.815 1.644 11.058 1.00 95.81 312 PHE A CA 1
ATOM 2546 C C . PHE A 1 312 ? -18.151 0.266 10.975 1.00 95.81 312 PHE A C 1
ATOM 2548 O O . PHE A 1 312 ? -17.330 0.042 10.091 1.00 95.81 312 PHE A O 1
ATOM 2555 N N . LEU A 1 313 ? -18.537 -0.679 11.840 1.00 96.38 313 LEU A N 1
ATOM 2556 C CA . LEU A 1 313 ? -17.970 -2.029 11.815 1.00 96.38 313 LEU A CA 1
ATOM 2557 C C . LEU A 1 313 ? -18.258 -2.742 10.493 1.00 96.38 313 LEU A C 1
ATOM 2559 O O . LEU A 1 313 ? -17.356 -3.350 9.927 1.00 96.38 313 LEU A O 1
ATOM 2563 N N . LEU A 1 314 ? -19.479 -2.625 9.965 1.00 96.00 314 LEU A N 1
ATOM 2564 C CA . LEU A 1 314 ? -19.830 -3.177 8.659 1.00 96.00 314 LEU A CA 1
ATOM 2565 C C . LEU A 1 314 ? -18.927 -2.607 7.557 1.00 96.00 314 LEU A C 1
ATOM 2567 O O . LEU A 1 314 ? -18.368 -3.371 6.777 1.00 96.00 314 LEU A O 1
ATOM 2571 N N . ALA A 1 315 ? -18.723 -1.288 7.524 1.00 95.38 315 ALA A N 1
ATOM 2572 C CA . ALA A 1 315 ? -17.813 -0.659 6.572 1.00 95.38 315 ALA A CA 1
ATOM 2573 C C . ALA A 1 315 ? -16.376 -1.182 6.728 1.00 95.38 315 ALA A C 1
ATOM 2575 O O . ALA A 1 315 ? -15.714 -1.455 5.733 1.00 95.38 315 ALA A O 1
ATOM 2576 N N . GLN A 1 316 ? -15.910 -1.392 7.959 1.00 95.56 316 GLN A N 1
ATOM 2577 C CA . GLN A 1 316 ? -14.564 -1.898 8.245 1.00 95.56 316 GLN A CA 1
ATOM 2578 C C . GLN A 1 316 ? -14.356 -3.368 7.866 1.00 95.56 316 GLN A C 1
ATOM 2580 O O . GLN A 1 316 ? -13.223 -3.769 7.616 1.00 95.56 316 GLN A O 1
ATOM 2585 N N . TRP A 1 317 ? -15.428 -4.155 7.756 1.00 95.88 317 TRP A N 1
ATOM 2586 C CA . TRP A 1 317 ? -15.391 -5.480 7.134 1.00 95.88 317 TRP A CA 1
ATOM 2587 C C . TRP A 1 317 ? -15.449 -5.405 5.605 1.00 95.88 317 TRP A C 1
ATOM 2589 O O . TRP A 1 317 ? -14.684 -6.083 4.923 1.00 95.88 317 TRP A O 1
ATOM 2599 N N . LEU A 1 318 ? -16.339 -4.574 5.056 1.00 94.94 318 LEU A N 1
ATOM 2600 C CA . LEU A 1 318 ? -16.569 -4.486 3.611 1.00 94.94 318 LEU A CA 1
ATOM 2601 C C . LEU A 1 318 ? -15.398 -3.859 2.856 1.00 94.94 318 LEU A C 1
ATOM 2603 O O . LEU A 1 318 ? -15.062 -4.322 1.768 1.00 94.94 318 LEU A O 1
ATOM 2607 N N . ILE A 1 319 ? -14.771 -2.824 3.422 1.00 93.06 319 ILE A N 1
ATOM 2608 C CA . ILE A 1 319 ? -13.669 -2.113 2.776 1.00 93.06 319 ILE A CA 1
ATOM 2609 C C . ILE A 1 319 ? -12.534 -3.106 2.459 1.00 93.06 319 ILE A C 1
ATOM 2611 O O . ILE A 1 319 ? -12.252 -3.293 1.281 1.00 93.06 319 ILE A O 1
ATOM 2615 N N . PRO A 1 320 ? -11.918 -3.837 3.401 1.00 92.75 320 PRO A N 1
ATOM 2616 C CA . PRO A 1 320 ? -10.857 -4.791 3.065 1.00 92.75 320 PRO A CA 1
ATOM 2617 C C . PRO A 1 320 ? -11.316 -5.948 2.157 1.00 92.75 320 PRO A C 1
ATOM 2619 O O . PRO A 1 320 ? -10.554 -6.360 1.286 1.00 92.75 320 PRO A O 1
ATOM 2622 N N . LEU A 1 321 ? -12.560 -6.436 2.296 1.00 92.69 321 LEU A N 1
ATOM 2623 C CA . LEU A 1 321 ? -13.114 -7.496 1.430 1.00 92.69 321 LEU A CA 1
ATOM 2624 C C . LEU A 1 321 ? -13.253 -7.083 -0.037 1.00 92.69 321 LEU A C 1
ATOM 2626 O O . LEU A 1 321 ? -13.336 -7.949 -0.906 1.00 92.69 321 LEU A O 1
ATOM 2630 N N . ARG A 1 322 ? -13.261 -5.782 -0.340 1.00 93.12 322 ARG A N 1
ATOM 2631 C CA . ARG A 1 322 ? -13.297 -5.309 -1.727 1.00 93.12 322 ARG A CA 1
ATOM 2632 C C . ARG A 1 322 ? -12.023 -5.643 -2.493 1.00 93.12 322 ARG A C 1
ATOM 2634 O O . ARG A 1 322 ? -12.064 -5.694 -3.713 1.00 93.12 322 ARG A O 1
ATOM 2641 N N . MET A 1 323 ? -10.900 -5.848 -1.805 1.00 90.81 323 MET A N 1
ATOM 2642 C CA . MET A 1 323 ? -9.590 -5.936 -2.446 1.00 90.81 323 MET A CA 1
ATOM 2643 C C . MET A 1 323 ? -9.502 -7.102 -3.453 1.00 90.81 323 MET A C 1
ATOM 2645 O O . MET A 1 323 ? -9.167 -6.828 -4.606 1.00 90.81 323 MET A O 1
ATOM 2649 N N . PRO A 1 324 ? -9.893 -8.356 -3.131 1.00 89.88 324 PRO A N 1
ATOM 2650 C CA . PRO A 1 324 ? -9.976 -9.424 -4.135 1.00 89.88 324 PRO A CA 1
ATOM 2651 C C . PRO A 1 324 ? -10.954 -9.136 -5.271 1.00 89.88 324 PRO A C 1
ATOM 2653 O O . PRO A 1 324 ? -10.725 -9.574 -6.390 1.00 89.88 324 PRO A O 1
ATOM 2656 N N . LEU A 1 325 ? -12.044 -8.414 -4.995 1.00 90.25 325 LEU A N 1
ATOM 2657 C CA . LEU A 1 325 ? -13.079 -8.125 -5.990 1.00 90.25 325 LEU A CA 1
ATOM 2658 C C . LEU A 1 325 ? -12.612 -7.074 -7.003 1.00 90.25 325 LEU A C 1
ATOM 2660 O O . LEU A 1 325 ? -12.841 -7.228 -8.195 1.00 90.25 325 LEU A O 1
ATOM 2664 N N . VAL A 1 326 ? -11.954 -6.013 -6.534 1.00 87.44 326 VAL A N 1
ATOM 2665 C CA . VAL A 1 326 ? -11.472 -4.903 -7.372 1.00 87.44 326 VAL A CA 1
ATOM 2666 C C . VAL A 1 326 ? -10.271 -5.336 -8.209 1.00 87.44 326 VAL A C 1
ATOM 2668 O O . VAL A 1 326 ? -10.221 -5.048 -9.406 1.00 87.44 326 VAL A O 1
ATOM 2671 N N . SER A 1 327 ? -9.341 -6.061 -7.585 1.00 86.56 327 SER A N 1
ATOM 2672 C CA . SER A 1 327 ? -8.118 -6.548 -8.230 1.00 86.56 327 SER A CA 1
ATOM 2673 C C . SER A 1 327 ? -8.290 -7.869 -8.984 1.00 86.56 327 SER A C 1
ATOM 2675 O O . SER A 1 327 ? -7.342 -8.336 -9.598 1.00 86.56 327 SER A O 1
ATOM 2677 N N . HIS A 1 328 ? -9.453 -8.526 -8.897 1.00 88.38 328 HIS A N 1
ATOM 2678 C CA . HIS A 1 328 ? -9.659 -9.908 -9.369 1.00 88.38 328 HIS A CA 1
ATOM 2679 C C . HIS A 1 328 ? -8.635 -10.913 -8.810 1.00 88.38 328 HIS A C 1
ATOM 2681 O O . HIS A 1 328 ? -8.296 -11.895 -9.462 1.00 88.38 328 HIS A O 1
ATOM 2687 N N . GLY A 1 329 ? -8.141 -10.672 -7.593 1.00 87.81 329 GLY A N 1
ATOM 2688 C CA . GLY A 1 329 ? -7.109 -11.492 -6.953 1.00 87.81 329 GLY A CA 1
ATOM 2689 C C . GLY A 1 329 ? -5.669 -11.075 -7.272 1.00 87.81 329 GLY A C 1
ATOM 2690 O O . GLY A 1 329 ? -4.745 -11.631 -6.690 1.00 87.81 329 GLY A O 1
ATOM 2691 N N . GLU A 1 330 ? -5.458 -10.060 -8.112 1.00 87.06 330 GLU A N 1
ATOM 2692 C CA . GLU A 1 330 ? -4.127 -9.608 -8.549 1.00 87.06 330 GLU A CA 1
ATOM 2693 C C . GLU A 1 330 ? -3.539 -8.491 -7.675 1.00 87.06 330 GLU A C 1
ATOM 2695 O O . GLU A 1 330 ? -2.516 -7.894 -8.012 1.00 87.06 330 GLU A O 1
ATOM 2700 N N . PHE A 1 331 ? -4.155 -8.204 -6.523 1.00 86.94 331 PHE A N 1
ATOM 2701 C CA . PHE A 1 331 ? -3.739 -7.126 -5.616 1.00 86.94 331 PHE A CA 1
ATOM 2702 C C . PHE A 1 331 ? -2.270 -7.234 -5.189 1.00 86.94 331 PHE A C 1
ATOM 2704 O O . PHE A 1 331 ? -1.644 -6.213 -4.914 1.00 86.94 331 PHE A O 1
ATOM 2711 N N . LYS A 1 332 ? -1.695 -8.444 -5.167 1.00 84.62 332 LYS A N 1
ATOM 2712 C CA . LYS A 1 332 ? -0.266 -8.658 -4.906 1.00 84.62 332 LYS A CA 1
ATOM 2713 C C . LYS A 1 332 ? 0.634 -7.957 -5.937 1.00 84.62 332 LYS A C 1
ATOM 2715 O O . LYS A 1 332 ? 1.724 -7.526 -5.578 1.00 84.62 332 LYS A O 1
ATOM 2720 N N . HIS A 1 333 ? 0.186 -7.783 -7.181 1.00 83.81 333 HIS A N 1
ATOM 2721 C CA . HIS A 1 333 ? 0.929 -7.120 -8.261 1.00 83.81 333 HIS A CA 1
ATOM 2722 C C . HIS A 1 333 ? 0.471 -5.670 -8.453 1.00 83.81 333 HIS A C 1
ATOM 2724 O O . HIS A 1 333 ? 1.281 -4.730 -8.441 1.00 83.81 333 HIS A O 1
ATOM 2730 N N . THR A 1 334 ? -0.844 -5.467 -8.557 1.00 85.81 334 THR A N 1
ATOM 2731 C CA . THR A 1 334 ? -1.426 -4.153 -8.859 1.00 85.81 334 THR A CA 1
ATOM 2732 C C . THR A 1 334 ? -1.473 -3.228 -7.644 1.00 85.81 334 THR A C 1
ATOM 2734 O O . THR A 1 334 ? -1.479 -2.009 -7.812 1.00 85.81 334 THR A O 1
ATOM 2737 N N . PHE A 1 335 ? -1.447 -3.782 -6.423 1.00 84.56 335 PHE A N 1
ATOM 2738 C CA . PHE A 1 335 ? -1.669 -3.071 -5.155 1.00 84.56 335 PHE A CA 1
ATOM 2739 C C . PHE A 1 335 ? -3.039 -2.370 -5.068 1.00 84.56 335 PHE A C 1
ATOM 2741 O O . PHE A 1 335 ? -3.270 -1.550 -4.177 1.00 84.56 335 PHE A O 1
ATOM 2748 N N . GLU A 1 336 ? -3.981 -2.727 -5.945 1.00 86.44 336 GLU A N 1
ATOM 2749 C CA . GLU A 1 336 ? -5.352 -2.222 -5.892 1.00 86.44 336 GLU A CA 1
ATOM 2750 C C . GLU A 1 336 ? -6.071 -2.703 -4.632 1.00 86.44 336 GLU A C 1
ATOM 2752 O O . GLU A 1 336 ? -6.006 -3.868 -4.243 1.00 86.44 336 GLU A O 1
ATOM 2757 N N . GLY A 1 337 ? -6.782 -1.792 -3.980 1.00 86.31 337 GLY A N 1
ATOM 2758 C CA . GLY A 1 337 ? -7.476 -2.019 -2.723 1.00 86.31 337 GLY A CA 1
ATOM 2759 C C . GLY A 1 337 ? -6.536 -2.153 -1.526 1.00 86.31 337 GLY A C 1
ATOM 2760 O O . GLY A 1 337 ? -7.037 -2.258 -0.406 1.00 86.31 337 GLY A O 1
ATOM 2761 N N . TYR A 1 338 ? -5.209 -2.110 -1.725 1.00 85.31 338 TYR A N 1
ATOM 2762 C CA . TYR A 1 338 ? -4.225 -2.244 -0.648 1.00 85.31 338 TYR A CA 1
ATOM 2763 C C . TYR A 1 338 ? -4.371 -1.105 0.361 1.00 85.31 338 TYR A C 1
ATOM 2765 O O . TYR A 1 338 ? -4.377 -1.326 1.577 1.00 85.31 338 TYR A O 1
ATOM 2773 N N . ARG A 1 339 ? -4.578 0.122 -0.133 1.00 80.94 339 ARG A N 1
ATOM 2774 C CA . ARG A 1 339 ? -4.886 1.268 0.723 1.00 80.94 339 ARG A CA 1
ATOM 2775 C C . ARG A 1 339 ? -6.241 1.046 1.395 1.00 80.94 339 ARG A C 1
ATOM 2777 O O . ARG A 1 339 ? -7.226 0.711 0.737 1.00 80.94 339 ARG A O 1
ATOM 2784 N N . TRP A 1 340 ? -6.298 1.260 2.707 1.00 86.81 340 TRP A N 1
ATOM 2785 C CA . TRP A 1 340 ? -7.490 1.012 3.535 1.00 86.81 340 TRP A CA 1
ATOM 2786 C C . TRP A 1 340 ? -7.827 -0.473 3.736 1.00 86.81 340 TRP A C 1
ATOM 2788 O O . TRP A 1 340 ? -8.935 -0.797 4.153 1.00 86.81 340 TRP A O 1
ATOM 2798 N N . SER A 1 341 ? -6.899 -1.384 3.446 1.00 89.50 341 SER A N 1
ATOM 2799 C CA . SER A 1 341 ? -7.042 -2.802 3.782 1.00 89.50 341 SER A CA 1
ATOM 2800 C C . SER A 1 341 ? -6.190 -3.183 4.997 1.00 89.50 341 SER A C 1
ATOM 2802 O O . SER A 1 341 ? -5.481 -2.361 5.577 1.00 89.50 341 SER A O 1
ATOM 2804 N N . TRP A 1 342 ? -6.270 -4.452 5.393 1.00 91.69 342 TRP A N 1
ATOM 2805 C CA . TRP A 1 342 ? -5.526 -5.018 6.520 1.00 91.69 342 TRP A CA 1
ATOM 2806 C C . TRP A 1 342 ? -4.584 -6.149 6.069 1.00 91.69 342 TRP A C 1
ATOM 2808 O O . TRP A 1 342 ? -4.406 -7.134 6.780 1.00 91.69 342 TRP A O 1
ATOM 2818 N N . THR A 1 343 ? -3.978 -6.024 4.886 1.00 83.00 343 THR A N 1
ATOM 2819 C CA . THR A 1 343 ? -3.018 -6.981 4.285 1.00 83.00 343 THR A CA 1
ATOM 2820 C C . THR A 1 343 ? -1.572 -6.743 4.735 1.00 83.00 343 THR A C 1
ATOM 2822 O O . THR A 1 343 ? -0.633 -6.662 3.943 1.00 83.00 343 THR A O 1
ATOM 2825 N N . MET A 1 344 ? -1.369 -6.573 6.040 1.00 70.81 344 MET A N 1
ATOM 2826 C CA . MET A 1 344 ? -0.091 -6.084 6.554 1.00 70.81 344 MET A CA 1
ATOM 2827 C C . MET A 1 344 ? 1.073 -7.053 6.370 1.00 70.81 344 MET A C 1
ATOM 2829 O O . MET A 1 344 ? 1.004 -8.194 6.814 1.00 70.81 344 MET A O 1
ATOM 2833 N N . MET A 1 345 ? 2.179 -6.527 5.827 1.00 72.94 345 MET A N 1
ATOM 2834 C CA . MET A 1 345 ? 3.478 -7.206 5.686 1.00 72.94 345 MET A CA 1
ATOM 2835 C C . MET A 1 345 ? 3.462 -8.470 4.818 1.00 72.94 345 MET A C 1
ATOM 2837 O O . MET A 1 345 ? 4.309 -9.335 5.002 1.00 72.94 345 MET A O 1
ATOM 2841 N N . LEU A 1 346 ? 2.520 -8.587 3.884 1.00 81.19 346 LEU A N 1
ATOM 2842 C CA . LEU A 1 346 ? 2.417 -9.770 3.020 1.00 81.19 346 LEU A CA 1
ATOM 2843 C C . LEU A 1 346 ? 3.138 -9.613 1.690 1.00 81.19 346 LEU A C 1
ATOM 2845 O O . LEU A 1 346 ? 3.411 -10.592 1.008 1.00 81.19 346 LEU A O 1
ATOM 2849 N N . HIS A 1 347 ? 3.430 -8.376 1.308 1.00 82.31 347 HIS A N 1
ATOM 2850 C CA . HIS A 1 347 ? 4.007 -8.096 0.010 1.00 82.31 347 HIS A CA 1
ATOM 2851 C C . HIS A 1 347 ? 5.165 -7.130 0.179 1.00 82.31 347 HIS A C 1
ATOM 2853 O O . HIS A 1 347 ? 5.018 -6.040 0.741 1.00 82.31 347 HIS A O 1
ATOM 2859 N N . GLU A 1 348 ? 6.320 -7.535 -0.323 1.00 78.25 348 GLU A N 1
ATOM 2860 C CA . GLU A 1 348 ? 7.397 -6.616 -0.638 1.00 78.25 348 GLU A CA 1
ATOM 2861 C C . GLU A 1 348 ? 7.317 -6.286 -2.122 1.00 78.25 348 GLU A C 1
ATOM 2863 O O . GLU A 1 348 ? 7.285 -7.188 -2.955 1.00 78.25 348 GLU A O 1
ATOM 2868 N N . LYS A 1 349 ? 7.274 -4.995 -2.454 1.00 79.31 349 LYS A N 1
ATOM 2869 C CA . LYS A 1 349 ? 7.252 -4.536 -3.839 1.00 79.31 349 LYS A CA 1
ATOM 2870 C C . LYS A 1 349 ? 8.572 -3.880 -4.197 1.00 79.31 349 LYS A C 1
ATOM 2872 O O . LYS A 1 349 ? 9.052 -3.009 -3.470 1.00 79.31 349 LYS A O 1
ATOM 2877 N N . LYS A 1 350 ? 9.133 -4.281 -5.334 1.00 77.12 350 LYS A N 1
ATOM 2878 C CA . LYS A 1 350 ? 10.351 -3.707 -5.910 1.00 77.12 350 LYS A CA 1
ATOM 2879 C C . LYS A 1 350 ? 10.034 -3.193 -7.310 1.00 77.12 350 LYS A C 1
ATOM 2881 O O . LYS A 1 350 ? 9.406 -3.885 -8.105 1.00 77.12 350 LYS A O 1
ATOM 2886 N N . SER A 1 351 ? 10.449 -1.966 -7.616 1.00 70.06 351 SER A N 1
ATOM 2887 C CA . SER A 1 351 ? 10.352 -1.368 -8.965 1.00 70.06 351 SER A CA 1
ATOM 2888 C C . SER A 1 351 ? 11.725 -0.999 -9.538 1.00 70.06 351 SER A C 1
ATOM 2890 O O . SER A 1 351 ? 11.819 -0.301 -10.544 1.00 70.06 351 SER A O 1
ATOM 2892 N N . ALA A 1 352 ? 12.791 -1.419 -8.858 1.00 64.75 352 ALA A N 1
ATOM 2893 C CA . ALA A 1 352 ? 14.176 -1.184 -9.226 1.00 64.75 352 ALA A CA 1
ATOM 2894 C C . ALA A 1 352 ? 14.997 -2.399 -8.781 1.00 64.75 352 ALA A C 1
ATOM 2896 O O . ALA A 1 352 ? 14.774 -2.932 -7.692 1.00 64.75 352 ALA A O 1
ATOM 2897 N N . VAL A 1 353 ? 15.924 -2.834 -9.630 1.00 57.19 353 VAL A N 1
ATOM 2898 C CA . VAL A 1 353 ? 16.804 -3.989 -9.373 1.00 57.19 353 VAL A CA 1
ATOM 2899 C C . VAL A 1 353 ? 18.195 -3.512 -8.983 1.00 57.19 353 VAL A C 1
ATOM 2901 O O . VAL A 1 353 ? 18.816 -4.083 -8.093 1.00 57.19 353 VAL A O 1
ATOM 2904 N N . ALA A 1 354 ? 18.697 -2.471 -9.647 1.00 55.09 354 ALA A N 1
ATOM 2905 C CA . ALA A 1 354 ? 20.060 -1.985 -9.486 1.00 55.09 354 ALA A CA 1
ATOM 2906 C C . ALA A 1 354 ? 20.122 -0.457 -9.668 1.00 55.09 354 ALA A C 1
ATOM 2908 O O . ALA A 1 354 ? 19.221 0.123 -10.281 1.00 55.09 354 ALA A O 1
ATOM 2909 N N . PRO A 1 355 ? 21.181 0.210 -9.172 1.00 45.88 355 PRO A N 1
ATOM 2910 C CA . PRO A 1 355 ? 21.406 1.630 -9.430 1.00 45.88 355 PRO A CA 1
ATOM 2911 C C . PRO A 1 355 ? 21.363 1.935 -10.937 1.00 45.88 355 PRO A C 1
ATOM 2913 O O . PRO A 1 355 ? 22.086 1.308 -11.709 1.00 45.88 355 PRO A O 1
ATOM 2916 N N . GLY A 1 356 ? 20.507 2.876 -11.350 1.00 45.09 356 GLY A N 1
ATOM 2917 C CA . GLY A 1 356 ? 20.356 3.297 -12.752 1.00 45.09 356 GLY A CA 1
ATOM 2918 C C . GLY A 1 356 ? 19.400 2.457 -13.611 1.00 45.09 356 GLY A C 1
ATOM 2919 O O . GLY A 1 356 ? 19.164 2.820 -14.758 1.00 45.09 356 GLY A O 1
ATOM 2920 N N . LEU A 1 357 ? 18.819 1.376 -13.075 1.00 58.31 357 LEU A N 1
ATOM 2921 C CA . LEU A 1 357 ? 17.757 0.599 -13.727 1.00 58.31 357 LEU A CA 1
ATOM 2922 C C . LEU A 1 357 ? 16.444 0.798 -12.963 1.00 58.31 357 LEU A C 1
ATOM 2924 O O . LEU A 1 357 ? 16.047 -0.024 -12.131 1.00 58.31 357 LEU A O 1
ATOM 2928 N N . SER A 1 358 ? 15.808 1.939 -13.219 1.00 63.59 358 SER A N 1
ATOM 2929 C CA . SER A 1 358 ? 14.425 2.186 -12.825 1.00 63.59 358 SER A CA 1
ATOM 2930 C C . SER A 1 358 ? 13.507 1.568 -13.870 1.00 63.59 358 SER A C 1
ATOM 2932 O O . SER A 1 358 ? 13.659 1.822 -15.064 1.00 63.59 358 SER A O 1
ATOM 2934 N N . TYR A 1 359 ? 12.561 0.742 -13.431 1.00 71.69 359 TYR A N 1
ATOM 2935 C CA . TYR A 1 359 ? 11.569 0.164 -14.338 1.00 71.69 359 TYR A CA 1
ATOM 2936 C C . TYR A 1 359 ? 10.271 0.948 -14.370 1.00 71.69 359 TYR A C 1
ATOM 2938 O O . TYR A 1 359 ? 9.283 0.473 -14.916 1.00 71.69 359 TYR A O 1
ATOM 2946 N N . MET A 1 360 ? 10.274 2.140 -13.787 1.00 84.00 360 MET A N 1
ATOM 2947 C CA . MET A 1 360 ? 9.323 3.174 -14.126 1.00 84.00 360 MET A CA 1
ATOM 2948 C C . MET A 1 360 ? 10.039 4.126 -15.081 1.00 84.00 360 MET A C 1
ATOM 2950 O O . MET A 1 360 ? 11.132 4.578 -14.779 1.00 84.00 360 MET A O 1
ATOM 2954 N N . THR A 1 361 ? 9.450 4.428 -16.231 1.00 87.50 361 THR A N 1
ATOM 2955 C CA . THR A 1 361 ? 9.921 5.495 -17.122 1.00 87.50 361 THR A CA 1
ATOM 2956 C C . THR A 1 361 ? 8.721 6.287 -17.607 1.00 87.50 361 THR A C 1
ATOM 2958 O O . THR A 1 361 ? 7.687 5.710 -17.947 1.00 87.50 361 THR A O 1
ATOM 2961 N N . LEU A 1 362 ? 8.838 7.611 -17.619 1.00 91.69 362 LEU A N 1
ATOM 2962 C CA . LEU A 1 362 ? 7.875 8.497 -18.271 1.00 91.69 362 LEU A CA 1
ATOM 2963 C C . LEU A 1 362 ? 8.439 8.889 -19.627 1.00 91.69 362 LEU A C 1
ATOM 2965 O O . LEU A 1 362 ? 9.623 9.197 -19.727 1.00 91.69 362 LEU A O 1
ATOM 2969 N N . ARG A 1 363 ? 7.613 8.885 -20.668 1.00 93.31 363 ARG A N 1
ATOM 2970 C CA . ARG A 1 363 ? 8.038 9.191 -22.035 1.00 93.31 363 ARG A CA 1
ATOM 2971 C C . ARG A 1 363 ? 7.115 10.245 -22.630 1.00 93.31 363 ARG A C 1
ATOM 2973 O O . ARG A 1 363 ? 6.066 9.900 -23.181 1.00 93.31 363 ARG A O 1
ATOM 2980 N N . PRO A 1 364 ? 7.469 11.529 -22.465 1.00 95.06 364 PRO A N 1
ATOM 2981 C CA . PRO A 1 364 ? 6.743 12.604 -23.103 1.00 95.06 364 PRO A CA 1
ATOM 2982 C C . PRO A 1 364 ? 7.015 12.584 -24.606 1.00 95.06 364 PRO A C 1
ATOM 2984 O O . PRO A 1 364 ? 8.145 12.358 -25.046 1.00 95.06 364 PRO A O 1
ATOM 2987 N N . THR A 1 365 ? 5.988 12.861 -25.397 1.00 95.44 365 THR A N 1
ATOM 2988 C CA . THR A 1 365 ? 6.121 13.104 -26.835 1.00 95.44 365 THR A CA 1
ATOM 2989 C C . THR A 1 365 ? 5.399 14.392 -27.213 1.00 95.44 365 THR A C 1
ATOM 2991 O O . THR A 1 365 ? 4.418 14.771 -26.573 1.00 95.44 365 THR A O 1
ATOM 2994 N N . CYS A 1 366 ? 5.910 15.071 -28.237 1.00 95.88 366 CYS A N 1
ATOM 2995 C CA . CYS A 1 366 ? 5.321 16.247 -28.858 1.00 95.88 366 CYS A CA 1
ATOM 2996 C C . CYS A 1 366 ? 4.824 15.894 -30.252 1.00 95.88 366 CYS A C 1
ATOM 2998 O O . CYS A 1 366 ? 5.611 15.763 -31.195 1.00 95.88 366 CYS A O 1
ATOM 3000 N N . GLY A 1 367 ? 3.511 15.697 -30.376 1.00 94.06 367 GLY A N 1
ATOM 3001 C CA . GLY A 1 367 ? 2.940 15.034 -31.544 1.00 94.06 367 GLY A CA 1
ATOM 3002 C C . GLY A 1 367 ? 3.541 13.634 -31.713 1.00 94.06 367 GLY A C 1
ATOM 3003 O O . GLY A 1 367 ? 3.399 12.786 -30.841 1.00 94.06 367 GLY A O 1
ATOM 3004 N N . ALA A 1 368 ? 4.241 13.396 -32.824 1.00 91.44 368 ALA A N 1
ATOM 3005 C CA . ALA A 1 368 ? 4.888 12.111 -33.112 1.00 91.44 368 ALA A CA 1
ATOM 3006 C C . ALA A 1 368 ? 6.343 12.010 -32.608 1.00 91.44 368 ALA A C 1
ATOM 3008 O O . ALA A 1 368 ? 6.962 10.953 -32.727 1.00 91.44 368 ALA A O 1
ATOM 3009 N N . PHE A 1 369 ? 6.916 13.098 -32.085 1.00 93.38 369 PHE A N 1
ATOM 3010 C CA . PHE A 1 369 ? 8.342 13.165 -31.769 1.00 93.38 369 PHE A CA 1
ATOM 3011 C C . PHE A 1 369 ? 8.588 12.995 -30.268 1.00 93.38 369 PHE A C 1
ATOM 3013 O O . PHE A 1 369 ? 7.977 13.710 -29.473 1.00 93.38 369 PHE A O 1
ATOM 3020 N N . PRO A 1 370 ? 9.493 12.099 -29.840 1.00 91.44 370 PRO A N 1
ATOM 3021 C CA . PRO A 1 370 ? 9.888 12.006 -28.440 1.00 91.44 370 PRO A CA 1
ATOM 3022 C C . PRO A 1 370 ? 10.449 13.332 -27.924 1.00 91.44 370 PRO A C 1
ATOM 3024 O O . PRO A 1 370 ? 11.259 13.969 -28.599 1.00 91.44 370 PRO A O 1
ATOM 3027 N N . PHE A 1 371 ? 10.056 13.730 -26.715 1.00 90.81 371 PHE A N 1
ATOM 3028 C CA . PHE A 1 371 ? 10.672 14.875 -26.061 1.00 90.81 371 PHE A CA 1
ATOM 3029 C C . PHE A 1 371 ? 12.112 14.507 -25.661 1.00 90.81 371 PHE A C 1
ATOM 3031 O O . PHE A 1 371 ? 12.318 13.449 -25.055 1.00 90.81 371 PHE A O 1
ATOM 3038 N N . PRO A 1 372 ? 13.122 15.324 -26.006 1.00 88.06 372 PRO A N 1
ATOM 3039 C CA . PRO A 1 372 ? 14.512 14.968 -25.760 1.00 88.06 372 PRO A CA 1
ATOM 3040 C C . PRO A 1 372 ? 14.810 14.940 -24.260 1.00 88.06 372 PRO A C 1
ATOM 3042 O O . PRO A 1 372 ? 14.488 15.880 -23.536 1.00 88.06 372 PRO A O 1
ATOM 3045 N N . ASN A 1 373 ? 15.488 13.891 -23.795 1.00 87.25 373 ASN A N 1
ATOM 3046 C CA . ASN A 1 373 ? 16.084 13.875 -22.466 1.00 87.25 373 ASN A CA 1
ATOM 3047 C C . ASN A 1 373 ? 17.440 14.607 -22.494 1.00 87.25 373 ASN A C 1
ATOM 3049 O O . ASN A 1 373 ? 18.420 14.025 -22.969 1.00 87.25 373 ASN A O 1
ATOM 3053 N N . PRO A 1 374 ? 17.560 15.843 -21.969 1.00 81.81 374 PRO A N 1
ATOM 3054 C CA . PRO A 1 374 ? 18.836 16.560 -21.984 1.00 81.81 374 PRO A CA 1
ATOM 3055 C C . PRO A 1 374 ? 19.909 15.830 -21.164 1.00 81.81 374 PRO A C 1
ATOM 3057 O O . PRO A 1 374 ? 21.088 15.873 -21.500 1.00 81.81 374 PRO A O 1
ATOM 3060 N N . GLN A 1 375 ? 19.502 15.089 -20.130 1.00 83.31 375 GLN A N 1
ATOM 3061 C CA . GLN A 1 375 ? 20.411 14.360 -19.248 1.00 83.31 375 GLN A CA 1
ATOM 3062 C C . GLN A 1 375 ? 21.009 13.128 -19.921 1.00 83.31 375 GLN A C 1
ATOM 3064 O O . GLN A 1 375 ? 22.095 12.711 -19.544 1.00 83.31 375 GLN A O 1
ATOM 3069 N N . ALA A 1 376 ? 20.372 12.579 -20.958 1.00 82.56 376 ALA A N 1
ATOM 3070 C CA . ALA A 1 376 ? 20.957 11.481 -21.722 1.00 82.56 376 ALA A CA 1
ATOM 3071 C C . ALA A 1 376 ? 22.225 11.899 -22.491 1.00 82.56 376 ALA A C 1
ATOM 3073 O O . ALA A 1 376 ? 23.036 11.040 -22.841 1.00 82.56 376 ALA A O 1
ATOM 3074 N N . GLN A 1 377 ? 22.432 13.205 -22.723 1.00 80.81 377 GLN A N 1
ATOM 3075 C CA . GLN A 1 377 ? 23.672 13.724 -23.311 1.00 80.81 377 GLN A CA 1
ATOM 3076 C C . GLN A 1 377 ? 24.844 13.664 -22.319 1.00 80.81 377 GLN A C 1
ATOM 3078 O O . GLN A 1 377 ? 25.952 13.278 -22.694 1.00 80.81 377 GLN A O 1
ATOM 3083 N N . GLU A 1 378 ? 24.597 14.015 -21.055 1.00 83.56 378 GLU A N 1
ATOM 3084 C CA . GLU A 1 378 ? 25.600 14.025 -19.982 1.00 83.56 378 GLU A CA 1
ATOM 3085 C C . GLU A 1 378 ? 25.799 12.619 -19.394 1.00 83.56 378 GLU A C 1
ATOM 3087 O O . GLU A 1 378 ? 26.908 12.078 -19.337 1.00 83.56 378 GLU A O 1
ATOM 3092 N N . TYR A 1 379 ? 24.693 11.973 -19.039 1.00 80.12 379 TYR A N 1
ATOM 309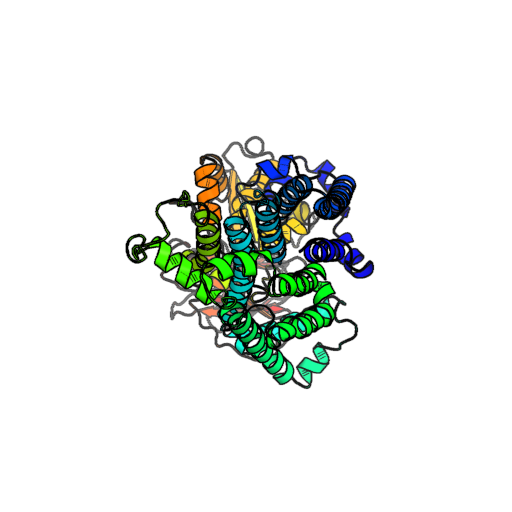3 C CA . TYR A 1 379 ? 24.626 10.642 -18.466 1.00 80.12 379 TYR A CA 1
ATOM 3094 C C . TYR A 1 379 ? 24.258 9.641 -19.549 1.00 80.12 379 TYR A C 1
ATOM 3096 O O . TYR A 1 379 ? 23.104 9.255 -19.721 1.00 80.12 379 TYR A O 1
ATOM 3104 N N . ARG A 1 380 ? 25.291 9.135 -20.226 1.00 71.56 380 ARG A N 1
ATOM 3105 C CA . ARG A 1 380 ? 25.193 8.143 -21.315 1.00 71.56 380 ARG A CA 1
ATOM 3106 C C . ARG A 1 380 ? 24.434 6.857 -20.968 1.00 71.56 380 ARG A C 1
ATOM 3108 O O . ARG A 1 380 ? 24.237 6.031 -21.854 1.00 71.56 380 ARG A O 1
ATOM 3115 N N . HIS A 1 381 ? 24.103 6.645 -19.692 1.00 73.81 381 HIS A N 1
ATOM 3116 C CA . HIS A 1 381 ? 23.337 5.490 -19.251 1.00 73.81 381 HIS A CA 1
ATOM 3117 C C . HIS A 1 381 ? 21.821 5.719 -19.167 1.00 73.81 381 HIS A C 1
ATOM 3119 O O . HIS A 1 381 ? 21.074 4.760 -18.986 1.00 73.81 381 HIS A O 1
ATOM 3125 N N . MET A 1 382 ? 21.373 6.968 -19.301 1.00 76.81 382 MET A N 1
ATOM 3126 C CA . MET A 1 382 ? 19.960 7.326 -19.297 1.00 76.81 382 MET A CA 1
ATOM 3127 C C . MET A 1 382 ? 19.342 7.132 -20.682 1.00 76.81 382 MET A C 1
ATOM 3129 O O . MET A 1 382 ? 19.996 7.298 -21.711 1.00 76.81 382 MET A O 1
ATOM 3133 N N . ASP A 1 383 ? 18.058 6.792 -20.705 1.00 80.56 383 ASP A N 1
ATOM 3134 C CA . ASP A 1 383 ? 17.290 6.666 -21.937 1.00 80.56 383 ASP A CA 1
ATOM 3135 C C . ASP A 1 383 ? 17.004 8.060 -22.530 1.00 80.56 383 ASP A C 1
ATOM 3137 O O . ASP A 1 383 ? 16.465 8.949 -21.866 1.00 80.56 383 ASP A O 1
ATOM 3141 N N . ALA A 1 384 ? 17.382 8.262 -23.796 1.00 82.88 384 ALA A N 1
ATOM 3142 C CA . ALA A 1 384 ? 17.235 9.533 -24.508 1.00 82.88 384 ALA A CA 1
ATOM 3143 C C . ALA A 1 384 ? 15.772 9.960 -24.711 1.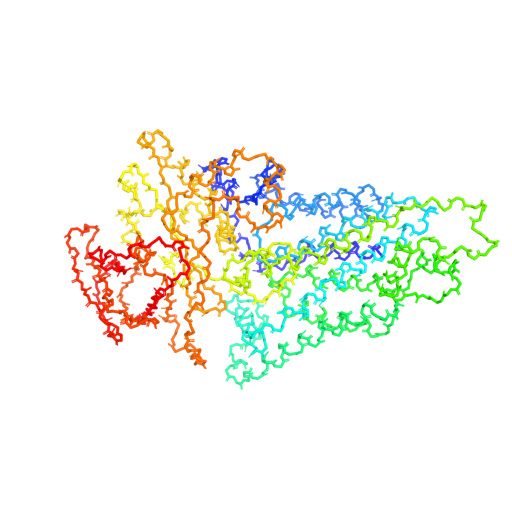00 82.88 384 ALA A C 1
ATOM 3145 O O . ALA A 1 384 ? 15.507 11.140 -24.938 1.00 82.88 384 ALA A O 1
ATOM 3146 N N . HIS A 1 385 ? 14.836 9.014 -24.611 1.00 83.44 385 HIS A N 1
ATOM 3147 C CA . HIS A 1 385 ? 13.401 9.257 -24.755 1.00 83.44 385 HIS A CA 1
ATOM 3148 C C . HIS A 1 385 ? 12.646 9.231 -23.424 1.00 83.44 385 HIS A C 1
ATOM 3150 O O . HIS A 1 385 ? 11.430 9.423 -23.410 1.00 83.44 385 HIS A O 1
ATOM 3156 N N . SER A 1 386 ? 13.324 8.942 -22.312 1.00 87.00 386 SER A N 1
ATOM 3157 C CA . SER A 1 386 ? 12.703 8.985 -20.992 1.00 87.00 386 SER A CA 1
ATOM 3158 C C . SER A 1 386 ? 12.853 10.371 -20.390 1.00 87.00 386 SER A C 1
ATOM 3160 O O . SER A 1 386 ? 13.949 10.924 -20.371 1.00 87.00 386 SER A O 1
ATOM 3162 N N . PHE A 1 387 ? 11.794 10.903 -19.804 1.00 86.06 387 PHE A N 1
ATOM 3163 C CA . PHE A 1 387 ? 11.920 12.012 -18.878 1.00 86.06 387 PHE A CA 1
ATOM 3164 C C . PHE A 1 387 ? 12.624 11.499 -17.611 1.00 86.06 387 PHE A C 1
ATOM 3166 O O . PHE A 1 387 ? 12.132 10.526 -17.030 1.00 86.06 387 PHE A O 1
ATOM 3173 N N . PRO A 1 388 ? 13.748 12.109 -17.178 1.00 80.25 388 PRO A N 1
ATOM 3174 C CA . PRO A 1 388 ? 14.535 11.662 -16.030 1.00 80.25 388 PRO A CA 1
ATOM 3175 C C . PRO A 1 388 ? 13.836 12.089 -14.740 1.00 80.25 388 PRO A C 1
ATOM 3177 O O . PRO A 1 388 ? 14.366 12.852 -13.930 1.00 80.25 388 PRO A O 1
ATOM 3180 N N . TYR A 1 389 ? 12.590 11.653 -14.586 1.00 77.31 389 TYR A N 1
ATOM 3181 C CA . TYR A 1 389 ? 11.735 12.020 -13.477 1.00 77.31 389 TYR A CA 1
ATOM 3182 C C . TYR A 1 389 ? 12.404 11.612 -12.168 1.00 77.31 389 TYR A C 1
ATOM 3184 O O . TYR A 1 389 ? 12.225 12.309 -11.180 1.00 77.31 389 TYR A O 1
ATOM 3192 N N . GLU A 1 390 ? 13.221 10.548 -12.164 1.00 72.19 390 GLU A N 1
ATOM 3193 C CA . GLU A 1 390 ? 13.987 10.143 -10.999 1.00 72.19 390 GLU A CA 1
ATOM 3194 C C . GLU A 1 390 ? 14.893 11.249 -10.505 1.00 72.19 390 GLU A C 1
ATOM 3196 O O . GLU A 1 390 ? 15.023 11.326 -9.308 1.00 72.19 390 GLU A O 1
ATOM 3201 N N . LEU A 1 391 ? 15.485 12.115 -11.330 1.00 72.75 391 LEU A N 1
ATOM 3202 C CA . LEU A 1 391 ? 16.322 13.212 -10.820 1.00 72.75 391 LEU A CA 1
ATOM 3203 C C . LEU A 1 391 ? 15.486 14.248 -10.066 1.00 72.75 391 LEU A C 1
ATOM 3205 O O . LEU A 1 391 ? 15.857 14.681 -8.980 1.00 72.75 391 LEU A O 1
ATOM 3209 N N . TRP A 1 392 ? 14.314 14.568 -10.607 1.00 70.88 392 TRP A N 1
ATOM 3210 C CA . TRP A 1 392 ? 13.347 15.477 -9.989 1.00 70.88 392 TRP A CA 1
ATOM 3211 C C . TRP A 1 392 ? 12.675 14.863 -8.753 1.00 70.88 392 TRP A C 1
ATOM 3213 O O . TRP A 1 392 ? 12.225 15.564 -7.850 1.00 70.88 392 TRP A O 1
ATOM 3223 N N . LEU A 1 393 ? 12.601 13.534 -8.713 1.00 65.81 393 LEU A N 1
ATOM 3224 C CA . LEU A 1 393 ? 11.966 12.751 -7.665 1.00 65.81 393 LEU A CA 1
ATOM 3225 C C . LEU A 1 393 ? 12.952 12.167 -6.643 1.00 65.81 393 LEU A C 1
ATOM 3227 O O . LEU A 1 393 ? 12.513 11.791 -5.558 1.00 65.81 393 LEU A O 1
ATOM 3231 N N . TYR A 1 394 ? 14.252 12.072 -6.938 1.00 60.03 394 TYR A N 1
ATOM 3232 C CA . TYR A 1 394 ? 15.278 11.462 -6.073 1.00 60.03 394 TYR A CA 1
ATOM 3233 C C . TYR A 1 394 ? 15.508 12.315 -4.845 1.00 60.03 394 TYR A C 1
ATOM 3235 O O . TYR A 1 394 ? 15.728 11.789 -3.755 1.00 60.03 394 TYR A O 1
ATOM 3243 N N . GLU A 1 395 ? 15.381 13.628 -5.020 1.00 58.19 395 GLU A N 1
ATOM 3244 C CA . GLU A 1 395 ? 15.350 14.576 -3.917 1.00 58.19 395 GLU A CA 1
ATOM 3245 C C . GLU A 1 395 ? 14.152 14.308 -2.995 1.00 58.19 395 GLU A C 1
ATOM 3247 O O . GLU A 1 395 ? 14.150 14.739 -1.850 1.00 58.19 395 GLU A O 1
ATOM 3252 N N . LEU A 1 396 ? 13.173 13.506 -3.440 1.00 61.38 396 LEU A N 1
ATOM 3253 C CA . LEU A 1 396 ? 11.943 13.147 -2.746 1.00 61.38 396 LEU A CA 1
ATOM 3254 C C . LEU A 1 396 ? 11.785 11.626 -2.602 1.00 61.38 396 LEU A C 1
ATOM 3256 O O . LEU A 1 396 ? 10.900 11.047 -3.224 1.00 61.38 396 LEU A O 1
ATOM 3260 N N . PRO A 1 397 ? 12.517 10.944 -1.706 1.00 61.47 397 PRO A N 1
ATOM 3261 C CA . PRO A 1 397 ? 12.390 9.499 -1.451 1.00 61.47 397 PRO A CA 1
ATOM 3262 C C . PRO A 1 397 ? 10.966 8.982 -1.165 1.00 61.47 397 PRO A C 1
ATOM 3264 O O . PRO A 1 397 ? 10.705 7.777 -1.191 1.00 61.47 397 PRO A O 1
ATOM 3267 N N . ARG A 1 398 ? 10.042 9.894 -0.851 1.00 63.03 398 ARG A N 1
ATOM 3268 C CA . ARG A 1 398 ? 8.603 9.651 -0.761 1.00 63.03 398 ARG A CA 1
ATOM 3269 C C . ARG A 1 398 ? 7.977 9.351 -2.124 1.00 63.03 398 ARG A C 1
ATOM 3271 O O . ARG A 1 398 ? 7.190 8.424 -2.222 1.00 63.03 398 ARG A O 1
ATOM 3278 N N . SER A 1 399 ? 8.328 10.102 -3.157 1.00 66.38 399 SER A N 1
ATOM 3279 C CA . SER A 1 399 ? 7.788 9.989 -4.511 1.00 66.38 399 SER A CA 1
ATOM 3280 C C . SER A 1 399 ? 8.047 8.610 -5.130 1.00 66.38 399 SER A C 1
ATOM 3282 O O . SER A 1 399 ? 7.133 7.991 -5.667 1.00 66.38 399 SER A O 1
ATOM 3284 N N . LEU A 1 400 ? 9.246 8.061 -4.917 1.00 70.56 400 LEU A N 1
ATOM 3285 C CA . LEU A 1 400 ? 9.605 6.714 -5.348 1.00 70.56 400 LEU A CA 1
ATOM 3286 C C . LEU A 1 400 ? 8.762 5.654 -4.629 1.00 70.56 400 LEU A C 1
ATOM 3288 O O . LEU A 1 400 ? 8.302 4.702 -5.248 1.00 70.56 400 LEU A O 1
ATOM 3292 N N . ALA A 1 401 ? 8.495 5.848 -3.334 1.00 69.69 401 ALA A N 1
ATOM 3293 C CA . ALA A 1 401 ? 7.622 4.962 -2.572 1.00 69.69 401 ALA A CA 1
ATOM 3294 C C . ALA A 1 401 ? 6.168 5.020 -3.084 1.00 69.69 401 ALA A C 1
ATOM 3296 O O . ALA A 1 401 ? 5.496 3.991 -3.149 1.00 69.69 401 ALA A O 1
ATOM 3297 N N . VAL A 1 402 ? 5.688 6.203 -3.488 1.00 70.75 402 VAL A N 1
ATOM 3298 C CA . VAL A 1 402 ? 4.365 6.371 -4.114 1.00 70.75 402 VAL A CA 1
ATOM 3299 C C . VAL A 1 402 ? 4.302 5.641 -5.441 1.00 70.75 402 VAL A C 1
ATOM 3301 O O . VAL A 1 402 ? 3.387 4.850 -5.652 1.00 70.75 402 VAL A O 1
ATOM 3304 N N . ALA A 1 403 ? 5.295 5.865 -6.298 1.00 74.38 403 ALA A N 1
ATOM 3305 C CA . ALA A 1 403 ? 5.402 5.200 -7.581 1.00 74.38 403 ALA A CA 1
ATOM 3306 C C . ALA A 1 403 ? 5.467 3.677 -7.440 1.00 74.38 403 ALA A C 1
ATOM 3308 O O . ALA A 1 403 ? 4.850 2.950 -8.212 1.00 74.38 403 ALA A O 1
ATOM 3309 N N . GLN A 1 404 ? 6.156 3.182 -6.413 1.00 77.19 404 GLN A N 1
ATOM 3310 C CA . GLN A 1 404 ? 6.246 1.760 -6.096 1.00 77.19 404 GLN A CA 1
ATOM 3311 C C . GLN A 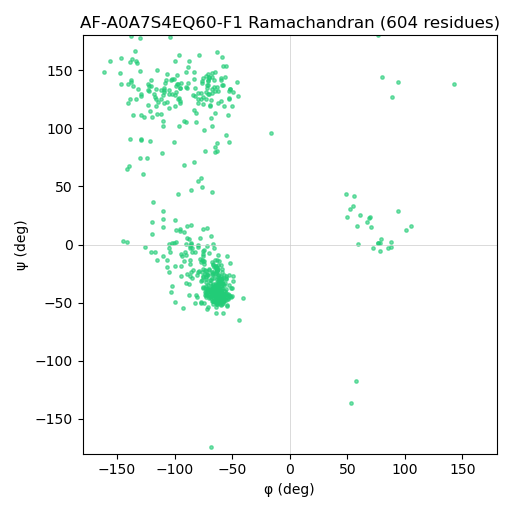1 404 ? 4.910 1.169 -5.648 1.00 77.19 404 GLN A C 1
ATOM 3313 O O . GLN A 1 404 ? 4.521 0.096 -6.096 1.00 77.19 404 GLN A O 1
ATOM 3318 N N . MET A 1 405 ? 4.190 1.848 -4.763 1.00 74.06 405 MET A N 1
ATOM 3319 C CA . MET A 1 405 ? 3.030 1.246 -4.104 1.00 74.06 405 MET A CA 1
ATOM 3320 C C . MET A 1 405 ? 1.703 1.534 -4.784 1.00 74.06 405 MET A C 1
ATOM 3322 O O . MET A 1 405 ? 0.777 0.744 -4.652 1.00 74.06 405 MET A O 1
ATOM 3326 N N . PHE A 1 406 ? 1.594 2.650 -5.496 1.00 83.38 406 PHE A N 1
ATOM 3327 C CA . PHE A 1 406 ? 0.322 3.145 -5.999 1.00 83.38 406 PHE A CA 1
ATOM 3328 C C . PHE A 1 406 ? 0.445 3.464 -7.492 1.00 83.38 406 PHE A C 1
ATOM 3330 O O . PHE A 1 406 ? 0.476 4.639 -7.859 1.00 83.38 406 PHE A O 1
ATOM 3337 N N . PRO A 1 407 ? 0.487 2.443 -8.376 1.00 86.44 407 PRO A N 1
ATOM 3338 C CA . PRO A 1 407 ? 0.574 2.658 -9.825 1.00 86.44 407 PRO A CA 1
ATOM 3339 C C . PRO A 1 407 ? -0.552 3.558 -10.344 1.00 86.44 407 PRO A C 1
ATOM 3341 O O . PRO A 1 407 ? -0.354 4.335 -11.272 1.00 86.44 407 PRO A O 1
ATOM 3344 N N . ARG A 1 408 ? -1.717 3.548 -9.684 1.00 87.56 408 ARG A N 1
ATOM 3345 C CA . ARG A 1 408 ? -2.836 4.435 -10.017 1.00 87.56 408 ARG A CA 1
ATOM 3346 C C . ARG A 1 408 ? -2.551 5.932 -9.833 1.00 87.56 408 ARG A C 1
ATOM 3348 O O . ARG A 1 408 ? -3.308 6.739 -10.348 1.00 87.56 408 ARG A O 1
ATOM 3355 N N . GLN A 1 409 ? -1.464 6.309 -9.155 1.00 85.75 409 GLN A N 1
ATOM 3356 C CA . GLN A 1 409 ? -1.022 7.703 -9.032 1.00 85.75 409 GLN A CA 1
ATOM 3357 C C . GLN A 1 409 ? -0.157 8.173 -10.220 1.00 85.75 409 GLN A C 1
ATOM 3359 O O . GLN A 1 409 ? 0.195 9.351 -10.273 1.00 85.75 409 GLN A O 1
ATOM 3364 N N . MET A 1 410 ? 0.166 7.306 -11.195 1.00 89.44 410 MET A N 1
ATOM 3365 C CA . MET A 1 410 ? 0.935 7.687 -12.396 1.00 89.44 410 MET A CA 1
ATOM 3366 C C . MET A 1 410 ? 0.414 8.915 -13.161 1.00 89.44 410 MET A C 1
ATOM 3368 O O . MET A 1 410 ? 1.249 9.724 -13.570 1.00 89.44 410 MET A O 1
ATOM 3372 N N . PRO A 1 411 ? -0.906 9.149 -13.292 1.00 92.25 411 PRO A N 1
ATOM 3373 C CA . PRO A 1 411 ? -1.446 10.375 -13.883 1.00 92.25 411 PRO A CA 1
ATOM 3374 C C . PRO A 1 411 ? -0.863 11.663 -13.290 1.00 92.25 411 PRO A C 1
ATOM 3376 O O . PRO A 1 411 ? -0.573 12.613 -14.012 1.00 92.25 411 PRO A O 1
ATOM 3379 N N . LYS A 1 412 ? -0.609 11.701 -11.979 1.00 87.56 412 LYS A N 1
ATOM 3380 C CA . LYS A 1 412 ? -0.004 12.879 -11.347 1.00 87.56 412 LYS A CA 1
ATOM 3381 C C . LYS A 1 412 ? 1.475 13.034 -11.675 1.00 87.56 412 LYS A C 1
ATOM 3383 O O . LYS A 1 412 ? 1.936 14.154 -11.853 1.00 87.56 412 LYS A O 1
ATOM 3388 N N . PHE A 1 413 ? 2.213 11.932 -11.789 1.00 87.50 413 PHE A N 1
ATOM 3389 C CA . PHE A 1 413 ? 3.605 11.983 -12.235 1.00 87.50 413 PHE A CA 1
ATOM 3390 C C . PHE A 1 413 ? 3.709 12.484 -13.680 1.00 87.50 413 PHE A C 1
ATOM 3392 O O . PHE A 1 413 ? 4.579 13.299 -13.977 1.00 87.50 413 PHE A O 1
ATOM 3399 N N . ALA A 1 414 ? 2.776 12.083 -14.550 1.00 92.12 414 ALA A N 1
ATOM 3400 C CA . ALA A 1 414 ? 2.673 12.623 -15.903 1.00 92.12 414 ALA A CA 1
ATOM 3401 C C . ALA A 1 414 ? 2.351 14.127 -15.916 1.00 92.12 414 ALA A C 1
ATOM 3403 O O . ALA A 1 414 ? 2.975 14.865 -16.674 1.00 92.12 414 ALA A O 1
ATOM 3404 N N . LYS A 1 415 ? 1.443 14.598 -15.045 1.00 92.44 415 LYS A N 1
ATOM 3405 C CA . LYS A 1 415 ? 1.164 16.035 -14.864 1.00 92.44 415 LYS A CA 1
ATOM 3406 C C . LYS A 1 415 ? 2.423 16.814 -14.473 1.00 92.44 415 LYS A C 1
ATOM 3408 O O . LYS A 1 415 ? 2.725 17.825 -15.096 1.00 92.44 415 LYS A O 1
ATOM 3413 N N . VAL A 1 416 ? 3.178 16.323 -13.487 1.00 86.50 416 VAL A N 1
ATOM 3414 C CA . VAL A 1 416 ? 4.423 16.972 -13.045 1.00 86.50 416 VAL A CA 1
ATOM 3415 C C . VAL A 1 416 ? 5.452 17.007 -14.168 1.00 86.50 416 VAL A C 1
ATOM 3417 O O . VAL A 1 416 ? 6.058 18.048 -14.394 1.00 86.50 416 VAL A O 1
ATOM 3420 N N . ALA A 1 417 ? 5.627 15.907 -14.906 1.00 89.25 417 ALA A N 1
ATOM 3421 C CA . ALA A 1 417 ? 6.517 15.887 -16.065 1.00 89.25 417 ALA A CA 1
ATOM 3422 C C . ALA A 1 417 ? 6.096 16.928 -17.115 1.00 89.25 417 ALA A C 1
ATOM 3424 O O . ALA A 1 417 ? 6.932 17.700 -17.577 1.00 89.25 417 ALA A O 1
ATOM 3425 N N . TYR A 1 418 ? 4.800 17.002 -17.430 1.00 93.19 418 TYR A N 1
ATOM 3426 C CA . TYR A 1 418 ? 4.238 18.002 -18.338 1.00 93.19 418 TYR A CA 1
ATOM 3427 C C . TYR A 1 418 ? 4.538 19.436 -17.875 1.00 93.19 418 TYR A C 1
ATOM 3429 O O . TYR A 1 418 ? 5.019 20.246 -18.665 1.00 93.19 418 TYR A O 1
ATOM 3437 N N . GLU A 1 419 ? 4.321 19.746 -16.595 1.00 90.75 419 GLU A N 1
ATOM 3438 C CA . GLU A 1 419 ? 4.571 21.078 -16.030 1.00 90.75 419 GLU A CA 1
ATOM 3439 C C . GLU A 1 419 ? 6.065 21.437 -16.023 1.00 90.75 419 GLU A C 1
ATOM 3441 O O . GLU A 1 419 ? 6.424 22.538 -16.434 1.00 90.75 419 GLU A O 1
ATOM 3446 N N . VAL A 1 420 ? 6.941 20.507 -15.625 1.00 87.00 420 VAL A N 1
ATOM 3447 C CA . VAL A 1 420 ? 8.403 20.716 -15.599 1.00 87.00 420 VAL A CA 1
ATOM 3448 C C . VAL A 1 420 ? 8.970 20.932 -17.002 1.00 87.00 420 VAL A C 1
ATOM 3450 O O . VAL A 1 420 ? 9.891 21.725 -17.178 1.00 87.00 420 VAL A O 1
ATOM 3453 N N . ILE A 1 421 ? 8.415 20.261 -18.011 1.00 90.12 421 ILE A N 1
ATOM 3454 C CA . ILE A 1 421 ? 8.829 20.441 -19.406 1.00 90.12 421 ILE A CA 1
ATOM 3455 C C . ILE A 1 421 ? 8.411 21.819 -19.956 1.00 90.12 421 ILE A C 1
ATOM 3457 O O . ILE A 1 421 ? 9.020 22.303 -20.906 1.00 90.12 421 ILE A O 1
ATOM 3461 N N . GLY A 1 422 ? 7.418 22.482 -19.354 1.00 91.75 422 GLY A N 1
ATOM 3462 C CA . GLY A 1 422 ? 6.855 23.750 -19.837 1.00 91.75 422 GLY A CA 1
ATOM 3463 C C . GLY A 1 422 ? 5.525 23.591 -20.581 1.00 91.75 422 GLY A C 1
ATOM 3464 O O . GLY A 1 422 ? 5.060 24.522 -21.239 1.00 91.75 422 GLY A O 1
ATOM 3465 N N . GLY A 1 423 ? 4.907 22.413 -20.481 1.00 93.00 423 GLY A N 1
ATOM 3466 C CA . GLY A 1 423 ? 3.583 22.110 -21.004 1.00 93.00 423 GLY A CA 1
ATOM 3467 C C . GLY A 1 423 ? 3.401 22.448 -22.484 1.00 93.00 423 GLY A C 1
ATOM 3468 O O . GLY A 1 423 ? 4.280 22.196 -23.309 1.00 93.00 423 GLY A O 1
ATOM 3469 N N . ASP A 1 424 ? 2.260 23.050 -22.816 1.00 93.06 424 ASP A N 1
ATOM 3470 C CA . ASP A 1 424 ? 1.914 23.442 -24.188 1.00 93.06 424 ASP A CA 1
ATOM 3471 C C . ASP A 1 424 ? 2.872 24.493 -24.783 1.00 93.06 424 ASP A C 1
ATOM 3473 O O . ASP A 1 424 ? 3.000 24.574 -26.002 1.00 93.06 424 ASP A O 1
ATOM 3477 N N . GLN A 1 425 ? 3.588 25.275 -23.960 1.00 95.19 425 GLN A N 1
ATOM 3478 C CA . GLN A 1 425 ? 4.569 26.248 -24.469 1.00 95.19 425 GLN A CA 1
ATOM 3479 C C . GLN A 1 425 ? 5.790 25.549 -25.070 1.00 95.19 425 GLN A C 1
ATOM 3481 O O . GLN A 1 425 ? 6.263 25.933 -26.137 1.00 95.19 425 GLN A O 1
ATOM 3486 N N . ALA A 1 426 ? 6.280 24.505 -24.400 1.00 93.56 426 ALA A N 1
ATOM 3487 C CA . ALA A 1 426 ? 7.372 23.679 -24.907 1.00 93.56 426 ALA A CA 1
ATOM 3488 C C . ALA A 1 426 ? 6.913 22.723 -26.018 1.00 93.56 426 ALA A C 1
ATOM 3490 O O . ALA A 1 426 ? 7.730 22.243 -26.802 1.00 93.56 426 ALA A O 1
ATOM 3491 N N . CYS A 1 427 ? 5.609 22.444 -26.084 1.00 95.62 427 CYS A N 1
ATOM 3492 C CA . CYS A 1 427 ? 5.038 21.405 -26.925 1.00 95.62 427 CYS A CA 1
ATOM 3493 C C . CYS A 1 427 ? 3.717 21.837 -27.603 1.00 95.62 427 CYS A C 1
ATOM 3495 O O . CYS A 1 427 ? 2.663 21.267 -27.310 1.00 95.62 427 CYS A O 1
ATOM 3497 N N . PRO A 1 428 ? 3.732 22.806 -28.546 1.00 94.31 428 PRO A N 1
ATOM 3498 C CA . PRO A 1 428 ? 2.499 23.356 -29.129 1.00 94.31 428 PRO A CA 1
ATOM 3499 C C . PRO A 1 428 ? 1.660 22.345 -29.921 1.00 94.31 428 PRO A C 1
ATOM 3501 O O . PRO A 1 428 ? 0.460 22.531 -30.094 1.00 94.31 428 PRO A O 1
ATOM 3504 N N . ALA A 1 429 ? 2.286 21.264 -30.401 1.00 94.31 429 ALA A N 1
ATOM 3505 C CA . ALA A 1 429 ? 1.613 20.164 -31.095 1.00 94.31 429 ALA A CA 1
ATOM 3506 C C . ALA A 1 429 ? 0.758 19.279 -30.163 1.00 94.31 429 ALA A C 1
ATOM 3508 O O . ALA A 1 429 ? 0.128 18.333 -30.632 1.00 94.31 429 ALA A O 1
ATOM 3509 N N . GLY A 1 430 ? 0.745 19.575 -28.860 1.00 95.75 430 GLY A N 1
ATOM 3510 C CA . GLY A 1 430 ? 0.132 18.753 -27.831 1.00 95.75 430 GLY A CA 1
ATOM 3511 C C . GLY A 1 430 ? 1.121 17.724 -27.295 1.00 95.75 430 GLY A C 1
ATOM 3512 O O . GLY A 1 430 ? 1.732 16.958 -28.046 1.00 95.75 430 GLY A O 1
ATOM 3513 N N . MET A 1 431 ? 1.273 17.718 -25.973 1.00 96.50 431 MET A N 1
ATOM 3514 C CA . MET A 1 431 ? 2.071 16.716 -25.279 1.00 96.50 431 MET A CA 1
ATOM 3515 C C . MET A 1 431 ? 1.214 15.508 -24.917 1.00 96.50 431 MET A C 1
ATOM 3517 O O . MET A 1 431 ? 0.126 15.670 -24.357 1.00 96.50 431 MET A O 1
ATOM 3521 N N . THR A 1 432 ? 1.753 14.318 -25.164 1.00 96.94 432 THR A N 1
ATOM 3522 C CA . THR A 1 432 ? 1.267 13.064 -24.574 1.00 96.94 432 THR A CA 1
ATOM 3523 C C . THR A 1 432 ? 2.349 12.495 -23.669 1.00 96.94 432 THR A C 1
ATOM 3525 O O . THR A 1 432 ? 3.541 12.721 -23.901 1.00 96.94 432 THR A O 1
ATOM 3528 N N . VAL A 1 433 ? 1.960 11.777 -22.616 1.00 95.75 433 VAL A N 1
ATOM 3529 C CA . VAL A 1 433 ? 2.919 11.139 -21.708 1.00 95.75 433 VAL A CA 1
ATOM 3530 C C . VAL A 1 433 ? 2.543 9.681 -21.544 1.00 95.75 433 VAL A C 1
ATOM 3532 O O . VAL A 1 433 ? 1.545 9.349 -20.911 1.00 95.75 433 VAL A O 1
ATOM 3535 N N . THR A 1 434 ? 3.379 8.801 -22.080 1.00 95.69 434 THR A N 1
ATOM 3536 C CA . THR A 1 434 ? 3.257 7.355 -21.871 1.00 95.69 434 THR A CA 1
ATOM 3537 C C . THR A 1 434 ? 4.171 6.906 -20.735 1.00 95.69 434 THR A C 1
ATOM 3539 O O . THR A 1 434 ? 5.085 7.634 -20.327 1.00 95.69 434 THR A O 1
ATOM 3542 N N . THR A 1 435 ? 3.933 5.714 -20.184 1.00 92.69 435 THR A N 1
ATOM 3543 C CA . THR A 1 435 ? 4.807 5.166 -19.143 1.00 92.69 435 THR A CA 1
ATOM 3544 C C . THR A 1 435 ? 5.043 3.673 -19.283 1.00 92.69 435 THR A C 1
ATOM 3546 O O . THR A 1 435 ? 4.129 2.892 -19.531 1.00 92.69 435 THR A O 1
ATOM 3549 N N . SER A 1 436 ? 6.293 3.284 -19.061 1.00 89.38 436 SER A N 1
ATOM 3550 C CA . SER A 1 436 ? 6.677 1.907 -18.790 1.00 89.38 436 SER A CA 1
ATOM 3551 C C . SER A 1 436 ? 6.737 1.740 -17.286 1.00 89.38 436 SER A C 1
ATOM 3553 O O . SER A 1 436 ? 7.466 2.493 -16.645 1.00 89.38 436 SER A O 1
ATOM 3555 N N . TYR A 1 437 ? 5.999 0.795 -16.710 1.00 91.12 437 TYR A N 1
ATOM 3556 C CA . TYR A 1 437 ? 6.103 0.513 -15.282 1.00 91.12 437 TYR A CA 1
ATOM 3557 C C . TYR A 1 437 ? 6.143 -0.981 -15.022 1.00 91.12 437 TYR A C 1
ATOM 3559 O O . TYR A 1 437 ? 5.126 -1.657 -15.192 1.00 91.12 437 TYR A O 1
ATOM 3567 N N . PHE A 1 438 ? 7.293 -1.476 -14.571 1.00 91.00 438 PHE A N 1
ATOM 3568 C CA . PHE A 1 438 ? 7.430 -2.835 -14.080 1.00 91.00 438 PHE A CA 1
ATOM 3569 C C . PHE A 1 438 ? 7.573 -2.879 -12.573 1.00 91.00 438 PHE A C 1
ATOM 3571 O O . PHE A 1 438 ? 8.224 -2.036 -11.946 1.00 91.00 438 PHE A O 1
ATOM 3578 N N . SER A 1 439 ? 7.035 -3.944 -11.996 1.00 88.94 439 SER A N 1
ATOM 3579 C CA . SER A 1 439 ? 7.306 -4.258 -10.613 1.00 88.94 439 SER A CA 1
ATOM 3580 C C . SER A 1 439 ? 7.311 -5.746 -10.334 1.00 88.94 439 SER A C 1
ATOM 3582 O O . SER A 1 439 ? 6.579 -6.522 -10.941 1.00 88.94 439 SER A O 1
ATOM 3584 N N . SER A 1 440 ? 8.156 -6.106 -9.380 1.00 87.75 440 SER A N 1
ATOM 3585 C CA . SER A 1 440 ? 8.243 -7.417 -8.772 1.00 87.75 440 SER A CA 1
ATOM 3586 C C . SER A 1 440 ? 7.580 -7.397 -7.400 1.00 87.75 440 SER A C 1
ATOM 3588 O O . SER A 1 440 ? 7.717 -6.432 -6.636 1.00 87.75 440 SER A O 1
ATOM 3590 N N . THR A 1 441 ? 6.893 -8.490 -7.090 1.00 86.88 441 THR A N 1
ATOM 3591 C CA . THR A 1 441 ? 6.339 -8.768 -5.768 1.00 86.88 441 THR A CA 1
ATOM 3592 C C . THR A 1 441 ? 7.101 -9.938 -5.172 1.00 86.88 441 THR A C 1
ATOM 3594 O O . THR A 1 441 ? 7.281 -10.948 -5.846 1.00 86.88 441 THR A O 1
ATOM 3597 N N . ASN A 1 442 ? 7.531 -9.818 -3.914 1.00 84.56 442 ASN A N 1
ATOM 3598 C CA . ASN A 1 442 ? 8.185 -10.893 -3.166 1.00 84.56 442 ASN A CA 1
ATOM 3599 C C . ASN A 1 442 ? 9.439 -11.445 -3.893 1.00 84.56 442 ASN A C 1
ATOM 3601 O O . ASN A 1 442 ? 9.654 -12.647 -3.953 1.00 84.56 442 ASN A O 1
ATOM 3605 N N . ASP A 1 443 ? 10.273 -10.576 -4.475 1.00 82.62 443 ASP A N 1
ATOM 3606 C CA . ASP A 1 443 ? 11.398 -10.914 -5.383 1.00 82.62 443 ASP A CA 1
ATOM 3607 C C . ASP A 1 443 ? 11.049 -11.872 -6.540 1.00 82.62 443 ASP A C 1
ATOM 3609 O O . ASP A 1 443 ? 11.926 -12.545 -7.082 1.00 82.62 443 ASP A O 1
ATOM 3613 N N . GLY A 1 444 ? 9.778 -11.938 -6.936 1.00 85.88 444 GLY A N 1
ATOM 3614 C CA . GLY A 1 444 ? 9.357 -12.621 -8.150 1.00 85.88 444 GLY A CA 1
ATOM 3615 C C . GLY A 1 444 ? 9.830 -11.906 -9.424 1.00 85.88 444 GLY A C 1
ATOM 3616 O O . GLY A 1 444 ? 10.558 -10.908 -9.364 1.00 85.88 444 GLY A O 1
ATOM 3617 N N . PRO A 1 445 ? 9.403 -12.374 -10.603 1.00 88.69 445 PRO A N 1
ATOM 3618 C CA . PRO A 1 445 ? 9.625 -11.647 -11.849 1.00 88.69 445 PRO A CA 1
ATOM 3619 C C . PRO A 1 445 ? 9.027 -10.228 -11.817 1.00 88.69 445 PRO A C 1
ATOM 3621 O O . PRO A 1 445 ? 8.062 -9.933 -11.110 1.00 88.69 445 PRO A O 1
ATOM 3624 N N . PHE A 1 446 ? 9.612 -9.340 -12.612 1.00 90.88 446 PHE A N 1
ATOM 3625 C CA . PHE A 1 446 ? 9.113 -8.000 -12.878 1.00 90.88 446 PHE A CA 1
ATOM 3626 C C . PHE A 1 446 ? 8.023 -8.063 -13.939 1.00 90.88 446 PHE A C 1
ATOM 3628 O O . PHE A 1 446 ? 8.299 -8.343 -15.103 1.00 90.88 446 PHE A O 1
ATOM 3635 N N . HIS A 1 447 ? 6.794 -7.753 -13.549 1.00 91.12 447 HIS A N 1
ATOM 3636 C CA . HIS A 1 447 ? 5.664 -7.670 -14.465 1.00 91.12 447 HIS A CA 1
ATOM 3637 C C . HIS A 1 447 ? 5.433 -6.230 -14.887 1.00 91.12 447 HIS A C 1
ATOM 3639 O O . HIS A 1 447 ? 5.453 -5.336 -14.035 1.00 91.12 447 HIS A O 1
ATOM 3645 N N . ARG A 1 448 ? 5.149 -5.999 -16.171 1.00 92.19 448 ARG A N 1
ATOM 3646 C CA . ARG A 1 448 ? 4.629 -4.703 -16.611 1.00 92.19 448 ARG A CA 1
ATOM 3647 C C . ARG A 1 448 ? 3.211 -4.519 -16.081 1.00 92.19 448 ARG A C 1
ATOM 3649 O O . ARG A 1 448 ? 2.320 -5.292 -16.413 1.00 92.19 448 ARG A O 1
ATOM 3656 N N . ILE A 1 449 ? 2.993 -3.473 -15.290 1.00 91.94 449 ILE A N 1
ATOM 3657 C CA . ILE A 1 449 ? 1.703 -3.203 -14.639 1.00 91.94 449 ILE A CA 1
ATOM 3658 C C . ILE A 1 449 ? 0.943 -2.040 -15.271 1.00 91.94 449 ILE A C 1
ATOM 3660 O O . ILE A 1 449 ? -0.233 -1.864 -14.971 1.00 91.94 449 ILE A O 1
ATOM 3664 N N . ILE A 1 450 ? 1.584 -1.229 -16.116 1.00 93.12 450 ILE A N 1
ATOM 3665 C CA . ILE A 1 450 ? 0.928 -0.107 -16.797 1.00 93.12 450 ILE A CA 1
ATOM 3666 C C . ILE A 1 450 ? 1.012 -0.284 -18.303 1.00 93.12 450 ILE A C 1
ATOM 3668 O O . ILE A 1 450 ? 2.061 -0.643 -18.837 1.00 93.12 450 ILE A O 1
ATOM 3672 N N . ASN A 1 451 ? -0.113 -0.022 -18.964 1.00 94.31 451 ASN A N 1
ATOM 3673 C CA . ASN A 1 451 ? -0.228 -0.011 -20.405 1.00 94.31 451 ASN A CA 1
ATOM 3674 C C . ASN A 1 451 ? 0.636 1.128 -20.979 1.00 94.31 451 ASN A C 1
ATOM 3676 O O . ASN A 1 451 ? 0.303 2.299 -20.775 1.00 94.31 451 ASN A O 1
ATOM 3680 N N . PRO A 1 452 ? 1.710 0.817 -21.724 1.00 94.38 452 PRO A N 1
ATOM 3681 C CA . PRO A 1 452 ? 2.593 1.831 -22.268 1.00 94.38 452 PRO A CA 1
ATOM 3682 C C . PRO A 1 452 ? 1.991 2.565 -23.469 1.00 94.38 452 PRO A C 1
ATOM 3684 O O . PRO A 1 452 ? 2.568 3.547 -23.915 1.00 94.38 452 PRO A O 1
ATOM 3687 N N . THR A 1 453 ? 0.841 2.127 -23.995 1.00 93.81 453 THR A N 1
ATOM 3688 C CA . THR A 1 453 ? 0.140 2.825 -25.083 1.00 93.81 453 THR A CA 1
ATOM 3689 C C . THR A 1 453 ? -0.861 3.859 -24.577 1.00 93.81 453 THR A C 1
ATOM 3691 O O . THR A 1 453 ? -1.446 4.580 -25.379 1.00 93.81 453 THR A O 1
ATOM 3694 N N . SER A 1 454 ? -1.132 3.896 -23.271 1.00 95.00 454 SER A N 1
ATOM 3695 C CA . SER A 1 454 ? -2.082 4.840 -22.685 1.00 95.00 454 SER A CA 1
ATOM 3696 C C . SER A 1 454 ? -1.430 6.210 -22.504 1.00 95.00 454 SER A C 1
ATOM 3698 O O . SER A 1 454 ? -0.358 6.304 -21.904 1.00 95.00 454 SER A O 1
ATOM 3700 N N . ASP A 1 455 ? -2.099 7.276 -22.958 1.00 96.31 455 ASP A N 1
ATOM 3701 C CA . ASP A 1 455 ? -1.712 8.642 -22.600 1.00 96.31 455 ASP A CA 1
ATOM 3702 C C . ASP A 1 455 ? -2.119 8.924 -21.147 1.00 96.31 455 ASP A C 1
ATOM 3704 O O . ASP A 1 455 ? -3.266 9.227 -20.813 1.00 96.31 455 ASP A O 1
ATOM 3708 N N . ILE A 1 456 ? -1.147 8.798 -20.254 1.00 96.00 456 ILE A N 1
ATOM 3709 C CA . ILE A 1 456 ? -1.320 8.964 -18.814 1.00 96.00 456 ILE A CA 1
ATOM 3710 C C . ILE A 1 456 ? -1.635 10.425 -18.459 1.00 96.00 456 ILE A C 1
ATOM 3712 O O . ILE A 1 456 ? -2.297 10.686 -17.449 1.00 96.00 456 ILE A O 1
ATOM 3716 N N . LEU A 1 457 ? -1.221 11.384 -19.296 1.00 96.00 457 LEU A N 1
ATOM 3717 C CA . LEU A 1 457 ? -1.579 12.791 -19.127 1.00 96.00 457 LEU A CA 1
ATOM 3718 C C . LEU A 1 457 ? -3.053 13.036 -19.474 1.00 96.00 457 LEU A C 1
ATOM 3720 O O . LEU A 1 457 ? -3.732 13.789 -18.774 1.00 96.00 457 LEU A O 1
ATOM 3724 N N . GLU A 1 458 ? -3.580 12.374 -20.503 1.00 96.56 458 GLU A N 1
ATOM 3725 C CA . GLU A 1 458 ? -5.013 12.407 -20.809 1.00 96.56 458 GLU A CA 1
ATOM 3726 C C . GLU A 1 458 ? -5.836 11.805 -19.664 1.00 96.56 458 GLU A C 1
ATOM 3728 O O . GLU A 1 458 ? -6.804 12.418 -19.207 1.00 96.56 458 GLU A O 1
ATOM 3733 N N . VAL A 1 459 ? -5.401 10.663 -19.116 1.00 95.25 459 VAL A N 1
ATOM 3734 C CA . VAL A 1 459 ? -6.017 10.075 -17.916 1.00 95.25 459 VAL A CA 1
ATOM 3735 C C . VAL A 1 459 ? -6.030 11.082 -16.763 1.00 95.25 459 VAL A C 1
ATOM 3737 O O . VAL A 1 459 ? -7.050 11.227 -16.090 1.00 95.25 459 VAL A O 1
ATOM 3740 N N . HIS A 1 460 ? -4.944 11.836 -16.555 1.00 94.50 460 HIS A N 1
ATOM 3741 C CA . HIS A 1 460 ? -4.907 12.889 -15.540 1.00 94.50 460 HIS A CA 1
ATOM 3742 C C . HIS A 1 460 ? -5.940 13.990 -15.797 1.00 94.50 460 HIS A C 1
ATOM 3744 O O . HIS A 1 460 ? -6.683 14.346 -14.883 1.00 94.50 460 HIS A O 1
ATOM 3750 N N . ARG A 1 461 ? -6.011 14.523 -17.022 1.00 95.06 461 ARG A N 1
ATOM 3751 C CA . ARG A 1 461 ? -6.972 15.577 -17.401 1.00 95.06 461 ARG A CA 1
ATOM 3752 C C . ARG A 1 461 ? -8.412 15.107 -17.191 1.00 95.06 461 ARG A C 1
ATOM 3754 O O . ARG A 1 461 ? -9.228 15.830 -16.616 1.00 95.06 461 ARG A O 1
ATOM 3761 N N . ASN A 1 462 ? -8.694 13.866 -17.574 1.00 94.56 462 ASN A N 1
ATOM 3762 C CA . ASN A 1 462 ? -9.994 13.242 -17.393 1.00 94.56 462 ASN A CA 1
ATOM 3763 C C . ASN A 1 462 ? -10.325 12.991 -15.915 1.00 94.56 462 ASN A C 1
ATOM 3765 O O . ASN A 1 462 ? -11.445 13.248 -15.486 1.00 94.56 462 ASN A O 1
ATOM 3769 N N . HIS A 1 463 ? -9.358 12.562 -15.099 1.00 91.12 463 HIS A N 1
ATOM 3770 C CA . HIS A 1 463 ? -9.536 12.478 -13.648 1.00 91.12 463 HIS A CA 1
ATOM 3771 C C . HIS A 1 463 ? -9.789 13.857 -13.044 1.00 91.12 463 HIS A C 1
ATOM 3773 O O . HIS A 1 463 ? -10.672 14.005 -12.202 1.00 91.12 463 HIS A O 1
ATOM 3779 N N . ALA A 1 464 ? -9.029 14.873 -13.455 1.00 91.06 464 ALA A N 1
ATOM 3780 C CA . ALA A 1 464 ? -9.109 16.223 -12.919 1.00 91.06 464 ALA A CA 1
ATOM 3781 C C . ALA A 1 464 ? -10.480 16.870 -13.168 1.00 91.06 464 ALA A C 1
ATOM 3783 O O . ALA A 1 464 ? -10.957 17.588 -12.285 1.00 91.06 464 ALA A O 1
ATOM 3784 N N . SER A 1 465 ? -11.137 16.558 -14.289 1.00 93.44 465 SER A N 1
ATOM 3785 C CA . SER A 1 465 ? -12.469 17.073 -14.634 1.00 93.44 465 SER A CA 1
ATOM 3786 C C . SER A 1 465 ? -13.619 16.420 -13.855 1.00 93.44 465 SER A C 1
ATOM 3788 O O . SER A 1 465 ? -14.723 16.967 -13.819 1.00 93.44 465 SER A O 1
ATOM 3790 N N . LEU A 1 466 ? -13.386 15.287 -13.181 1.00 92.62 466 LEU A N 1
ATOM 3791 C CA . LEU A 1 466 ? -14.421 14.624 -12.391 1.00 92.62 466 LEU A CA 1
ATOM 3792 C C . LEU A 1 466 ? -14.831 15.448 -11.155 1.00 92.62 466 LEU A C 1
ATOM 3794 O O . LEU A 1 466 ? -13.967 16.012 -10.465 1.00 92.62 466 LEU A O 1
ATOM 3798 N N . PRO A 1 467 ? -16.127 15.429 -10.779 1.00 93.25 467 PRO A N 1
ATOM 3799 C CA . PRO A 1 467 ? -16.581 15.969 -9.504 1.00 93.25 467 PRO A CA 1
ATOM 3800 C C . PRO A 1 467 ? -15.849 15.313 -8.331 1.00 93.25 467 PRO A C 1
ATOM 3802 O O . PRO A 1 467 ? -15.608 14.102 -8.340 1.00 93.25 467 PRO A O 1
ATOM 3805 N N . TRP A 1 468 ? -15.562 16.088 -7.282 1.00 88.38 468 TRP A N 1
ATOM 3806 C CA . TRP A 1 468 ? -14.842 15.609 -6.093 1.00 88.38 468 TRP A CA 1
ATOM 3807 C C . TRP A 1 468 ? -15.461 14.349 -5.457 1.00 88.38 468 TRP A C 1
ATOM 3809 O O . TRP A 1 468 ? -14.738 13.464 -5.008 1.00 88.38 468 TRP A O 1
ATOM 3819 N N . SER A 1 469 ? -16.789 14.212 -5.473 1.00 89.88 469 SER A N 1
ATOM 3820 C CA . SER A 1 469 ? -17.474 13.024 -4.949 1.00 89.88 469 SER A CA 1
ATOM 3821 C C . SER A 1 469 ? -17.204 11.759 -5.771 1.00 89.88 469 SER A C 1
ATOM 3823 O O . SER A 1 469 ? -17.026 10.686 -5.200 1.00 89.88 469 SER A O 1
ATOM 3825 N N . SER A 1 470 ? -17.147 11.876 -7.102 1.00 92.06 470 SER A N 1
ATOM 3826 C CA . SER A 1 470 ? -16.851 10.752 -8.006 1.00 92.06 470 SER A CA 1
ATOM 3827 C C . SER A 1 470 ? -15.406 10.308 -7.850 1.00 92.06 470 SER A C 1
ATOM 3829 O O . SER A 1 470 ? -15.124 9.129 -7.687 1.00 92.06 470 SER A O 1
ATOM 3831 N N . LYS A 1 471 ? -14.516 11.295 -7.808 1.00 89.12 471 LYS A N 1
ATOM 3832 C CA . LYS A 1 471 ? -13.126 11.193 -7.383 1.00 89.12 471 LYS A CA 1
ATOM 3833 C C . LYS A 1 471 ? -12.999 10.351 -6.101 1.00 89.12 471 LYS A C 1
ATOM 3835 O O . LYS A 1 471 ? -12.519 9.222 -6.144 1.00 89.12 471 LYS A O 1
ATOM 3840 N N . LEU A 1 472 ? -13.562 10.826 -4.989 1.00 86.62 472 LEU A N 1
ATOM 3841 C CA . LEU A 1 472 ? -13.538 10.114 -3.707 1.00 86.62 472 LEU A CA 1
ATOM 3842 C C . LEU A 1 472 ? -14.068 8.673 -3.811 1.00 86.62 472 LEU A C 1
ATOM 3844 O O . LEU A 1 472 ? -13.483 7.759 -3.232 1.00 86.62 472 LEU A O 1
ATOM 3848 N N . TRP A 1 473 ? -15.158 8.459 -4.550 1.00 88.88 473 TRP A N 1
ATOM 3849 C CA . TRP A 1 473 ? -15.735 7.132 -4.755 1.00 88.88 473 TRP A CA 1
ATOM 3850 C C . TRP A 1 473 ? -14.771 6.177 -5.471 1.00 88.88 473 TRP A C 1
ATOM 3852 O O . TRP A 1 473 ? -14.559 5.058 -5.000 1.00 88.88 473 TRP A O 1
ATOM 3862 N N . TYR A 1 474 ? -14.143 6.625 -6.559 1.00 89.06 474 TYR A N 1
ATOM 3863 C CA . TYR A 1 474 ? -13.176 5.832 -7.315 1.00 89.06 474 TYR A CA 1
ATOM 3864 C C . TYR A 1 474 ? -11.931 5.486 -6.500 1.00 89.06 474 TYR A C 1
ATOM 3866 O O . TYR A 1 474 ? -11.468 4.355 -6.594 1.00 89.06 474 TYR A O 1
ATOM 3874 N N . ALA A 1 475 ? -11.449 6.370 -5.625 1.00 85.06 475 ALA A N 1
ATOM 3875 C CA . ALA A 1 475 ? -10.378 6.008 -4.693 1.00 85.06 475 ALA A CA 1
ATOM 3876 C C . ALA A 1 475 ? -10.801 5.051 -3.588 1.00 85.06 475 ALA A C 1
ATOM 3878 O O . ALA A 1 475 ? -10.030 4.166 -3.222 1.00 85.06 475 ALA A O 1
ATOM 3879 N N . ILE A 1 476 ? -12.000 5.216 -3.018 1.00 85.00 476 ILE A N 1
ATOM 3880 C CA . ILE A 1 476 ? -12.493 4.262 -2.020 1.00 85.00 476 ILE A CA 1
ATOM 3881 C C . ILE A 1 476 ? -12.562 2.877 -2.658 1.00 85.00 476 ILE A C 1
ATOM 3883 O O . ILE A 1 476 ? -12.108 1.911 -2.047 1.00 85.00 476 ILE A O 1
ATOM 3887 N N . LEU A 1 477 ? -13.066 2.781 -3.888 1.00 86.50 477 LEU A N 1
ATOM 3888 C CA . LEU A 1 477 ? -13.108 1.535 -4.649 1.00 86.50 477 LEU A CA 1
ATOM 3889 C C . LEU A 1 477 ? -11.759 1.120 -5.246 1.00 86.50 477 LEU A C 1
ATOM 3891 O O . LEU A 1 477 ? -11.644 -0.018 -5.672 1.00 86.50 477 LEU A O 1
ATOM 3895 N N . ASP A 1 478 ? -10.769 2.008 -5.267 1.00 86.38 478 ASP A N 1
ATOM 3896 C CA . ASP A 1 478 ? -9.483 1.866 -5.957 1.00 86.38 478 ASP A CA 1
ATOM 3897 C C . ASP A 1 478 ? -9.608 1.413 -7.426 1.00 86.38 478 ASP A C 1
ATOM 3899 O O . ASP A 1 478 ? -8.896 0.528 -7.904 1.00 86.38 478 ASP A O 1
ATOM 3903 N N . LYS A 1 479 ? -10.567 2.013 -8.142 1.00 87.56 479 LYS A N 1
ATOM 3904 C CA . LYS A 1 479 ? -10.936 1.668 -9.520 1.00 87.56 479 LYS A CA 1
ATOM 3905 C C . LYS A 1 479 ? -10.824 2.889 -10.429 1.00 87.56 479 LYS A C 1
ATOM 3907 O O . LYS A 1 479 ? -11.278 3.966 -10.054 1.00 87.56 479 LYS A O 1
ATOM 3912 N N . ALA A 1 480 ? -10.287 2.713 -11.637 1.00 88.50 480 ALA A N 1
ATOM 3913 C CA . ALA A 1 480 ? -10.315 3.763 -12.652 1.00 88.50 480 ALA A CA 1
ATOM 3914 C C . ALA A 1 480 ? -11.758 4.085 -13.101 1.00 88.50 480 ALA A C 1
ATOM 3916 O O . ALA A 1 480 ? -12.613 3.189 -13.146 1.00 88.50 480 ALA A O 1
ATOM 3917 N N . PRO A 1 481 ? -12.041 5.340 -13.485 1.00 90.44 481 PRO A N 1
ATOM 3918 C CA . PRO A 1 481 ? -13.256 5.685 -14.203 1.00 90.44 481 PRO A CA 1
ATOM 3919 C C . PRO A 1 481 ? -13.404 4.856 -15.492 1.00 90.44 481 PRO A C 1
ATOM 3921 O O . PRO A 1 481 ? -12.405 4.414 -16.072 1.00 90.44 481 PRO A O 1
ATOM 3924 N N . PRO A 1 482 ? -14.640 4.633 -15.973 1.00 91.19 482 PRO A N 1
ATOM 3925 C CA . PRO A 1 482 ? -14.874 3.914 -17.222 1.00 91.19 482 PRO A CA 1
ATOM 3926 C C . PRO A 1 482 ? -14.068 4.501 -18.390 1.00 91.19 482 PRO A C 1
ATOM 3928 O O . PRO A 1 482 ? -14.065 5.713 -18.595 1.00 91.19 482 PRO A O 1
ATOM 3931 N N . GLY A 1 483 ? -13.389 3.636 -19.149 1.00 90.50 483 GLY A N 1
ATOM 3932 C CA . GLY A 1 483 ? -12.573 4.028 -20.306 1.00 90.50 483 GLY A CA 1
ATOM 3933 C C . GLY A 1 483 ? -11.192 4.603 -19.975 1.00 90.50 483 GLY A C 1
ATOM 3934 O O . GLY A 1 483 ? -10.463 4.962 -20.889 1.00 90.50 483 GLY A O 1
ATOM 3935 N N . GLN A 1 484 ? -10.815 4.683 -18.696 1.00 92.81 484 GLN A N 1
ATOM 3936 C CA . GLN A 1 484 ? -9.550 5.285 -18.248 1.00 92.81 484 GLN A CA 1
ATOM 3937 C C . GLN A 1 484 ? -8.668 4.281 -17.497 1.00 92.81 484 GLN A C 1
ATOM 3939 O O . GLN A 1 484 ? -7.792 4.659 -16.724 1.00 92.81 484 GLN A O 1
ATOM 3944 N N . GLU A 1 485 ? -8.917 2.984 -17.685 1.00 93.00 485 GLU A N 1
ATOM 3945 C CA . GLU A 1 485 ? -8.075 1.945 -17.106 1.00 93.00 485 GLU A CA 1
ATOM 3946 C C . GLU A 1 485 ? -6.764 1.843 -17.888 1.00 93.00 485 GLU A C 1
ATOM 3948 O O . GLU A 1 485 ? -6.757 1.574 -19.087 1.00 93.00 485 GLU A O 1
ATOM 3953 N N . PHE A 1 486 ? -5.657 2.039 -17.181 1.00 93.94 486 PHE A N 1
ATOM 3954 C CA . PHE A 1 486 ? -4.301 1.907 -17.711 1.00 93.94 486 PHE A CA 1
ATOM 3955 C C . PHE A 1 486 ? -3.493 0.848 -16.956 1.00 93.94 486 PHE A C 1
ATOM 3957 O O . PHE A 1 486 ? -2.373 0.541 -17.357 1.00 93.94 486 PHE A O 1
ATOM 3964 N N . VAL A 1 487 ? -4.030 0.285 -15.866 1.00 92.62 487 VAL A N 1
ATOM 3965 C CA . VAL A 1 487 ? -3.388 -0.820 -15.150 1.00 92.62 487 VAL A CA 1
ATOM 3966 C C . VAL A 1 487 ? -3.659 -2.121 -15.902 1.00 92.62 487 VAL A C 1
ATOM 3968 O O . VAL A 1 487 ? -4.808 -2.475 -16.170 1.00 92.62 487 VAL A O 1
ATOM 3971 N N . LEU A 1 488 ? -2.592 -2.836 -16.249 1.00 91.38 488 LEU A N 1
ATOM 3972 C CA . LEU A 1 488 ? -2.661 -4.119 -16.939 1.00 91.38 488 LEU A CA 1
ATOM 3973 C C . LEU A 1 488 ? -3.090 -5.219 -15.961 1.00 91.38 488 LEU A C 1
ATOM 3975 O O . LEU A 1 488 ? -2.467 -5.396 -14.918 1.00 91.38 488 LEU A O 1
ATOM 3979 N N . ARG A 1 489 ? -4.140 -5.970 -16.322 1.00 88.50 489 ARG A N 1
ATOM 3980 C CA . ARG A 1 489 ? -4.685 -7.095 -15.534 1.00 88.50 489 ARG A CA 1
ATOM 3981 C C . ARG A 1 489 ? -4.391 -8.441 -16.171 1.00 88.50 489 ARG A C 1
ATOM 3983 O O . ARG A 1 489 ? -4.548 -8.588 -17.380 1.00 88.50 489 ARG A O 1
ATOM 3990 N N . GLY A 1 490 ? -4.032 -9.440 -15.392 1.00 84.88 490 GLY A N 1
ATOM 3991 C CA . GLY A 1 490 ? -3.719 -10.781 -15.858 1.00 84.88 490 GLY A CA 1
ATOM 3992 C C . GLY A 1 490 ? -2.233 -10.984 -16.100 1.00 84.88 490 GLY A C 1
ATOM 3993 O O . GLY A 1 490 ? -1.868 -11.762 -16.971 1.00 84.88 490 GLY A O 1
ATOM 3994 N N . THR A 1 491 ? -1.357 -10.285 -15.395 1.00 72.69 491 THR A N 1
ATOM 3995 C CA . THR A 1 491 ? 0.092 -10.400 -15.618 1.00 72.69 491 THR A CA 1
ATOM 3996 C C . THR A 1 491 ? 0.692 -11.739 -15.170 1.00 72.69 491 THR A C 1
ATOM 3998 O O . THR A 1 491 ? 1.850 -12.005 -15.470 1.00 72.69 491 THR A O 1
ATOM 4001 N N . ASP A 1 492 ? -0.093 -12.591 -14.507 1.00 69.00 492 ASP A N 1
ATOM 4002 C CA . ASP A 1 492 ? 0.358 -13.836 -13.869 1.00 69.00 492 ASP A CA 1
ATOM 4003 C C . ASP A 1 492 ? 0.086 -15.088 -14.717 1.00 69.00 492 ASP A C 1
ATOM 4005 O O . ASP A 1 492 ? -0.036 -16.183 -14.177 1.00 69.00 492 ASP A O 1
ATOM 4009 N N . SER A 1 493 ? -0.100 -14.961 -16.036 1.00 61.84 493 SER A N 1
ATOM 4010 C CA . SER A 1 493 ? -0.509 -16.129 -16.833 1.00 61.84 493 SER A CA 1
ATOM 4011 C C . SER A 1 493 ? 0.610 -17.139 -17.074 1.00 61.84 493 SER A C 1
ATOM 4013 O O . SER A 1 493 ? 0.334 -18.293 -17.402 1.00 61.84 493 SER A O 1
ATOM 4015 N N . VAL A 1 494 ? 1.863 -16.727 -16.872 1.00 67.75 494 VAL A N 1
ATOM 4016 C CA . VAL A 1 494 ? 3.010 -17.627 -16.930 1.00 67.75 494 VAL A CA 1
ATOM 4017 C C . VAL A 1 494 ? 3.273 -18.198 -15.549 1.00 67.75 494 VAL A C 1
ATOM 4019 O O . VAL A 1 494 ? 3.857 -17.534 -14.690 1.00 67.75 494 VAL A O 1
ATOM 4022 N N . ASP A 1 495 ? 2.918 -19.469 -15.376 1.00 62.19 495 ASP A N 1
ATOM 4023 C CA . ASP A 1 495 ? 3.497 -20.309 -14.335 1.00 62.19 495 ASP A CA 1
ATOM 4024 C C . ASP A 1 495 ? 4.984 -20.485 -14.655 1.00 62.19 495 ASP A C 1
ATOM 4026 O O . ASP A 1 495 ? 5.406 -21.454 -15.292 1.00 62.19 495 ASP A O 1
ATOM 4030 N N . LEU A 1 496 ? 5.808 -19.517 -14.248 1.00 70.44 496 LEU A N 1
ATOM 4031 C CA . LEU A 1 496 ? 7.238 -19.758 -14.192 1.00 70.44 496 LEU A CA 1
ATOM 4032 C C . LEU A 1 496 ? 7.411 -20.916 -13.215 1.00 70.44 496 LEU A C 1
ATOM 4034 O O . LEU A 1 496 ? 6.923 -20.803 -12.084 1.00 70.44 496 LEU A O 1
ATOM 4038 N N . PRO A 1 497 ? 8.053 -22.033 -13.616 1.00 61.62 497 PRO A N 1
ATOM 4039 C CA . PRO A 1 497 ? 8.363 -23.084 -12.671 1.00 61.62 497 PRO A CA 1
ATOM 4040 C C . PRO A 1 497 ? 9.115 -22.388 -11.551 1.00 61.62 497 PRO A C 1
ATOM 4042 O O . PRO A 1 497 ? 10.192 -21.839 -11.785 1.00 61.62 497 PRO A O 1
ATOM 4045 N N . LEU A 1 498 ? 8.481 -22.320 -10.376 1.00 54.56 498 LEU A N 1
ATOM 4046 C CA . LEU A 1 498 ? 9.043 -21.744 -9.168 1.00 54.56 498 LEU A CA 1
ATOM 4047 C C . LEU A 1 498 ? 10.251 -22.608 -8.832 1.00 54.56 498 LEU A C 1
ATOM 4049 O O . LEU A 1 498 ? 10.173 -23.538 -8.029 1.00 54.56 498 LEU A O 1
ATOM 4053 N N . GLY A 1 499 ? 11.364 -22.348 -9.509 1.00 51.28 499 GLY A N 1
ATOM 4054 C CA . GLY A 1 499 ? 12.664 -22.851 -9.167 1.00 51.28 499 GLY A CA 1
ATOM 4055 C C . GLY A 1 499 ? 12.956 -22.245 -7.815 1.00 51.28 499 GLY A C 1
ATOM 4056 O O . GLY A 1 499 ? 13.526 -21.166 -7.725 1.00 51.28 499 GLY A O 1
ATOM 4057 N N . ARG A 1 500 ? 12.518 -22.934 -6.756 1.00 43.12 500 ARG A N 1
ATOM 4058 C CA . ARG A 1 500 ? 12.843 -22.686 -5.348 1.00 43.12 500 ARG A CA 1
ATOM 4059 C C . ARG A 1 500 ? 14.326 -22.981 -5.100 1.00 43.12 500 ARG A C 1
ATOM 4061 O O . ARG A 1 500 ? 14.680 -23.682 -4.157 1.00 43.12 500 ARG A O 1
ATOM 4068 N N . GLY A 1 501 ? 15.196 -22.516 -5.988 1.00 41.19 501 GLY A N 1
ATOM 4069 C CA . GLY A 1 501 ? 16.619 -22.457 -5.753 1.00 41.19 501 GLY A CA 1
ATOM 4070 C C . GLY A 1 501 ? 16.907 -21.185 -4.959 1.00 41.19 501 GLY A C 1
ATOM 4071 O O . GLY A 1 501 ? 16.353 -20.135 -5.290 1.00 41.19 501 GLY A O 1
ATOM 4072 N N . PRO A 1 502 ? 17.739 -21.236 -3.907 1.00 39.66 502 PRO A N 1
ATOM 4073 C CA . PRO A 1 502 ? 18.291 -20.014 -3.335 1.00 39.66 502 PRO A CA 1
ATOM 4074 C C . PRO A 1 502 ? 18.932 -19.235 -4.483 1.00 39.66 502 PRO A C 1
ATOM 4076 O O . PRO A 1 502 ? 19.715 -19.836 -5.209 1.00 39.66 502 PRO A O 1
ATOM 4079 N N . LYS A 1 503 ? 18.548 -17.960 -4.667 1.00 50.56 503 LYS A N 1
ATOM 4080 C CA . LYS A 1 503 ? 19.135 -16.988 -5.612 1.00 50.56 503 LYS A CA 1
ATOM 4081 C C . LYS A 1 503 ? 20.513 -17.460 -6.098 1.00 50.56 503 LYS A C 1
ATOM 4083 O O . LYS A 1 503 ? 21.502 -17.270 -5.385 1.00 50.56 503 LYS A O 1
ATOM 4088 N N . ASN A 1 504 ? 20.581 -18.119 -7.257 1.00 41.94 504 ASN A N 1
ATOM 4089 C CA . ASN A 1 504 ? 21.859 -18.463 -7.871 1.00 41.94 504 ASN A CA 1
ATOM 4090 C C . ASN A 1 504 ? 22.421 -17.147 -8.431 1.00 41.94 504 ASN A C 1
ATOM 4092 O O . ASN A 1 504 ? 22.241 -16.824 -9.594 1.00 41.94 504 ASN A O 1
ATOM 4096 N N . GLY A 1 505 ? 23.025 -16.348 -7.549 1.00 56.81 505 GLY A N 1
ATOM 4097 C CA . GLY A 1 505 ? 23.585 -15.029 -7.844 1.00 56.81 505 GLY A CA 1
ATOM 4098 C C . GLY A 1 505 ? 22.621 -13.873 -7.567 1.00 56.81 505 GLY A C 1
ATOM 4099 O O . GLY A 1 505 ? 21.433 -13.934 -7.860 1.00 56.81 505 GLY A O 1
ATOM 4100 N N . LYS A 1 506 ? 23.143 -12.772 -7.014 1.00 62.62 506 LYS A N 1
ATOM 4101 C CA . LYS A 1 506 ? 22.421 -11.501 -6.789 1.00 62.62 506 LYS A CA 1
ATOM 4102 C C . LYS A 1 506 ? 22.135 -10.733 -8.095 1.00 62.62 506 LYS A C 1
ATOM 4104 O O . LYS A 1 506 ? 21.793 -9.556 -8.050 1.00 62.62 506 LYS A O 1
ATOM 4109 N N . ASP A 1 507 ? 22.288 -11.396 -9.235 1.00 77.62 507 ASP A N 1
ATOM 4110 C CA . ASP A 1 507 ? 22.541 -10.772 -10.528 1.00 77.62 507 ASP A CA 1
ATOM 4111 C C . ASP A 1 507 ? 21.534 -11.186 -11.613 1.00 77.62 507 ASP A C 1
ATOM 4113 O O . ASP A 1 507 ? 21.609 -10.668 -12.726 1.00 77.62 507 ASP A O 1
ATOM 4117 N N . GLU A 1 508 ? 20.584 -12.080 -11.314 1.00 85.38 508 GLU A N 1
ATOM 4118 C CA . GLU A 1 508 ? 19.523 -12.468 -12.250 1.00 85.38 508 GLU A CA 1
ATOM 4119 C C . GLU A 1 508 ? 18.229 -11.670 -12.030 1.00 85.38 508 GLU A C 1
ATOM 4121 O O . GLU A 1 508 ? 17.749 -11.516 -10.905 1.00 85.38 508 GLU A O 1
ATOM 4126 N N . VAL A 1 509 ? 17.641 -11.190 -13.126 1.00 86.38 509 VAL A N 1
ATOM 4127 C CA . VAL A 1 509 ? 16.357 -10.484 -13.175 1.00 86.38 509 VAL A CA 1
ATOM 4128 C C . VAL A 1 509 ? 15.480 -11.129 -14.226 1.00 86.38 509 VAL A C 1
ATOM 4130 O O . VAL A 1 509 ? 15.883 -11.235 -15.379 1.00 86.38 509 VAL A O 1
ATOM 4133 N N . THR A 1 510 ? 14.257 -11.492 -13.865 1.00 89.06 510 THR A N 1
ATOM 4134 C CA . THR A 1 510 ? 13.267 -11.963 -14.838 1.00 89.06 510 THR A CA 1
ATOM 4135 C C . THR A 1 510 ? 12.228 -10.880 -15.087 1.00 89.06 510 THR A C 1
ATOM 4137 O O . THR A 1 510 ? 11.695 -10.326 -14.130 1.00 89.06 510 THR A O 1
ATOM 4140 N N . PHE A 1 511 ? 11.917 -10.603 -16.349 1.00 90.31 511 PHE A N 1
ATOM 4141 C CA . PHE A 1 511 ? 10.790 -9.781 -16.783 1.00 90.31 511 PHE A CA 1
ATOM 4142 C C . PHE A 1 511 ? 9.721 -10.664 -17.398 1.00 90.31 511 PHE A C 1
ATOM 4144 O O . PHE A 1 511 ? 10.033 -11.595 -18.138 1.00 90.31 511 PHE A O 1
ATOM 4151 N N . VAL A 1 512 ? 8.471 -10.329 -17.115 1.00 90.94 512 VAL A N 1
ATOM 4152 C CA . VAL A 1 512 ? 7.295 -10.895 -17.764 1.00 90.94 512 VAL A CA 1
ATOM 4153 C C . VAL A 1 512 ? 6.511 -9.734 -18.362 1.00 90.94 512 VAL A C 1
ATOM 4155 O O . VAL A 1 512 ? 6.109 -8.805 -17.657 1.00 90.94 512 VAL A O 1
ATOM 4158 N N . ASP A 1 513 ? 6.330 -9.763 -19.676 1.00 91.56 513 ASP A N 1
ATOM 4159 C CA . ASP A 1 513 ? 5.628 -8.720 -20.421 1.00 91.56 513 ASP A CA 1
ATOM 4160 C C . ASP A 1 513 ? 4.720 -9.341 -21.480 1.00 91.56 513 ASP A C 1
ATOM 4162 O O . ASP A 1 513 ? 4.961 -10.458 -21.929 1.00 91.56 513 ASP A O 1
ATOM 4166 N N . ARG A 1 514 ? 3.687 -8.624 -21.915 1.00 90.56 514 ARG A N 1
ATOM 4167 C CA . ARG A 1 514 ? 2.843 -9.102 -23.018 1.00 90.56 514 ARG A CA 1
ATOM 4168 C C . ARG A 1 514 ? 3.498 -8.752 -24.333 1.00 90.56 514 ARG A C 1
ATOM 4170 O O . ARG A 1 514 ? 4.004 -7.636 -24.482 1.00 90.56 514 ARG A O 1
ATOM 4177 N N . SER A 1 515 ? 3.394 -9.638 -25.316 1.00 89.25 515 SER A N 1
ATOM 4178 C CA . SER A 1 515 ? 3.970 -9.382 -26.631 1.00 89.25 515 SER A CA 1
ATOM 4179 C C . SER A 1 515 ? 3.568 -8.028 -27.251 1.00 89.25 515 SER A C 1
ATOM 4181 O O . SER A 1 515 ? 4.476 -7.301 -27.669 1.00 89.25 515 SER A O 1
ATOM 4183 N N . PRO A 1 516 ? 2.297 -7.567 -27.218 1.00 90.25 516 PRO A N 1
ATOM 4184 C CA . PRO A 1 516 ? 1.941 -6.281 -27.820 1.00 90.25 516 PRO A CA 1
ATOM 4185 C C . PRO A 1 516 ? 2.443 -5.083 -27.005 1.00 90.25 516 PRO A C 1
ATOM 4187 O O . PRO A 1 516 ? 2.769 -4.039 -27.565 1.00 90.25 516 PRO A O 1
ATOM 4190 N N . CYS A 1 517 ? 2.557 -5.225 -25.680 1.00 92.38 517 CYS A N 1
ATOM 4191 C CA . CYS A 1 517 ? 3.116 -4.182 -24.820 1.00 92.38 517 CYS A CA 1
ATOM 4192 C C . CYS A 1 517 ? 4.621 -4.025 -25.053 1.00 92.38 517 CYS A C 1
ATOM 4194 O O . CYS A 1 517 ? 5.107 -2.903 -25.155 1.00 92.38 517 CYS A O 1
ATOM 4196 N N . LEU A 1 518 ? 5.340 -5.143 -25.186 1.00 91.25 518 LEU A N 1
ATOM 4197 C CA . LEU A 1 518 ? 6.773 -5.166 -25.471 1.00 91.25 518 LEU A CA 1
ATOM 4198 C C . LEU A 1 518 ? 7.090 -4.674 -26.893 1.00 91.25 518 LEU A C 1
ATOM 4200 O O . LEU A 1 518 ? 8.149 -4.095 -27.128 1.00 91.25 518 LEU A O 1
ATOM 4204 N N . GLN A 1 519 ? 6.179 -4.891 -27.846 1.00 89.69 519 GLN A N 1
ATOM 4205 C CA . GLN A 1 519 ? 6.269 -4.323 -29.192 1.00 89.69 519 GLN A CA 1
ATOM 4206 C C . GLN A 1 519 ? 6.070 -2.801 -29.177 1.00 89.69 519 GLN A C 1
ATOM 4208 O O . GLN A 1 519 ? 6.847 -2.077 -29.800 1.00 89.69 519 GLN A O 1
ATOM 4213 N N . ALA A 1 520 ? 5.049 -2.319 -28.460 1.00 90.44 520 ALA A N 1
ATOM 4214 C CA . ALA A 1 520 ? 4.757 -0.892 -28.345 1.00 90.44 520 ALA A CA 1
ATOM 4215 C C . ALA A 1 520 ? 5.831 -0.133 -27.552 1.00 90.44 520 ALA A C 1
ATOM 4217 O O . ALA A 1 520 ? 6.189 0.994 -27.890 1.00 90.44 520 ALA A O 1
ATOM 4218 N N . ASP A 1 521 ? 6.356 -0.758 -26.502 1.00 90.94 521 ASP A N 1
ATOM 4219 C CA . ASP A 1 521 ? 7.377 -0.194 -25.638 1.00 90.94 521 ASP A CA 1
ATOM 4220 C C . ASP A 1 521 ? 8.438 -1.242 -25.262 1.00 90.94 521 ASP A C 1
ATOM 4222 O O . ASP A 1 521 ? 8.321 -1.919 -24.234 1.00 90.94 521 ASP A O 1
ATOM 4226 N N . PRO A 1 522 ? 9.511 -1.342 -26.061 1.00 90.94 522 PRO A N 1
ATOM 4227 C CA . PRO A 1 522 ? 10.638 -2.211 -25.765 1.00 90.94 522 PRO A CA 1
ATOM 4228 C C . PRO A 1 522 ? 11.324 -1.890 -24.429 1.00 90.94 522 PRO A C 1
ATOM 4230 O O . PRO A 1 522 ? 11.534 -0.726 -24.068 1.00 90.94 522 PRO A O 1
ATOM 4233 N N . ILE A 1 523 ? 11.771 -2.934 -23.730 1.00 88.75 523 ILE A N 1
ATOM 4234 C CA . ILE A 1 523 ? 12.548 -2.799 -22.494 1.00 88.75 523 ILE A CA 1
ATOM 4235 C C . ILE A 1 523 ? 13.940 -2.278 -22.849 1.00 88.75 523 ILE A C 1
ATOM 4237 O O . ILE A 1 523 ? 14.626 -2.833 -23.704 1.00 88.75 523 ILE A O 1
ATOM 4241 N N . ARG A 1 524 ? 14.387 -1.222 -22.170 1.00 85.75 524 ARG A N 1
ATOM 4242 C CA . ARG A 1 524 ? 15.725 -0.651 -22.352 1.00 85.75 524 ARG A CA 1
ATOM 4243 C C . ARG A 1 524 ? 16.562 -0.948 -21.124 1.00 85.75 524 ARG A C 1
ATOM 4245 O O . ARG A 1 524 ? 16.199 -0.575 -20.013 1.00 85.75 524 ARG A O 1
ATOM 4252 N N . VAL A 1 525 ? 17.682 -1.628 -21.328 1.00 81.25 525 VAL A N 1
ATOM 4253 C CA . VAL A 1 525 ? 18.591 -2.023 -20.253 1.00 81.25 525 VAL A CA 1
ATOM 4254 C C . VAL A 1 525 ? 19.935 -1.359 -20.480 1.00 81.25 525 VAL A C 1
ATOM 4256 O O . VAL A 1 525 ? 20.517 -1.463 -21.563 1.00 81.25 525 VAL A O 1
ATOM 4259 N N . ASN A 1 526 ? 20.435 -0.704 -19.435 1.00 75.75 526 ASN A N 1
ATOM 4260 C CA . ASN A 1 526 ? 21.810 -0.245 -19.366 1.00 75.75 526 ASN A CA 1
ATOM 4261 C C . ASN A 1 526 ? 22.653 -1.205 -18.529 1.00 75.75 526 ASN A C 1
ATOM 4263 O O . ASN A 1 526 ? 22.373 -1.408 -17.347 1.00 75.75 526 ASN A O 1
ATOM 4267 N N . SER A 1 527 ? 23.681 -1.810 -19.117 1.00 71.19 527 SER A N 1
ATOM 4268 C CA . SER A 1 527 ? 24.619 -2.635 -18.356 1.00 71.19 527 SER A CA 1
ATOM 4269 C C . SER A 1 527 ? 25.929 -2.832 -19.113 1.00 71.19 527 SER A C 1
ATOM 4271 O O . SER A 1 527 ? 25.944 -2.944 -20.334 1.00 71.19 527 SER A O 1
ATOM 4273 N N . ARG A 1 528 ? 27.037 -2.954 -18.368 1.00 71.94 528 ARG A N 1
ATOM 4274 C CA . ARG A 1 528 ? 28.378 -3.291 -18.890 1.00 71.94 528 ARG A CA 1
ATOM 4275 C C . ARG A 1 528 ? 28.539 -4.773 -19.267 1.00 71.94 528 ARG A C 1
ATOM 4277 O O . ARG A 1 528 ? 29.658 -5.226 -19.486 1.00 71.94 528 ARG A O 1
ATOM 4284 N N . GLY A 1 529 ? 27.439 -5.510 -19.355 1.00 74.38 529 GLY A N 1
ATOM 4285 C CA . GLY A 1 529 ? 27.384 -6.853 -19.910 1.00 74.38 529 GLY A CA 1
ATOM 4286 C C . GLY A 1 529 ? 26.417 -7.753 -19.155 1.00 74.38 529 GLY A C 1
ATOM 4287 O O . GLY A 1 529 ? 26.329 -7.706 -17.927 1.00 74.38 529 GLY A O 1
ATOM 4288 N N . PHE A 1 530 ? 25.657 -8.546 -19.902 1.00 81.88 530 PHE A N 1
ATOM 4289 C CA . PHE A 1 530 ? 24.694 -9.493 -19.352 1.00 81.88 530 PHE A CA 1
ATOM 4290 C C . PHE A 1 530 ? 24.414 -10.624 -20.338 1.00 81.88 530 PHE A C 1
ATOM 4292 O O . PHE A 1 530 ? 24.628 -10.493 -21.549 1.00 81.88 530 PHE A O 1
ATOM 4299 N N . PHE A 1 531 ? 23.940 -11.737 -19.794 1.00 83.81 531 PHE A N 1
ATOM 4300 C CA . PHE A 1 531 ? 23.302 -12.793 -20.560 1.00 83.81 531 PHE A CA 1
ATOM 4301 C C . PHE A 1 531 ? 21.811 -12.508 -20.664 1.00 83.81 531 PHE A C 1
ATOM 4303 O O . PHE A 1 531 ? 21.194 -12.068 -19.693 1.00 83.81 531 PHE A O 1
ATOM 4310 N N . ILE A 1 532 ? 21.255 -12.751 -21.846 1.00 84.12 532 ILE A N 1
ATOM 4311 C CA . ILE A 1 532 ? 19.821 -12.677 -22.108 1.00 84.12 532 ILE A CA 1
ATOM 4312 C C . ILE A 1 532 ? 19.352 -14.074 -22.479 1.00 84.12 532 ILE A C 1
ATOM 4314 O O . ILE A 1 532 ? 19.882 -14.670 -23.419 1.00 84.12 532 ILE A O 1
ATOM 4318 N N . GLU A 1 533 ? 18.349 -14.560 -21.761 1.00 85.50 533 GLU A N 1
ATOM 4319 C CA . GLU A 1 533 ? 17.582 -15.754 -22.102 1.00 85.50 533 GLU A CA 1
ATOM 4320 C C . GLU A 1 533 ? 16.133 -15.335 -22.367 1.00 85.50 533 GLU A C 1
ATOM 4322 O O . GLU A 1 533 ? 15.546 -14.548 -21.620 1.00 85.50 533 GLU A O 1
ATOM 4327 N N . PHE A 1 534 ? 15.571 -15.847 -23.457 1.00 85.69 534 PHE A N 1
ATOM 4328 C CA . PHE A 1 534 ? 14.215 -15.551 -23.900 1.00 85.69 534 PHE A CA 1
ATOM 4329 C C . PHE A 1 534 ? 13.371 -16.820 -23.887 1.00 85.69 534 PHE A C 1
ATOM 4331 O O . PHE A 1 534 ? 13.733 -17.822 -24.510 1.00 85.69 534 PHE A O 1
ATOM 4338 N N . ASP A 1 535 ? 12.225 -16.753 -23.219 1.00 82.62 535 ASP A N 1
ATOM 4339 C CA . ASP A 1 535 ? 11.212 -17.798 -23.230 1.00 82.62 535 ASP A CA 1
ATOM 4340 C C . ASP A 1 535 ? 9.817 -17.193 -23.454 1.00 82.62 535 ASP A C 1
ATOM 4342 O O . ASP A 1 535 ? 9.571 -16.008 -23.235 1.00 82.62 535 ASP A O 1
ATOM 4346 N N . THR A 1 536 ? 8.889 -18.007 -23.937 1.00 80.50 536 THR A N 1
ATOM 4347 C CA . THR A 1 536 ? 7.502 -17.634 -24.223 1.00 80.50 536 THR A CA 1
ATOM 4348 C C . THR A 1 536 ? 6.582 -18.749 -23.753 1.00 80.50 536 THR A C 1
ATOM 4350 O O . THR A 1 536 ? 6.871 -19.930 -23.971 1.00 80.50 536 THR A O 1
ATOM 4353 N N . ALA A 1 537 ? 5.442 -18.404 -23.152 1.00 70.56 537 ALA A N 1
ATOM 4354 C CA . ALA A 1 537 ? 4.464 -19.414 -22.731 1.00 70.56 537 ALA A CA 1
ATOM 4355 C C . ALA A 1 537 ? 3.837 -20.160 -23.929 1.00 70.56 537 ALA A C 1
ATOM 4357 O O . ALA A 1 537 ? 3.478 -21.333 -23.830 1.00 70.56 537 ALA A O 1
ATOM 4358 N N . HIS A 1 538 ? 3.754 -19.503 -25.091 1.00 68.81 538 HIS A N 1
ATOM 4359 C CA . HIS A 1 538 ? 3.128 -20.037 -26.300 1.00 68.81 538 HIS A CA 1
ATOM 4360 C C . HIS A 1 538 ? 4.135 -20.600 -27.312 1.00 68.81 538 HIS A C 1
ATOM 4362 O O . HIS A 1 538 ? 5.300 -20.204 -27.347 1.00 68.81 538 HIS A O 1
ATOM 4368 N N . LYS A 1 539 ? 3.652 -21.494 -28.192 1.00 65.94 539 LYS A N 1
ATOM 4369 C CA . LYS A 1 539 ? 4.380 -22.037 -29.363 1.00 65.94 539 LYS A CA 1
ATOM 4370 C C . LYS A 1 539 ? 4.629 -20.997 -30.471 1.00 65.94 539 LYS A C 1
ATOM 4372 O O . LYS A 1 539 ? 5.041 -21.371 -31.566 1.00 65.94 539 LYS A O 1
ATOM 4377 N N . ALA A 1 540 ? 4.320 -19.727 -30.230 1.00 65.31 540 ALA A N 1
ATOM 4378 C CA . ALA A 1 540 ? 4.527 -18.673 -31.204 1.00 65.31 540 ALA A CA 1
ATOM 4379 C C . ALA A 1 540 ? 6.022 -18.543 -31.532 1.00 65.31 540 ALA A C 1
ATOM 4381 O O . ALA A 1 540 ? 6.873 -18.506 -30.642 1.00 65.31 540 ALA A O 1
ATOM 4382 N N . ASN A 1 541 ? 6.340 -18.478 -32.826 1.00 68.62 541 ASN A N 1
ATOM 4383 C CA . ASN A 1 541 ? 7.705 -18.338 -33.337 1.00 68.62 541 ASN A CA 1
ATOM 4384 C C . ASN A 1 541 ? 8.176 -16.880 -33.241 1.00 68.62 541 ASN A C 1
ATOM 4386 O O . ASN A 1 541 ? 8.573 -16.276 -34.240 1.00 68.62 541 ASN A O 1
ATOM 4390 N N . TYR A 1 542 ? 8.103 -16.289 -32.051 1.00 74.44 542 TYR A N 1
ATOM 4391 C CA . TYR A 1 542 ? 8.660 -14.963 -31.847 1.00 74.44 542 TYR A CA 1
ATOM 4392 C C . TYR A 1 542 ? 10.172 -15.006 -31.888 1.00 74.44 542 TYR A C 1
ATOM 4394 O O . TYR A 1 542 ? 10.819 -15.929 -31.390 1.00 74.44 542 TYR A O 1
ATOM 4402 N N . ARG A 1 543 ? 10.724 -13.943 -32.459 1.00 79.31 543 ARG A N 1
ATOM 4403 C CA . ARG A 1 543 ? 12.122 -13.606 -32.279 1.00 79.31 543 ARG A CA 1
ATOM 4404 C C . ARG A 1 543 ? 12.194 -12.328 -31.476 1.00 79.31 543 ARG A C 1
ATOM 4406 O O . ARG A 1 543 ? 11.600 -11.321 -31.869 1.00 79.31 543 ARG A O 1
ATOM 4413 N N . LEU A 1 544 ? 12.925 -12.383 -30.374 1.00 81.75 544 LEU A N 1
ATOM 4414 C CA . LEU A 1 544 ? 13.235 -11.203 -29.590 1.00 81.75 544 LEU A CA 1
ATOM 4415 C C . LEU A 1 544 ? 14.199 -10.347 -30.412 1.00 81.75 544 LEU A C 1
ATOM 4417 O O . LEU A 1 544 ? 15.280 -10.811 -30.782 1.00 81.75 544 LEU A O 1
ATOM 4421 N N . GLN A 1 545 ? 13.788 -9.128 -30.744 1.00 86.50 545 GLN A N 1
ATOM 4422 C CA . GLN A 1 545 ? 14.639 -8.156 -31.409 1.00 86.50 545 GLN A CA 1
ATOM 4423 C C . GLN A 1 545 ? 15.481 -7.469 -30.342 1.00 86.50 545 GLN A C 1
ATOM 4425 O O . GLN A 1 545 ? 14.974 -6.770 -29.464 1.00 86.50 545 GLN A O 1
ATOM 4430 N N . LEU A 1 546 ? 16.783 -7.675 -30.435 1.00 82.94 546 LEU A N 1
ATOM 4431 C CA . LEU A 1 546 ? 17.768 -6.984 -29.638 1.00 82.94 546 LEU A CA 1
ATOM 4432 C C . LEU A 1 546 ? 18.456 -5.947 -30.493 1.00 82.94 546 LEU A C 1
ATOM 4434 O O . LEU A 1 546 ? 19.137 -6.281 -31.460 1.00 82.94 546 LEU A O 1
ATOM 4438 N N . ARG A 1 547 ? 18.307 -4.688 -30.111 1.00 80.94 547 ARG A N 1
ATOM 4439 C CA . ARG A 1 547 ? 18.989 -3.575 -30.756 1.00 80.94 547 ARG A CA 1
ATOM 4440 C C . ARG A 1 547 ? 19.929 -2.950 -29.750 1.00 80.94 547 ARG A C 1
ATOM 4442 O O . ARG A 1 547 ? 19.478 -2.390 -28.753 1.00 80.94 547 ARG A O 1
ATOM 4449 N N . GLY A 1 548 ? 21.229 -3.076 -29.990 1.00 77.50 548 GLY A N 1
ATOM 4450 C CA . GLY A 1 548 ? 22.229 -2.473 -29.120 1.00 77.50 548 GLY A CA 1
ATOM 4451 C C . GLY A 1 548 ? 23.112 -1.483 -29.857 1.00 77.50 548 GLY A C 1
ATOM 4452 O O . GLY A 1 548 ? 23.468 -1.686 -31.018 1.00 77.50 548 GLY A O 1
ATOM 4453 N N . CYS A 1 549 ? 23.428 -0.395 -29.167 1.00 74.75 549 CYS A N 1
ATOM 4454 C CA . CYS A 1 549 ? 24.067 0.781 -29.742 1.00 74.75 549 CYS A CA 1
ATOM 4455 C C . CYS A 1 549 ? 25.371 1.068 -28.981 1.00 74.75 549 CYS A C 1
ATOM 4457 O O . CYS A 1 549 ? 25.401 1.034 -27.743 1.00 74.75 549 CYS A O 1
ATOM 4459 N N . SER A 1 550 ? 26.462 1.309 -29.715 1.00 66.06 550 SER A N 1
ATOM 4460 C CA . SER A 1 550 ? 27.768 1.681 -29.145 1.00 66.06 550 SER A CA 1
ATOM 4461 C C . SER A 1 550 ? 27.776 3.118 -28.616 1.00 66.06 550 SER A C 1
ATOM 4463 O O . SER A 1 550 ? 28.420 3.399 -27.601 1.00 66.06 550 SER A O 1
ATOM 4465 N N . ASP A 1 551 ? 27.004 3.998 -29.257 1.00 64.06 551 ASP A N 1
ATOM 4466 C CA . ASP A 1 551 ? 26.825 5.404 -28.900 1.00 64.06 551 ASP A CA 1
ATOM 4467 C C . ASP A 1 551 ? 25.339 5.798 -28.831 1.00 64.06 551 ASP A C 1
ATOM 4469 O O . ASP A 1 551 ? 24.454 4.972 -29.042 1.00 64.06 551 ASP A O 1
ATOM 4473 N N . ILE A 1 552 ? 25.064 7.055 -28.456 1.00 59.41 552 ILE A N 1
ATOM 4474 C CA . ILE A 1 552 ? 23.697 7.592 -28.297 1.00 59.41 552 ILE A CA 1
ATOM 4475 C C . ILE A 1 552 ? 22.953 7.618 -29.641 1.00 59.41 552 ILE A C 1
ATOM 4477 O O . ILE A 1 552 ? 21.724 7.563 -29.657 1.00 59.41 552 ILE A O 1
ATOM 4481 N N . ASN A 1 553 ? 23.678 7.684 -30.764 1.00 64.25 553 ASN A N 1
ATOM 4482 C CA . ASN A 1 553 ? 23.046 7.677 -32.073 1.00 64.25 553 ASN A CA 1
ATOM 4483 C C . ASN A 1 553 ? 22.419 6.301 -32.350 1.00 64.25 553 ASN A C 1
ATOM 4485 O O . ASN A 1 553 ? 23.119 5.313 -32.580 1.00 64.25 553 ASN A O 1
ATOM 4489 N N . LEU A 1 554 ? 21.084 6.256 -32.337 1.00 63.69 554 LEU A N 1
ATOM 4490 C CA . LEU A 1 554 ? 20.316 5.039 -32.581 1.00 63.69 554 LEU A CA 1
ATOM 4491 C C . LEU A 1 554 ? 20.488 4.506 -34.013 1.00 63.69 554 LEU A C 1
ATOM 4493 O O . LEU A 1 554 ? 20.109 3.371 -34.293 1.00 63.69 554 LEU A O 1
ATOM 4497 N N . GLU A 1 555 ? 21.046 5.286 -34.933 1.00 66.81 555 GLU A N 1
ATOM 4498 C CA . GLU A 1 555 ? 21.230 4.879 -36.329 1.00 66.81 555 GLU A CA 1
ATOM 4499 C C . GLU A 1 555 ? 22.330 3.821 -36.512 1.00 66.81 555 GLU A C 1
ATOM 4501 O O . GLU A 1 555 ? 22.245 3.012 -37.430 1.00 66.81 555 GLU A O 1
ATOM 4506 N N . GLU A 1 556 ? 23.309 3.742 -35.604 1.00 72.56 556 GLU A N 1
ATOM 4507 C CA . GLU A 1 556 ? 24.424 2.779 -35.685 1.00 72.56 556 GLU A CA 1
ATOM 4508 C C . GLU A 1 556 ? 24.187 1.490 -34.879 1.00 72.56 556 GLU A C 1
ATOM 4510 O O . GLU A 1 556 ? 25.108 0.706 -34.627 1.00 72.56 556 GLU A O 1
ATOM 4515 N N . CYS A 1 557 ? 22.955 1.249 -34.430 1.00 78.44 557 CYS A N 1
ATOM 4516 C CA . CYS A 1 557 ? 22.679 0.080 -33.607 1.00 78.44 557 CYS A CA 1
ATOM 4517 C C . CYS A 1 557 ? 22.743 -1.213 -34.421 1.00 78.44 557 CYS A C 1
ATOM 4519 O O . CYS A 1 557 ? 22.172 -1.331 -35.505 1.00 78.44 557 CYS A O 1
ATOM 4521 N N . LYS A 1 558 ? 23.364 -2.235 -33.837 1.00 84.56 558 LYS A N 1
ATOM 4522 C CA . LYS A 1 558 ? 23.327 -3.592 -34.375 1.00 84.56 558 LYS A CA 1
ATOM 4523 C C . LYS A 1 558 ? 22.059 -4.278 -33.901 1.00 84.56 558 LYS A C 1
ATOM 4525 O O . LYS A 1 558 ? 21.784 -4.321 -32.699 1.00 84.56 558 LYS A O 1
ATOM 4530 N N . GLU A 1 559 ? 21.320 -4.837 -34.848 1.00 87.75 559 GLU A N 1
ATOM 4531 C CA . GLU A 1 559 ? 20.161 -5.670 -34.563 1.00 87.75 559 GLU A CA 1
ATOM 4532 C C . GLU A 1 559 ? 20.546 -7.147 -34.546 1.00 87.75 559 GLU A C 1
ATOM 4534 O O . GLU A 1 559 ? 21.314 -7.631 -35.380 1.00 87.75 559 GLU A O 1
ATOM 4539 N N . LYS A 1 560 ? 19.990 -7.875 -33.586 1.00 88.56 560 LYS A N 1
ATOM 4540 C CA . LYS A 1 560 ? 20.107 -9.320 -33.467 1.00 88.56 560 LYS A CA 1
ATOM 4541 C C . LYS A 1 560 ? 18.751 -9.887 -33.094 1.00 88.56 560 LYS A C 1
ATOM 4543 O O . LYS A 1 560 ? 18.033 -9.307 -32.291 1.00 88.56 560 LYS A O 1
ATOM 4548 N N . TYR A 1 561 ? 18.426 -11.037 -33.657 1.00 89.19 561 TYR A N 1
ATOM 4549 C CA . TYR A 1 561 ? 17.191 -11.745 -33.366 1.00 89.19 561 TYR A CA 1
ATOM 4550 C C . TYR A 1 561 ? 17.525 -13.005 -32.575 1.00 89.19 561 TYR A C 1
ATOM 4552 O O . TYR A 1 561 ? 18.402 -13.761 -32.990 1.00 89.19 561 TYR A O 1
ATOM 4560 N N . ILE A 1 562 ? 16.851 -13.201 -31.445 1.00 86.69 562 ILE A N 1
ATOM 4561 C CA . ILE A 1 562 ? 17.029 -14.363 -30.568 1.00 86.69 562 ILE A CA 1
ATOM 4562 C C . ILE A 1 562 ? 15.796 -15.256 -30.654 1.00 86.69 562 ILE A C 1
ATOM 4564 O O . ILE A 1 562 ? 14.671 -14.762 -30.547 1.00 86.69 562 ILE A O 1
ATOM 4568 N N . SER A 1 563 ? 16.010 -16.560 -30.819 1.00 87.88 563 SER A N 1
ATOM 4569 C CA . SER A 1 563 ? 14.942 -17.566 -30.746 1.00 87.88 563 SER A CA 1
ATOM 4570 C C . SER A 1 563 ? 14.721 -18.041 -29.306 1.00 87.88 563 SER A C 1
ATOM 4572 O O . SER A 1 563 ? 15.614 -17.956 -28.464 1.00 87.88 563 SER A O 1
ATOM 4574 N N . LYS A 1 564 ? 13.536 -18.588 -29.016 1.00 86.69 564 LYS A N 1
ATOM 4575 C CA . LYS A 1 564 ? 13.218 -19.194 -27.712 1.00 86.69 564 LYS A CA 1
ATOM 4576 C C . LYS A 1 564 ? 14.304 -20.186 -27.259 1.00 86.69 564 LYS A C 1
ATOM 4578 O O . LYS A 1 564 ? 14.684 -21.073 -28.021 1.00 86.69 564 LYS A O 1
ATOM 4583 N N . GLY A 1 565 ? 14.756 -20.052 -26.012 1.00 84.19 565 GLY A N 1
ATOM 4584 C CA . GLY A 1 565 ? 15.753 -20.920 -25.375 1.00 84.19 565 GLY A CA 1
ATOM 4585 C C . GLY A 1 565 ? 17.210 -20.643 -25.766 1.00 84.19 565 GLY A C 1
ATOM 4586 O O . GLY A 1 565 ? 18.115 -21.249 -25.195 1.00 84.19 565 GLY A O 1
ATOM 4587 N N . GLU A 1 566 ? 17.470 -19.735 -26.709 1.00 86.69 566 GLU A N 1
ATOM 4588 C CA . GLU A 1 566 ? 18.834 -19.314 -27.011 1.00 86.69 566 GLU A CA 1
ATOM 4589 C C . GLU A 1 566 ? 19.341 -18.336 -25.939 1.00 86.69 566 GLU A C 1
ATOM 4591 O O . GLU A 1 566 ? 18.698 -17.329 -25.635 1.00 86.69 566 GLU A O 1
ATOM 4596 N N . ILE A 1 567 ? 20.534 -18.608 -25.408 1.00 86.25 567 ILE A N 1
ATOM 4597 C CA . ILE A 1 567 ? 21.237 -17.708 -24.491 1.00 86.25 567 ILE A CA 1
ATOM 4598 C C . ILE A 1 567 ? 22.232 -16.892 -25.302 1.00 86.25 567 ILE A C 1
ATOM 4600 O O . ILE A 1 567 ? 23.093 -17.443 -25.992 1.00 86.25 567 ILE A O 1
ATOM 4604 N N . HIS A 1 568 ? 22.149 -15.570 -25.196 1.00 87.50 568 HIS A N 1
ATOM 4605 C CA . HIS A 1 568 ? 23.076 -14.676 -25.880 1.00 87.50 568 HIS A CA 1
ATOM 4606 C C . HIS A 1 568 ? 23.799 -13.775 -24.901 1.00 87.50 568 HIS A C 1
ATOM 4608 O O . HIS A 1 568 ? 23.209 -13.194 -23.992 1.00 87.50 568 HIS A O 1
ATOM 4614 N N . PHE A 1 569 ? 25.098 -13.640 -25.134 1.00 85.38 569 PHE A N 1
ATOM 4615 C CA . PHE A 1 569 ? 25.949 -12.739 -24.387 1.00 85.38 569 PHE A CA 1
ATOM 4616 C C . PHE A 1 569 ? 26.101 -11.405 -25.111 1.00 85.38 569 PHE A C 1
ATOM 4618 O O . PHE A 1 569 ? 26.379 -11.372 -26.313 1.00 85.38 569 PHE A O 1
ATOM 4625 N N . PHE A 1 570 ? 25.982 -10.314 -24.358 1.00 78.25 570 PHE A N 1
ATOM 4626 C CA . PHE A 1 570 ? 26.288 -8.975 -24.833 1.00 78.25 570 PHE A CA 1
ATOM 4627 C C . PHE A 1 570 ? 27.403 -8.367 -23.992 1.00 78.25 570 PHE A C 1
ATOM 4629 O O . PHE A 1 570 ? 27.190 -8.007 -22.838 1.00 78.25 570 PHE A O 1
ATOM 4636 N N . SER A 1 571 ? 28.588 -8.218 -24.584 1.00 73.00 571 SER A N 1
ATOM 4637 C CA . SER A 1 571 ? 29.661 -7.377 -24.054 1.00 73.00 571 SER A CA 1
ATOM 4638 C C . SER A 1 571 ? 29.664 -6.016 -24.750 1.00 73.00 571 SER A C 1
ATOM 4640 O O . SER A 1 571 ? 29.379 -5.908 -25.940 1.00 73.00 571 SER A O 1
ATOM 4642 N N . ALA A 1 572 ? 30.028 -4.969 -24.005 1.00 61.41 572 ALA A N 1
ATOM 4643 C CA . ALA A 1 572 ? 30.399 -3.655 -24.543 1.00 61.41 572 ALA A CA 1
ATOM 4644 C C . ALA A 1 572 ? 29.299 -2.815 -25.239 1.00 61.41 572 ALA A C 1
ATOM 4646 O O . ALA A 1 572 ? 29.625 -1.866 -25.950 1.00 61.41 572 ALA A O 1
ATOM 4647 N N . MET A 1 573 ? 28.011 -3.089 -25.006 1.00 64.88 573 MET A N 1
ATOM 4648 C CA . MET A 1 573 ? 26.907 -2.242 -25.494 1.00 64.88 573 MET A CA 1
ATOM 4649 C C . MET A 1 573 ? 26.436 -1.298 -24.384 1.00 64.88 573 MET A C 1
ATOM 4651 O O . MET A 1 573 ? 26.330 -1.722 -23.236 1.00 64.88 573 MET A O 1
ATOM 4655 N N . ARG A 1 574 ? 26.163 -0.023 -24.699 1.00 69.81 574 ARG A N 1
ATOM 4656 C CA . ARG A 1 574 ? 25.698 0.943 -23.683 1.00 69.81 574 ARG A CA 1
ATOM 4657 C C . ARG A 1 574 ? 24.234 0.733 -23.341 1.00 69.81 574 ARG A C 1
ATOM 4659 O O . ARG A 1 574 ? 23.892 0.617 -22.171 1.00 69.81 574 ARG A O 1
ATOM 4666 N N . THR A 1 575 ? 23.401 0.661 -24.370 1.00 75.31 575 THR A N 1
ATOM 4667 C CA . THR A 1 575 ? 21.956 0.491 -24.235 1.00 75.31 575 THR A CA 1
ATOM 4668 C C . THR A 1 575 ? 21.533 -0.661 -25.118 1.00 75.31 575 THR A C 1
ATOM 4670 O O . THR A 1 575 ? 21.883 -0.699 -26.299 1.00 75.31 575 THR A O 1
ATOM 4673 N N . ILE A 1 576 ? 20.785 -1.596 -24.542 1.00 81.50 576 ILE A N 1
ATOM 4674 C CA . ILE A 1 576 ? 20.154 -2.689 -25.273 1.00 81.50 576 ILE A CA 1
ATOM 4675 C C . ILE A 1 576 ? 18.652 -2.502 -25.172 1.00 81.50 576 ILE A C 1
ATOM 4677 O O . ILE A 1 576 ? 18.088 -2.427 -24.083 1.00 81.50 576 ILE A O 1
ATOM 4681 N N . THR A 1 577 ? 18.031 -2.413 -26.338 1.00 85.81 577 THR A N 1
ATOM 4682 C CA . THR A 1 577 ? 16.588 -2.391 -26.506 1.00 85.81 577 THR A CA 1
ATOM 4683 C C . THR A 1 577 ? 16.133 -3.812 -26.791 1.00 85.81 577 THR A C 1
ATOM 4685 O O . THR A 1 577 ? 16.604 -4.434 -27.743 1.00 85.81 577 THR A O 1
ATOM 4688 N N . ILE A 1 578 ? 15.246 -4.315 -25.946 1.00 87.75 578 ILE A N 1
ATOM 4689 C CA . ILE A 1 578 ? 14.676 -5.652 -25.987 1.00 87.75 578 ILE A CA 1
ATOM 4690 C C . ILE A 1 578 ? 13.213 -5.502 -26.393 1.00 87.75 578 ILE A C 1
ATOM 4692 O O . ILE A 1 578 ? 12.403 -5.017 -25.606 1.00 87.75 578 ILE A O 1
ATOM 4696 N N . GLY A 1 579 ? 12.883 -5.870 -27.627 1.00 87.94 579 GLY A N 1
ATOM 4697 C CA . GLY A 1 579 ? 11.545 -5.711 -28.190 1.00 87.94 579 GLY A CA 1
ATOM 4698 C C . GLY A 1 579 ? 11.096 -6.928 -28.989 1.00 87.94 579 GLY A C 1
ATOM 4699 O O . GLY A 1 579 ? 11.835 -7.899 -29.155 1.00 87.94 579 GLY A O 1
ATOM 4700 N N . ILE A 1 580 ? 9.880 -6.861 -29.520 1.00 86.19 580 ILE A N 1
ATOM 4701 C CA . ILE A 1 580 ? 9.385 -7.818 -30.515 1.00 86.19 580 ILE A CA 1
ATOM 4702 C C . ILE A 1 580 ? 9.492 -7.184 -31.894 1.00 86.19 580 ILE A C 1
ATOM 4704 O O . ILE A 1 580 ? 9.256 -5.988 -32.048 1.00 86.19 580 ILE A O 1
ATOM 4708 N N . ASN A 1 581 ? 9.851 -7.993 -32.890 1.00 80.06 581 ASN A N 1
ATOM 4709 C CA . ASN A 1 581 ? 9.950 -7.560 -34.280 1.00 80.06 581 ASN A CA 1
ATOM 4710 C C . ASN A 1 581 ? 8.670 -6.826 -34.730 1.00 80.06 581 ASN A C 1
ATOM 4712 O O . ASN A 1 581 ? 7.586 -7.409 -34.756 1.00 80.06 581 ASN A O 1
ATOM 4716 N N . GLN A 1 582 ? 8.815 -5.557 -35.120 1.00 69.75 582 GLN A N 1
ATOM 4717 C CA . GLN A 1 582 ? 7.710 -4.678 -35.527 1.00 69.75 582 GLN A CA 1
ATOM 4718 C C . GLN A 1 582 ? 6.991 -5.132 -36.804 1.00 69.75 582 GLN A C 1
ATOM 4720 O O . GLN A 1 582 ? 5.860 -4.728 -37.040 1.00 69.75 582 GLN A O 1
ATOM 4725 N N . ASN A 1 583 ? 7.612 -5.998 -37.610 1.00 76.25 583 ASN A N 1
ATOM 4726 C CA . ASN A 1 583 ? 7.000 -6.519 -38.837 1.00 76.25 583 ASN A CA 1
ATOM 4727 C C . ASN A 1 583 ? 5.923 -7.584 -38.581 1.00 76.25 583 ASN A C 1
ATOM 4729 O O . ASN A 1 583 ? 5.294 -8.059 -39.523 1.00 76.25 583 ASN A O 1
ATOM 4733 N N . ILE A 1 584 ? 5.741 -7.999 -37.326 1.00 69.81 584 ILE A N 1
ATOM 4734 C CA . ILE A 1 584 ? 4.664 -8.899 -36.933 1.00 69.81 584 ILE A CA 1
ATOM 4735 C C . ILE A 1 584 ? 3.492 -8.021 -36.510 1.00 69.81 584 ILE A C 1
ATOM 4737 O O . ILE A 1 584 ? 3.536 -7.409 -35.445 1.00 69.81 584 ILE A O 1
ATOM 4741 N N . ASP A 1 585 ? 2.454 -7.949 -37.340 1.00 75.06 585 ASP A N 1
ATOM 4742 C CA . ASP A 1 585 ? 1.191 -7.357 -36.911 1.00 75.06 585 ASP A CA 1
ATOM 4743 C C . ASP A 1 585 ? 0.579 -8.268 -35.845 1.00 75.06 585 ASP A C 1
ATOM 4745 O O . ASP A 1 585 ? 0.068 -9.350 -36.142 1.00 75.06 585 ASP A O 1
ATOM 4749 N N . LEU A 1 586 ? 0.711 -7.860 -34.583 1.00 65.19 586 LEU A N 1
ATOM 4750 C CA . LEU A 1 586 ? 0.114 -8.583 -33.469 1.00 65.19 586 LEU A CA 1
ATOM 4751 C C . LEU A 1 586 ? -1.400 -8.348 -33.402 1.00 65.19 586 LEU A C 1
ATOM 4753 O O . LEU A 1 586 ? -2.051 -9.046 -32.636 1.00 65.19 586 LEU A O 1
ATOM 4757 N N . GLY A 1 587 ? -1.960 -7.402 -34.179 1.00 60.59 587 GLY A N 1
ATOM 4758 C CA . GLY A 1 587 ? -3.398 -7.150 -34.343 1.00 60.59 587 GLY A CA 1
ATOM 4759 C C . GLY A 1 587 ? -4.168 -6.788 -33.067 1.00 60.59 587 GLY A C 1
ATOM 4760 O O . GLY A 1 587 ? -5.381 -6.602 -33.115 1.00 60.59 587 GLY A O 1
ATOM 4761 N N . VAL A 1 588 ? -3.484 -6.715 -31.923 1.00 63.91 588 VAL A N 1
ATOM 4762 C CA . VAL A 1 588 ? -4.083 -6.768 -30.589 1.00 63.91 588 VAL A CA 1
ATOM 4763 C C . VAL A 1 588 ? -3.524 -5.641 -29.726 1.00 63.91 588 VAL A C 1
ATOM 4765 O O . VAL A 1 588 ? -2.318 -5.397 -29.670 1.00 63.91 588 VAL A O 1
ATOM 4768 N N . SER A 1 589 ? -4.417 -4.947 -29.020 1.00 80.25 589 SER A N 1
ATOM 4769 C CA . SER A 1 589 ? -4.038 -3.932 -28.037 1.00 80.25 589 SER A CA 1
ATOM 4770 C C . SER A 1 589 ? -3.303 -4.572 -26.858 1.00 80.25 589 SER A C 1
ATOM 4772 O O . SER A 1 589 ? -3.725 -5.605 -26.343 1.00 80.25 589 SER A O 1
ATOM 4774 N N . CYS A 1 590 ? -2.273 -3.900 -26.334 1.00 83.12 590 CYS A N 1
ATOM 4775 C CA . CYS A 1 590 ? -1.614 -4.262 -25.070 1.00 83.12 590 CYS A CA 1
ATOM 4776 C C . CYS A 1 590 ? -2.613 -4.498 -23.909 1.00 83.12 590 CYS A C 1
ATOM 4778 O O . CYS A 1 590 ? -2.344 -5.282 -22.995 1.00 83.12 590 CYS A O 1
ATOM 4780 N N . SER A 1 591 ? -3.790 -3.863 -23.961 1.00 76.31 591 SER A N 1
ATOM 4781 C CA . SER A 1 591 ? -4.837 -3.994 -22.945 1.00 76.31 591 SER A CA 1
ATOM 4782 C C . SER A 1 591 ? -5.597 -5.331 -22.957 1.00 76.31 591 SER A C 1
ATOM 4784 O O . SER A 1 591 ? -6.141 -5.710 -21.918 1.00 76.31 591 SER A O 1
ATOM 4786 N N . GLU A 1 592 ? -5.617 -6.072 -24.071 1.00 73.75 592 GLU A N 1
ATOM 4787 C CA . GLU A 1 592 ? -6.424 -7.291 -24.194 1.00 73.75 592 GLU A CA 1
ATOM 4788 C C . GLU A 1 592 ? -5.848 -8.466 -23.386 1.00 73.75 592 GLU A C 1
ATOM 4790 O O . GLU A 1 592 ? -4.639 -8.624 -23.218 1.00 73.75 592 GLU A O 1
ATOM 4795 N N . THR A 1 593 ? -6.740 -9.291 -22.830 1.00 62.78 593 THR A N 1
ATOM 4796 C CA . THR A 1 593 ? -6.415 -10.337 -21.843 1.00 62.78 593 THR A CA 1
ATOM 4797 C C . THR A 1 593 ? -6.073 -11.699 -22.446 1.00 62.78 593 THR A C 1
ATOM 4799 O O . THR A 1 593 ? -5.813 -12.631 -21.685 1.00 62.78 593 THR A O 1
ATOM 4802 N N . ASN A 1 594 ? -6.086 -11.845 -23.773 1.00 58.25 594 ASN A N 1
ATOM 4803 C CA . ASN A 1 594 ? -5.755 -13.097 -24.456 1.00 58.25 594 ASN A CA 1
ATOM 4804 C C . ASN A 1 594 ? -4.282 -13.049 -24.874 1.00 58.25 594 ASN A C 1
ATOM 4806 O O . ASN A 1 594 ? -3.905 -12.323 -25.789 1.00 58.25 594 ASN A O 1
ATOM 4810 N N . LYS A 1 595 ? -3.455 -13.738 -24.085 1.00 61.50 595 LYS A N 1
ATOM 4811 C CA . LYS A 1 595 ? -2.048 -13.406 -23.845 1.00 61.50 595 LYS A CA 1
ATOM 4812 C C . LYS A 1 595 ? -1.096 -14.279 -24.628 1.00 61.50 595 LYS A C 1
ATOM 4814 O O . LYS A 1 595 ? -1.247 -15.493 -24.651 1.00 61.50 595 LYS A O 1
ATOM 4819 N N . GLU A 1 596 ? -0.027 -13.653 -25.093 1.00 77.56 596 GLU A N 1
ATOM 4820 C CA . GLU A 1 596 ? 1.246 -14.324 -25.293 1.00 77.56 596 GLU A CA 1
ATOM 4821 C C . GLU A 1 596 ? 2.290 -13.593 -24.451 1.00 77.56 596 GLU A C 1
ATOM 4823 O O . GLU A 1 596 ? 2.898 -12.606 -24.871 1.00 77.56 596 GLU A O 1
ATOM 4828 N N . ASP A 1 597 ? 2.418 -14.044 -23.203 1.00 87.12 597 ASP A N 1
ATOM 4829 C CA . ASP A 1 597 ? 3.404 -13.506 -22.279 1.00 87.12 597 ASP A CA 1
ATOM 4830 C C . ASP A 1 597 ? 4.811 -13.967 -22.697 1.00 87.12 597 ASP A C 1
ATOM 4832 O O . ASP A 1 597 ? 5.072 -15.136 -23.021 1.00 87.12 597 ASP A O 1
ATOM 4836 N N . VAL A 1 598 ? 5.717 -13.000 -22.682 1.00 88.25 598 VAL A N 1
ATOM 4837 C CA . VAL A 1 598 ? 7.138 -13.111 -22.966 1.00 88.25 598 VAL A CA 1
ATOM 4838 C C . VAL A 1 598 ? 7.899 -13.047 -21.651 1.00 88.25 598 VAL A C 1
ATOM 4840 O O . VAL A 1 598 ? 7.713 -12.127 -20.858 1.00 88.25 598 VAL A O 1
ATOM 4843 N N . VAL A 1 599 ? 8.789 -14.013 -21.453 1.00 89.88 599 VAL A N 1
ATOM 4844 C CA . VAL A 1 599 ? 9.691 -14.105 -20.311 1.00 89.88 599 VAL A CA 1
ATOM 4845 C C . VAL A 1 599 ? 11.099 -13.758 -20.778 1.00 89.88 599 VAL A C 1
ATOM 4847 O O . VAL A 1 599 ? 11.646 -14.393 -21.679 1.00 89.88 599 VAL A O 1
ATOM 4850 N N . ILE A 1 600 ? 11.708 -12.754 -20.158 1.00 89.12 600 ILE A N 1
ATOM 4851 C CA . ILE A 1 600 ? 13.078 -12.327 -20.455 1.00 89.12 600 ILE A CA 1
ATOM 4852 C C . ILE A 1 600 ? 13.886 -12.432 -19.172 1.00 89.12 600 ILE A C 1
ATOM 4854 O O . ILE A 1 600 ? 13.628 -11.693 -18.225 1.00 89.12 600 ILE A O 1
ATOM 4858 N N . LYS A 1 601 ? 14.883 -13.315 -19.135 1.00 89.62 601 LYS A N 1
ATOM 4859 C CA . LYS A 1 601 ? 15.836 -13.378 -18.023 1.00 89.62 601 LYS A CA 1
ATOM 4860 C C . LYS A 1 601 ? 17.110 -12.641 -18.399 1.00 89.62 601 LYS A C 1
ATOM 4862 O O . LYS A 1 601 ? 17.667 -12.851 -19.476 1.00 89.62 601 LYS A O 1
ATOM 4867 N N . LEU A 1 602 ? 17.559 -11.776 -17.503 1.00 87.56 602 LEU A N 1
ATOM 4868 C CA . LEU A 1 602 ? 18.795 -11.018 -17.605 1.00 87.56 602 LEU A CA 1
ATOM 4869 C C . LEU A 1 602 ? 19.720 -11.449 -16.475 1.00 87.56 602 LEU A C 1
ATOM 4871 O O . LEU A 1 602 ? 19.385 -11.239 -15.314 1.00 87.56 602 LEU A O 1
ATOM 4875 N N . THR A 1 603 ? 20.893 -11.980 -16.797 1.00 86.44 603 THR A N 1
ATOM 4876 C CA . THR A 1 603 ? 21.906 -12.340 -15.796 1.00 86.44 603 THR A CA 1
ATOM 4877 C C . THR A 1 603 ? 23.099 -11.409 -15.940 1.00 86.44 603 THR A C 1
ATOM 4879 O O . THR A 1 603 ? 23.802 -11.433 -16.954 1.00 86.44 603 THR A O 1
ATOM 4882 N N . LYS A 1 604 ? 23.324 -10.550 -14.946 1.00 80.94 604 LYS A N 1
ATOM 4883 C CA . LYS A 1 604 ? 24.453 -9.620 -14.915 1.00 80.94 604 LYS A CA 1
ATOM 4884 C C . LYS A 1 604 ? 25.760 -10.382 -14.673 1.00 80.94 604 LYS A C 1
ATOM 4886 O O . LYS A 1 604 ? 25.812 -11.320 -13.883 1.00 80.94 604 LYS A O 1
ATOM 4891 N N . LEU A 1 605 ? 26.824 -9.965 -15.357 1.00 76.06 605 LEU A N 1
ATOM 4892 C CA . LEU A 1 605 ? 28.172 -10.442 -15.060 1.00 76.06 605 LEU A CA 1
ATOM 4893 C C . LEU A 1 605 ? 28.716 -9.742 -13.808 1.00 76.06 605 LEU A C 1
ATOM 4895 O O . LEU A 1 605 ? 28.725 -8.508 -13.752 1.00 76.06 605 LEU A O 1
ATOM 4899 N N . SER A 1 606 ? 29.146 -10.542 -12.831 1.00 65.62 606 SER A N 1
ATOM 4900 C CA . SER A 1 606 ? 29.809 -10.097 -11.599 1.00 65.62 606 SER A CA 1
ATOM 4901 C C . SER A 1 606 ? 31.203 -9.540 -11.848 1.00 65.62 606 SER A C 1
ATOM 4903 O O . SER A 1 606 ? 31.946 -10.215 -12.603 1.00 65.62 606 SER A O 1
#

Solvent-accessible surface area (backbone atoms only — not comparable to full-atom values): 32873 Å² total; per-residue (Å²): 106,61,66,33,50,57,32,48,48,52,27,78,64,64,73,54,74,73,61,38,49,72,63,49,76,51,57,67,31,46,77,54,41,76,75,65,50,82,53,63,55,60,49,60,36,46,88,75,32,54,76,57,48,81,71,48,60,89,37,68,67,48,41,50,50,50,49,52,48,49,51,51,33,42,58,44,30,69,81,29,52,68,30,23,45,53,33,18,51,52,35,43,51,47,46,50,66,49,69,56,100,60,45,50,55,44,45,51,52,22,52,52,32,42,46,47,20,56,37,58,65,41,63,83,88,42,38,59,52,42,29,36,33,54,50,33,54,49,47,54,56,32,48,47,25,46,36,47,20,60,58,41,73,38,70,52,35,65,64,8,50,45,50,42,51,56,46,38,51,26,43,79,69,73,54,38,85,86,51,63,41,63,60,44,45,76,75,40,54,64,55,30,29,51,53,30,53,49,48,35,52,51,29,41,50,48,21,51,46,58,32,64,37,41,56,60,46,75,75,61,54,53,51,48,56,55,26,49,50,44,39,71,70,39,17,83,80,73,39,43,27,51,30,43,34,51,41,32,52,52,59,69,43,36,77,47,72,51,47,44,58,48,33,50,77,70,75,49,75,77,64,16,53,47,57,48,49,52,50,52,51,47,53,65,80,41,68,72,77,75,69,65,92,81,78,74,86,84,60,88,77,72,82,72,71,58,52,59,39,52,54,50,52,50,48,61,54,50,51,37,62,41,18,49,68,67,34,72,64,42,28,77,78,61,34,31,34,53,74,77,24,44,70,75,86,70,70,51,77,39,40,58,86,51,94,88,44,64,37,57,41,40,33,40,23,41,59,93,41,66,40,78,23,74,59,25,74,78,41,71,66,48,57,50,47,28,50,69,52,59,69,78,30,60,52,32,64,54,44,55,47,38,58,61,56,37,57,89,50,47,25,38,50,31,46,34,52,38,56,75,66,46,40,58,80,69,18,77,73,43,69,45,23,25,34,47,33,31,40,17,40,70,86,46,53,27,29,51,41,38,42,47,86,39,47,32,33,58,44,29,55,58,56,68,71,46,55,68,69,57,44,44,49,29,55,74,57,48,46,65,60,91,95,52,72,43,68,52,71,75,76,73,77,66,81,66,80,80,72,86,61,76,74,86,56,102,39,65,47,42,36,38,38,43,49,46,37,28,48,76,48,47,49,75,46,64,49,87,29,36,37,40,36,36,44,55,81,51,94,68,90,60,42,43,30,36,38,32,16,79,57,89,58,74,86,70,38,51,76,47,74,41,48,71,76,44,73,45,79,46,75,78,36,43,41,37,35,43,26,41,53,80,88,56,83,72,90,54,63,60,84,58,78,85,75,51,44,34,37,41,36,37,36,50,71,129

pLDDT: mean 81.22, std 16.16, range [30.27, 98.06]

Organism: NCBI:txid44445

InterPro domains:
  IPR007782 Vitamin K-dependent gamma-carboxylase [PTHR12639] (71-350)
  IPR053934 HTTM domain [PF05090] (81-253)
  IPR053935 Vitamin K-dependent gamma-carboxylase, lumenal domain [PF22777] (304-353)

Radius of gyration: 27.05 Å; Cα contacts (8 Å, |Δi|>4): 928; chains: 1; bounding box: 76×50×73 Å

Sequence (606 aa):
MLLVCCFVLFCFVSAPKKSMAAWFLRYDIYSAIEKVGHTVHDALSYDHAEWVYYHAPGTPEATEKLRWFTIAVCLASIFSDTATILFAILAGQLIFTSLTCFINHYYLFFLLATLMSFYCNCSKDNIRNRAGWIHAIRGQVVVVYAFASLWKFDSDWLSGYIVSQIFLNFEEQGVNRGIPWSRLYASYPQLFLFIAISGVFLDTMLFLVLMFLRPGHKLQRIGLVFHGFTAFTMSQRIGISFPLTMIAAGLAFQRCGEVEKDQEWLGGDVLSHFQWLQLQMQLWFRPNHFKTKQTIQEQGVKKRKLLFPLLFLLAQWLIPLRMPLVSHGEFKHTFEGYRWSWTMMLHEKKSAVAPGLSYMTLRPTCGAFPFPNPQAQEYRHMDAHSFPYELWLYELPRSLAVAQMFPRQMPKFAKVAYEVIGGDQACPAGMTVTTSYFSSTNDGPFHRIINPTSDILEVHRNHASLPWSSKLWYAILDKAPPGQEFVLRGTDSVDLPLGRGPKNGKDEVTFVDRSPCLQADPIRVNSRGFFIEFDTAHKANYRLQLRGCSDINLEECKEKYISKGEIHFFSAMRTITIGINQNIDLGVSCSETNKEDVVIKLTKLS

Nearest PDB structures (foldseek):
  7a0g-assembly1_HHH  TM=1.312E-01  e=2.321E+00  Serratia marcescens